Protein AF-A0A4Q3SP70-F1 (afdb_monomer)

Solvent-accessible surface area (backbone atoms only — not comparable to full-atom values): 22025 Å² total; per-residue (Å²): 137,82,77,79,77,76,78,79,74,60,68,65,62,55,50,52,47,52,41,60,67,61,48,50,82,45,43,69,56,51,51,51,23,43,49,24,28,47,49,27,28,52,37,51,49,50,51,60,58,52,49,56,60,51,57,66,36,61,82,70,74,58,55,70,68,59,54,52,52,53,52,49,50,47,49,52,44,49,50,54,28,53,50,26,47,54,49,18,52,54,46,35,53,52,52,29,54,50,46,40,52,51,54,44,50,56,51,49,59,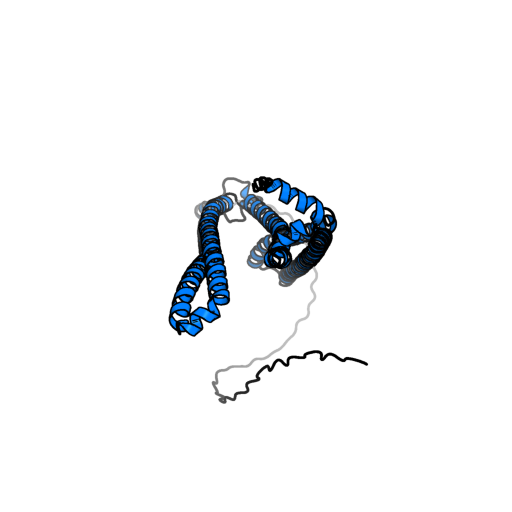52,55,73,71,46,56,66,76,59,56,74,76,45,63,65,69,58,54,54,47,41,62,64,54,52,44,51,51,53,30,45,51,60,33,59,40,52,43,49,52,51,23,51,50,52,35,49,53,53,51,50,53,51,36,53,75,67,36,60,70,64,38,52,57,51,61,63,46,46,59,56,55,50,51,53,51,50,55,33,50,54,48,24,53,50,24,48,52,54,24,49,53,34,46,51,54,40,52,51,53,51,51,53,50,61,76,41,43,68,56,38,58,75,70,67,37,60,69,60,52,52,51,58,52,45,53,42,52,50,53,25,48,50,25,48,50,54,16,48,53,36,51,60,50,50,57,62,54,49,50,52,50,51,53,53,49,51,52,52,51,51,52,53,52,51,57,36,43,75,72,67,56,41,93,58,38,85,80,37,84,72,56,83,51,88,86,78,75,74,78,65,70,77,77,76,79,84,76,80,95,78,88,84,84,87,80,89,86,88,83,85,78,89,86,92,86,83,90,82,88,88,83,88,80,85,86,88,77,88,79,82,89,83,91,78,89,84,88,82,90,86,77,90,82,91,82,85,87,78,82,80,86,82,80,87,78,88,78,88,77,135

Foldseek 3Di:
DDDPDPDDPDPVVVVVVLCVPQVVVCVVLVVLLLVLLLLLLVLVLVLVVLVVVLVVQVVVVHDPVVNVVSVVVSVVSVVSSVVSVVSNCVSLVVSLVVSLVVVLVVLVVVVVPDDPVVVVVDDPVVSVCCNPPVSNVVSCCSRVVPNVCSNVVSNVVSVLVVCVVQDPVLSVLVVVLVVVLVVLCVVLVVQLVVLVVQLVVLVVVLVVLVVCCVVCVVVCVVVVVPVVSCVVSVVSVVSSVVSVVSNVVSVVVSVVVSVVSVVVSVVVSCVVQVVCVVVVNHSCLVVDPVNVDPDDDPVCVVVPPPDDDDDDDDDDDDDDDDDDDDDDDDDDDDDDDDDDDDDDDDDDDDDDDDDDDDDDDDDDDDDDDD

pLDDT: mean 73.78, std 24.48, range [24.97, 96.81]

Nearest PDB structures (foldseek):
  5mkk-assembly1_A  TM=8.853E-01  e=6.008E-09  Thermus thermophilus HB27
  6uzl-assembly1_B  TM=8.849E-01  e=1.012E-08  Escherichia coli
  6quz-assembly1_B  TM=7.174E-01  e=3.813E-08  Thermotoga maritima MSB8
  8t4h-assembly1_B  TM=9.016E-01  e=8.695E-07  Homo sapiens
  8t46-assembly1_B  TM=7.075E-01  e=1.909E-07  Homo sapiens

Sequence (370 aa):
MTAPAPAAPPTRALLTRVVRTYVAPHWKGLAFATLCAALAAGLTFAITYMLKPFLNGMDRGADLAAILRTAGLIAVLGVLRALALAGQVRVSSRLGHVMVGEIQADLLDRAVRADLARLRNTHTGGFVSSMLYDVDKVREATTTGLVNWTQNGLLLLAMLGLMVAQDLGLVVLVLLAAPLAFETIRKFSNRTARAANDAMVETSALSTAILESLDGVKVIKLENREAAERERVGKVIGRRQHFLIKGSNAKNLVQPTSELIMTLLIAAILAYAGWRATTGATCGAWMSPRARRPGSSPSLRRRMASSRSWRWPRATWCCGRVESRGSSRTVKGSTSSRSSTSCRRRSAPWGRRARSWRWRRTCPRTRMKT

Secondary structure (DSSP, 8-state):
-PPPPPPPPPHHHHHHHHIIIIIGGGHHHHHHHHHHHHHHHHHHHHHHHHHHHHHHHHTTT--HHHHHHHHHHHHHHHHHHHHHHHHHHHHHHHHHHHHHHHHHHHHHHHHHTS-HHHHHTS-HHHHHHIIIIIHHHHHHIIIIIHHHHHHHHHHHHHHHHHHHHH-HHHHHHHHHHHHHHHHHHHHHHHHHHHHHHHHHHHHHHHHHHHHHHHHTHHHHHHTT-HHHHHHHHHHHHHHHHHHHHHHHHHHHTHHHHHHHHHHHHHHHHHHHHHHHHHTT--TTGGGSGGGGSS---GGGGGSSSSS-------------------------------------------------------PPPP----

Structure (mmCIF, N/CA/C/O backbone):
data_AF-A0A4Q3SP70-F1
#
_entry.id   AF-A0A4Q3SP70-F1
#
loop_
_atom_site.group_PDB
_atom_site.id
_atom_site.type_symbol
_atom_site.label_atom_id
_atom_site.label_alt_id
_atom_site.label_comp_id
_atom_site.label_asym_id
_atom_site.label_entity_id
_atom_site.label_seq_id
_atom_site.pdbx_PDB_ins_code
_atom_site.Cartn_x
_atom_site.Cartn_y
_atom_site.Cartn_z
_atom_site.occupancy
_atom_site.B_iso_or_equiv
_atom_site.auth_seq_id
_atom_site.auth_comp_id
_atom_site.auth_asym_id
_atom_site.auth_atom_id
_atom_site.pdbx_PDB_model_num
ATOM 1 N N . MET A 1 1 ? -36.345 18.752 25.142 1.00 35.38 1 MET A N 1
ATOM 2 C CA . MET A 1 1 ? -36.149 19.013 23.700 1.00 35.38 1 MET A CA 1
ATOM 3 C C . MET A 1 1 ? -34.659 18.988 23.405 1.00 35.38 1 MET A C 1
ATOM 5 O O . MET A 1 1 ? -33.958 19.917 23.782 1.00 35.38 1 MET A O 1
ATOM 9 N N . THR A 1 2 ? -34.148 17.906 22.823 1.00 43.84 2 THR A N 1
ATOM 10 C CA . THR A 1 2 ? -32.758 17.832 22.353 1.00 43.84 2 THR A CA 1
ATOM 11 C C . THR A 1 2 ? -32.646 18.574 21.024 1.00 43.84 2 THR A C 1
ATOM 13 O O . THR A 1 2 ? -33.390 18.281 20.092 1.00 43.84 2 THR A O 1
ATOM 16 N N . ALA A 1 3 ? -31.739 19.550 20.933 1.00 36.22 3 ALA A N 1
ATOM 17 C CA . ALA A 1 3 ? -31.474 20.229 19.668 1.00 36.22 3 ALA A CA 1
ATOM 18 C C . ALA A 1 3 ? -30.983 19.204 18.623 1.00 36.22 3 ALA A C 1
ATOM 20 O O . ALA A 1 3 ? -30.188 18.326 18.979 1.00 36.22 3 ALA A O 1
ATOM 21 N N . PRO A 1 4 ? -31.433 19.282 17.355 1.00 44.03 4 PRO A N 1
ATOM 22 C CA . PRO A 1 4 ? -30.958 18.380 16.315 1.00 44.03 4 PRO A CA 1
ATOM 23 C C . PRO A 1 4 ? -29.442 18.526 16.161 1.00 44.03 4 PRO A C 1
ATOM 25 O O . PRO A 1 4 ? -28.917 19.640 16.097 1.00 44.03 4 PRO A O 1
ATOM 28 N N . ALA A 1 5 ? -28.732 17.396 16.117 1.00 44.28 5 ALA A N 1
ATOM 29 C CA . ALA A 1 5 ? -27.288 17.400 15.926 1.00 44.28 5 ALA A CA 1
ATOM 30 C C . ALA A 1 5 ? -26.947 18.131 14.612 1.00 44.28 5 ALA A C 1
ATOM 32 O O . ALA A 1 5 ? -27.580 17.850 13.589 1.00 44.28 5 ALA A O 1
ATOM 33 N N . PRO A 1 6 ? -25.979 19.069 14.610 1.00 49.91 6 PRO A N 1
ATOM 34 C CA . PRO A 1 6 ? -25.668 19.848 13.419 1.00 49.91 6 PRO A CA 1
ATOM 35 C C . PRO A 1 6 ? -25.244 18.919 12.281 1.00 49.91 6 PRO A C 1
ATOM 37 O O . PRO A 1 6 ? -24.436 18.009 12.484 1.00 49.91 6 PRO A O 1
ATOM 40 N N . ALA A 1 7 ? -25.793 19.158 11.087 1.00 50.53 7 ALA A N 1
ATOM 41 C CA . ALA A 1 7 ? -25.518 18.349 9.906 1.00 50.53 7 ALA A CA 1
ATOM 42 C C . ALA A 1 7 ? -24.003 18.216 9.689 1.00 50.53 7 ALA A C 1
ATOM 44 O O . ALA A 1 7 ? -23.277 19.215 9.668 1.00 50.53 7 ALA A O 1
ATOM 45 N N . ALA A 1 8 ? -23.524 16.976 9.553 1.00 55.31 8 ALA A N 1
ATOM 46 C CA . ALA A 1 8 ? -22.100 16.706 9.416 1.00 55.31 8 ALA A CA 1
ATOM 47 C C . ALA A 1 8 ? -21.539 17.476 8.203 1.00 55.31 8 ALA A C 1
ATOM 49 O O . ALA A 1 8 ? -22.073 17.333 7.098 1.00 55.31 8 ALA A O 1
ATOM 50 N N . PRO A 1 9 ? -20.483 18.297 8.372 1.00 61.59 9 PRO A N 1
ATOM 51 C CA . PRO A 1 9 ? -19.951 19.088 7.273 1.00 61.59 9 PRO A CA 1
ATOM 52 C C . PRO A 1 9 ? -19.437 18.167 6.158 1.00 61.59 9 PRO A C 1
ATOM 54 O O . PRO A 1 9 ? -18.925 17.078 6.446 1.00 61.59 9 PRO A O 1
ATOM 57 N N . PRO A 1 10 ? -19.533 18.585 4.882 1.00 71.88 10 PRO A N 1
ATOM 58 C CA . PRO A 1 10 ? -19.168 17.738 3.755 1.00 71.88 10 PRO A CA 1
ATOM 59 C C . PRO A 1 10 ? -17.726 17.247 3.900 1.00 71.88 10 PRO A C 1
ATOM 61 O O . PRO A 1 10 ? -16.812 18.038 4.137 1.00 71.88 10 PRO A O 1
ATOM 64 N N . THR A 1 11 ? -17.505 15.942 3.712 1.00 76.50 11 THR A N 1
ATOM 65 C CA . THR A 1 11 ? -16.229 15.251 3.991 1.00 76.50 11 THR A CA 1
ATOM 66 C C . THR A 1 11 ? -15.021 15.937 3.344 1.00 76.50 11 THR A C 1
ATOM 68 O O . THR A 1 11 ? -13.931 15.964 3.910 1.00 76.50 11 THR A O 1
ATOM 71 N N . ARG A 1 12 ? -15.227 16.560 2.176 1.00 78.25 12 ARG A N 1
ATOM 72 C CA . ARG A 1 12 ? -14.216 17.349 1.457 1.00 78.25 12 ARG A CA 1
ATOM 73 C C . ARG A 1 12 ? -13.721 18.561 2.257 1.00 78.25 12 ARG A C 1
ATOM 75 O O . ARG A 1 12 ? -12.523 18.801 2.263 1.00 78.25 12 ARG A O 1
ATOM 82 N N . ALA A 1 13 ? -14.602 19.288 2.948 1.00 81.00 13 ALA A N 1
ATOM 83 C CA . ALA A 1 13 ? -14.245 20.464 3.749 1.00 81.00 13 ALA A CA 1
ATOM 84 C C . ALA A 1 13 ? -13.472 20.097 5.029 1.00 81.00 13 ALA A C 1
ATOM 86 O O . ALA A 1 13 ? -12.584 20.832 5.458 1.00 81.00 13 ALA A O 1
ATOM 87 N N . LEU A 1 14 ? -13.766 18.931 5.617 1.00 80.31 14 LEU A N 1
ATOM 88 C CA . LEU A 1 14 ? -12.968 18.377 6.715 1.00 80.31 14 LEU A CA 1
ATOM 89 C C . LEU A 1 14 ? -11.567 17.980 6.232 1.00 80.31 14 LEU A C 1
ATOM 91 O O . LEU A 1 14 ? -10.576 18.370 6.849 1.00 80.31 14 LEU A O 1
ATOM 95 N N . LEU A 1 15 ? -11.474 17.270 5.103 1.00 80.12 15 LEU A N 1
ATOM 96 C CA . LEU A 1 15 ? -10.195 16.866 4.512 1.00 80.12 15 LEU A CA 1
ATOM 97 C C . LEU A 1 15 ? -9.327 18.073 4.132 1.00 80.12 15 LEU A C 1
ATOM 99 O O . LEU A 1 15 ? -8.156 18.109 4.503 1.00 80.12 15 LEU A O 1
ATOM 103 N N . THR A 1 16 ? -9.879 19.088 3.458 1.00 83.06 16 THR A N 1
ATOM 104 C CA . THR A 1 16 ? -9.109 20.294 3.104 1.00 83.06 16 THR A CA 1
ATOM 105 C C . THR A 1 16 ? -8.655 21.071 4.335 1.00 83.06 16 THR A C 1
ATOM 107 O O . THR A 1 16 ? -7.540 21.588 4.327 1.00 83.06 16 THR A O 1
ATOM 110 N N . ARG A 1 17 ? -9.449 21.110 5.416 1.00 84.25 17 ARG A N 1
ATOM 111 C CA . ARG A 1 17 ? -9.027 21.702 6.695 1.00 84.25 17 ARG A CA 1
ATOM 112 C C . ARG A 1 17 ? -7.857 20.937 7.317 1.00 84.25 17 ARG A C 1
ATOM 114 O O . ARG A 1 17 ? -6.854 21.559 7.642 1.00 84.25 17 ARG A O 1
ATOM 121 N N . VAL A 1 18 ? -7.947 19.610 7.442 1.00 80.88 18 VAL A N 1
ATOM 122 C CA . VAL A 1 18 ? -6.866 18.779 8.016 1.00 80.88 18 VAL A CA 1
ATOM 123 C C . VAL A 1 18 ? -5.579 18.908 7.194 1.00 80.88 18 VAL A C 1
ATOM 125 O O . VAL A 1 18 ? -4.511 19.142 7.760 1.00 80.88 18 VAL A O 1
ATOM 128 N N . VAL A 1 19 ? -5.680 18.850 5.862 1.00 81.94 19 VAL A N 1
ATOM 129 C CA . VAL A 1 19 ? -4.536 19.041 4.957 1.00 81.94 19 VAL A CA 1
ATOM 130 C C . VAL A 1 19 ? -3.946 20.448 5.096 1.00 81.94 19 VAL A C 1
ATOM 132 O O . VAL A 1 19 ? -2.735 20.596 5.249 1.00 81.94 19 VAL A O 1
ATOM 135 N N . ARG A 1 20 ? -4.772 21.500 5.106 1.00 84.06 20 ARG A N 1
ATOM 136 C CA . ARG A 1 20 ? -4.285 22.883 5.214 1.00 84.06 20 ARG A CA 1
ATOM 137 C C . ARG A 1 20 ? -3.668 23.200 6.580 1.00 84.06 20 ARG A C 1
ATOM 139 O O . ARG A 1 20 ? -2.743 24.001 6.625 1.00 84.06 20 ARG A O 1
ATOM 146 N N . THR A 1 21 ? -4.157 22.605 7.667 1.00 84.06 21 THR A N 1
ATOM 147 C CA . THR A 1 21 ? -3.652 22.882 9.022 1.00 84.06 21 THR A CA 1
ATOM 148 C C . THR A 1 21 ? -2.407 22.063 9.368 1.00 84.06 21 THR A C 1
ATOM 150 O O . THR A 1 21 ? -1.432 22.656 9.808 1.00 84.06 21 THR A O 1
ATOM 153 N N . TYR A 1 22 ? -2.394 20.744 9.137 1.00 81.69 22 TYR A N 1
ATOM 154 C CA . TYR A 1 22 ? -1.297 19.873 9.609 1.00 81.69 22 TYR A CA 1
ATOM 155 C C . TYR A 1 22 ? -0.322 19.446 8.499 1.00 81.69 22 TYR A C 1
ATOM 157 O O . TYR A 1 22 ? 0.872 19.263 8.743 1.00 81.69 22 TYR A O 1
ATOM 165 N N . VAL A 1 23 ? -0.798 19.319 7.254 1.00 81.69 23 VAL A N 1
ATOM 166 C CA . VAL A 1 23 ? 0.023 18.833 6.127 1.00 81.69 23 VAL A CA 1
ATOM 167 C C . VAL A 1 23 ? 0.768 19.978 5.435 1.00 81.69 23 VAL A C 1
ATOM 169 O O . VAL A 1 23 ? 1.944 19.832 5.096 1.00 81.69 23 VAL A O 1
ATOM 172 N N . ALA A 1 24 ? 0.128 21.140 5.269 1.00 83.62 24 ALA A N 1
ATOM 173 C CA . ALA A 1 24 ? 0.726 22.295 4.600 1.00 83.62 24 ALA A CA 1
ATOM 174 C C . ALA A 1 24 ? 1.991 22.864 5.284 1.00 83.62 24 ALA A C 1
ATOM 176 O O . ALA A 1 24 ? 2.929 23.161 4.548 1.00 83.62 24 ALA A O 1
ATOM 177 N N . PRO A 1 25 ? 2.114 22.975 6.627 1.00 86.38 25 PRO A N 1
ATOM 178 C CA . PRO A 1 25 ? 3.361 23.436 7.261 1.00 86.38 25 PRO A CA 1
ATOM 179 C C . PRO A 1 25 ? 4.578 22.570 6.897 1.00 86.38 25 PRO A C 1
ATOM 181 O O . PRO A 1 25 ? 5.692 23.063 6.724 1.00 86.38 25 PRO A O 1
ATOM 184 N N . HIS A 1 26 ? 4.339 21.276 6.686 1.00 85.50 26 HIS A N 1
ATOM 185 C CA . HIS A 1 26 ? 5.340 20.254 6.397 1.00 85.50 26 HIS A CA 1
ATOM 186 C C . HIS A 1 26 ? 5.619 20.045 4.899 1.00 85.50 26 HIS A C 1
ATOM 188 O O . HIS A 1 26 ? 6.318 19.093 4.528 1.00 85.50 26 HIS A O 1
ATOM 194 N N . TRP A 1 27 ? 5.124 20.934 4.025 1.00 84.19 27 TRP A N 1
ATOM 195 C CA . TRP A 1 27 ? 5.219 20.782 2.567 1.00 84.19 27 TRP A CA 1
ATOM 196 C C . TRP A 1 27 ? 6.648 20.544 2.066 1.00 84.19 27 TRP A C 1
ATOM 198 O O . TRP A 1 27 ? 6.838 19.738 1.163 1.00 84.19 27 TRP A O 1
ATOM 208 N N . LYS A 1 28 ? 7.663 21.176 2.674 1.00 91.00 28 LYS A N 1
ATOM 209 C CA . LYS A 1 28 ? 9.081 21.011 2.296 1.00 91.00 28 LYS A CA 1
ATOM 210 C C . LYS A 1 28 ? 9.560 19.568 2.470 1.00 91.00 28 LYS A C 1
ATOM 212 O O . LYS A 1 28 ? 10.252 19.029 1.610 1.00 91.00 28 LYS A O 1
ATOM 217 N N . GLY A 1 29 ? 9.171 18.935 3.577 1.00 87.69 29 GLY A N 1
ATOM 218 C CA . GLY A 1 29 ? 9.525 17.550 3.870 1.00 87.69 29 GLY A CA 1
ATOM 219 C C . GLY A 1 29 ? 8.795 16.564 2.957 1.00 87.69 29 GLY A C 1
ATOM 220 O O . GLY A 1 29 ? 9.400 15.605 2.480 1.00 87.69 29 GLY A O 1
ATOM 221 N N . LEU A 1 30 ? 7.518 16.828 2.660 1.00 86.06 30 LEU A N 1
ATOM 222 C CA . LEU A 1 30 ? 6.747 16.030 1.704 1.00 86.06 30 LEU A CA 1
ATOM 223 C C . LEU A 1 30 ? 7.276 16.185 0.276 1.00 86.06 30 LEU A C 1
ATOM 225 O O . LEU A 1 30 ? 7.458 15.175 -0.392 1.00 86.06 30 LEU A O 1
ATOM 229 N N . ALA A 1 31 ? 7.618 17.404 -0.150 1.00 89.06 31 ALA A N 1
ATOM 230 C CA . ALA A 1 31 ? 8.251 17.677 -1.437 1.00 89.06 31 ALA A CA 1
ATOM 231 C C . ALA A 1 31 ? 9.575 16.909 -1.583 1.00 89.06 31 ALA A C 1
ATOM 233 O O . ALA A 1 31 ? 9.792 16.250 -2.601 1.00 89.06 31 ALA A O 1
ATOM 234 N N . PHE A 1 32 ? 10.418 16.905 -0.543 1.00 91.69 32 PHE A N 1
ATOM 235 C CA . PHE A 1 32 ? 11.645 16.108 -0.518 1.00 91.69 32 PHE A CA 1
ATOM 236 C C . PHE A 1 32 ? 11.361 14.599 -0.599 1.00 91.69 32 PHE A C 1
ATOM 238 O O . PHE A 1 32 ? 11.967 13.907 -1.414 1.00 91.69 32 PHE A O 1
ATOM 245 N N . ALA A 1 33 ? 10.399 14.079 0.174 1.00 89.94 33 ALA A N 1
ATOM 246 C CA . ALA A 1 33 ? 10.018 12.665 0.118 1.00 89.94 33 ALA A CA 1
ATOM 247 C C . ALA A 1 33 ? 9.471 12.257 -1.265 1.00 89.94 33 ALA A C 1
ATOM 249 O O . ALA A 1 33 ? 9.854 11.209 -1.786 1.00 89.94 33 ALA A O 1
ATOM 250 N N . THR A 1 34 ? 8.638 13.093 -1.896 1.00 88.50 34 THR A N 1
ATOM 251 C CA . THR A 1 34 ? 8.138 12.861 -3.262 1.00 88.50 34 THR A CA 1
ATOM 252 C C . THR A 1 34 ? 9.231 12.989 -4.321 1.00 88.50 34 THR A C 1
ATOM 254 O O . THR A 1 34 ? 9.205 12.246 -5.297 1.00 88.50 34 THR A O 1
ATOM 257 N N . LEU A 1 35 ? 10.229 13.857 -4.124 1.00 91.94 35 LEU A N 1
ATOM 258 C CA . LEU A 1 35 ? 11.387 13.971 -5.014 1.00 91.94 35 LEU A CA 1
ATOM 259 C C . LEU A 1 35 ? 12.292 12.735 -4.904 1.00 91.94 35 LEU A C 1
ATOM 261 O O . LEU A 1 35 ? 12.701 12.190 -5.928 1.00 91.94 35 LEU A O 1
ATOM 265 N N . CYS A 1 36 ? 12.535 12.219 -3.694 1.00 92.12 36 CYS A N 1
ATOM 266 C CA . CYS A 1 36 ? 13.208 10.930 -3.505 1.00 92.12 36 CYS A CA 1
ATOM 267 C C . CYS A 1 36 ? 12.426 9.770 -4.146 1.00 92.12 36 CYS A C 1
ATOM 269 O O . CYS A 1 36 ? 13.035 8.893 -4.758 1.00 92.12 36 CYS A O 1
ATOM 271 N N . ALA A 1 37 ? 11.092 9.786 -4.067 1.00 90.31 37 ALA A N 1
ATOM 272 C CA . ALA A 1 37 ? 10.234 8.793 -4.711 1.00 90.31 37 ALA A CA 1
ATOM 273 C C . ALA A 1 37 ? 10.285 8.869 -6.248 1.00 90.31 37 ALA A C 1
ATOM 275 O O . ALA A 1 37 ? 10.402 7.842 -6.919 1.00 90.31 37 ALA A O 1
ATOM 276 N N . ALA A 1 38 ? 10.269 10.081 -6.810 1.00 91.50 38 ALA A N 1
ATOM 277 C CA . ALA A 1 38 ? 10.448 10.325 -8.239 1.00 91.50 38 ALA A CA 1
ATOM 278 C C . ALA A 1 38 ? 11.831 9.859 -8.724 1.00 91.50 38 ALA A C 1
ATOM 280 O O . ALA A 1 38 ? 11.931 9.175 -9.743 1.00 91.50 38 ALA A O 1
ATOM 281 N N . LEU A 1 39 ? 12.889 10.143 -7.956 1.00 93.69 39 LEU A N 1
ATOM 282 C CA . LEU A 1 39 ? 14.243 9.656 -8.221 1.00 93.69 39 LEU A CA 1
ATOM 283 C C . LEU A 1 39 ? 14.307 8.121 -8.176 1.00 93.69 39 LEU A C 1
ATOM 285 O O . LEU A 1 39 ? 14.879 7.506 -9.072 1.00 93.69 39 LEU A O 1
ATOM 289 N N . ALA A 1 40 ? 13.679 7.479 -7.188 1.00 92.81 40 ALA A N 1
ATOM 290 C CA . ALA A 1 40 ? 13.617 6.021 -7.099 1.00 92.81 40 ALA A CA 1
ATOM 291 C C . ALA A 1 40 ? 12.859 5.388 -8.284 1.00 92.81 40 ALA A C 1
ATOM 293 O O . ALA A 1 40 ? 13.282 4.345 -8.797 1.00 92.81 40 ALA A O 1
ATOM 294 N N . ALA A 1 41 ? 11.778 6.016 -8.759 1.00 92.00 41 ALA A N 1
ATOM 295 C CA . ALA A 1 41 ? 11.067 5.605 -9.972 1.00 92.00 41 ALA A CA 1
ATOM 296 C C . ALA A 1 41 ? 11.941 5.779 -11.231 1.00 92.00 41 ALA A C 1
ATOM 298 O O . ALA A 1 41 ? 12.079 4.836 -12.010 1.00 92.00 41 ALA A O 1
ATOM 299 N N . GLY A 1 42 ? 12.615 6.923 -11.387 1.00 92.12 42 GLY A N 1
ATOM 300 C CA . GLY A 1 42 ? 13.541 7.189 -12.495 1.00 92.12 42 GLY A CA 1
ATOM 301 C C . GLY A 1 42 ? 14.750 6.245 -12.530 1.00 92.12 42 GLY A C 1
ATOM 302 O O . GLY A 1 42 ? 15.137 5.769 -13.594 1.00 92.12 42 GLY A O 1
ATOM 303 N N . LEU A 1 43 ? 15.305 5.883 -11.370 1.00 92.94 43 LEU A N 1
ATOM 304 C CA . LEU A 1 43 ? 16.376 4.886 -11.267 1.00 92.94 43 LEU A CA 1
ATOM 305 C C . LEU A 1 43 ? 15.874 3.470 -11.585 1.00 92.94 43 LEU A C 1
ATOM 307 O O . LEU A 1 43 ? 16.574 2.709 -12.248 1.00 92.94 43 LEU A O 1
ATOM 311 N N . THR A 1 44 ? 14.648 3.123 -11.175 1.00 92.44 44 THR A N 1
ATOM 312 C CA . THR A 1 44 ? 13.995 1.861 -11.578 1.00 92.44 44 THR A CA 1
ATOM 313 C C . THR A 1 44 ? 13.882 1.778 -13.097 1.00 92.44 44 THR A C 1
ATOM 315 O O . THR A 1 44 ? 14.291 0.786 -13.694 1.00 92.44 44 THR A O 1
ATOM 318 N N . PHE A 1 45 ? 13.397 2.854 -13.714 1.00 91.06 45 PHE A N 1
ATOM 319 C CA . PHE A 1 45 ? 13.283 2.992 -15.157 1.00 91.06 45 PHE A CA 1
ATOM 320 C C . PHE A 1 45 ? 14.638 2.865 -15.871 1.00 91.06 45 PHE A C 1
ATOM 322 O O . PHE A 1 45 ? 14.761 2.088 -16.817 1.00 91.06 45 PHE A O 1
ATOM 329 N N . ALA A 1 46 ? 15.671 3.566 -15.392 1.00 90.31 46 ALA A N 1
ATOM 330 C CA . ALA A 1 46 ? 17.016 3.521 -15.964 1.00 90.31 46 ALA A CA 1
ATOM 331 C C . ALA A 1 46 ? 17.621 2.106 -15.930 1.00 90.31 46 ALA A C 1
ATOM 333 O O . ALA A 1 46 ? 18.159 1.645 -16.937 1.00 90.31 46 ALA A O 1
ATOM 334 N N . ILE A 1 47 ? 17.473 1.385 -14.810 1.00 89.44 47 ILE A N 1
ATOM 335 C CA . ILE A 1 47 ? 17.904 -0.018 -14.677 1.00 89.44 47 ILE A CA 1
ATOM 336 C C . ILE A 1 47 ? 17.192 -0.900 -15.715 1.00 89.44 47 ILE A C 1
ATOM 338 O O . ILE A 1 47 ? 17.843 -1.665 -16.429 1.00 89.44 47 ILE A O 1
ATOM 342 N N . THR A 1 48 ? 15.868 -0.772 -15.845 1.00 88.06 48 THR A N 1
ATOM 343 C CA . THR A 1 48 ? 15.078 -1.549 -16.814 1.00 88.06 48 THR A CA 1
ATOM 344 C C . THR A 1 48 ? 15.447 -1.215 -18.262 1.00 88.06 48 THR A C 1
ATOM 346 O O . THR A 1 48 ? 15.551 -2.119 -19.091 1.00 88.06 48 THR A O 1
ATOM 349 N N . TYR A 1 49 ? 15.711 0.057 -18.572 1.00 86.31 49 TYR A N 1
ATOM 350 C CA . TYR A 1 49 ? 16.169 0.483 -19.894 1.00 86.31 49 TYR A CA 1
ATOM 351 C C . TYR A 1 49 ? 17.544 -0.104 -20.246 1.00 86.31 49 TYR A C 1
ATOM 353 O O . TYR A 1 49 ? 17.724 -0.610 -21.354 1.00 86.31 49 TYR A O 1
ATOM 361 N N . MET A 1 50 ? 18.493 -0.110 -19.299 1.00 84.25 50 MET A N 1
ATOM 362 C CA . MET A 1 50 ? 19.837 -0.675 -19.490 1.00 84.25 50 MET A CA 1
ATOM 363 C C . MET A 1 50 ? 19.869 -2.204 -19.627 1.00 84.25 50 MET A C 1
ATOM 365 O O . MET A 1 50 ? 20.818 -2.740 -20.203 1.00 84.25 50 MET A O 1
ATOM 369 N N . LEU A 1 51 ? 18.830 -2.917 -19.185 1.00 83.25 51 LEU A N 1
ATOM 370 C CA . LEU A 1 51 ? 18.753 -4.371 -19.345 1.00 83.25 51 LEU A CA 1
ATOM 371 C C . LEU A 1 51 ? 18.654 -4.796 -20.826 1.00 83.25 51 LEU A C 1
ATOM 373 O O . LEU A 1 51 ? 19.241 -5.801 -21.222 1.00 83.25 51 LEU A O 1
ATOM 377 N N . LYS A 1 52 ? 17.976 -4.008 -21.676 1.00 76.56 52 LYS A N 1
ATOM 378 C CA . LYS A 1 52 ? 17.832 -4.294 -23.119 1.00 76.56 52 LYS A CA 1
ATOM 379 C C . LYS A 1 52 ? 19.175 -4.300 -23.880 1.00 76.56 52 LYS A C 1
ATOM 381 O O . LYS A 1 52 ? 19.435 -5.279 -24.579 1.00 76.56 52 LYS A O 1
ATOM 386 N N . PRO A 1 53 ? 20.045 -3.269 -23.808 1.00 73.25 53 PRO A N 1
ATOM 387 C CA . PRO A 1 53 ? 21.356 -3.309 -24.456 1.00 73.25 53 PRO A CA 1
ATOM 388 C C . PRO A 1 53 ? 22.314 -4.320 -23.814 1.00 73.25 53 PRO A C 1
ATOM 390 O O . PRO A 1 53 ? 23.149 -4.854 -24.536 1.00 73.25 53 PRO A O 1
ATOM 393 N N . PHE A 1 54 ? 22.176 -4.629 -22.517 1.00 76.69 54 PHE A N 1
ATOM 394 C CA . PHE A 1 54 ? 22.962 -5.682 -21.861 1.00 76.69 54 PHE A CA 1
ATOM 395 C C . PHE A 1 54 ? 22.708 -7.055 -22.502 1.00 76.69 54 PHE A C 1
ATOM 397 O O . PHE A 1 54 ? 23.643 -7.688 -22.991 1.00 76.69 54 PHE A O 1
ATOM 404 N N . LEU A 1 55 ? 21.436 -7.463 -22.602 1.00 74.25 55 LEU A N 1
ATOM 405 C CA . LEU A 1 55 ? 21.038 -8.726 -23.238 1.00 74.25 55 LEU A CA 1
ATOM 406 C C . LEU A 1 55 ? 21.474 -8.784 -24.714 1.00 74.25 55 LEU A C 1
ATOM 408 O O . LEU A 1 55 ? 22.162 -9.714 -25.117 1.00 74.25 55 LEU A O 1
ATOM 412 N N . ASN A 1 56 ? 21.190 -7.733 -25.495 1.00 71.19 56 ASN A N 1
ATOM 413 C CA . ASN A 1 56 ? 21.604 -7.647 -26.906 1.00 71.19 56 ASN A CA 1
ATOM 414 C C . ASN A 1 56 ? 23.135 -7.590 -27.115 1.00 71.19 56 ASN A C 1
ATOM 416 O O . ASN A 1 56 ? 23.605 -7.721 -28.249 1.00 71.19 56 ASN A O 1
ATOM 420 N N . GLY A 1 57 ? 23.907 -7.286 -26.067 1.00 68.81 57 GLY A N 1
ATOM 421 C CA . GLY A 1 57 ? 25.367 -7.265 -26.094 1.00 68.81 57 GLY A CA 1
ATOM 422 C C . GLY A 1 57 ? 25.965 -8.662 -25.950 1.00 68.81 57 GLY A C 1
ATOM 423 O O . GLY A 1 57 ? 26.920 -8.985 -26.656 1.00 68.81 57 GLY A O 1
ATOM 424 N N . MET A 1 58 ? 25.372 -9.506 -25.098 1.00 65.19 58 MET A N 1
ATOM 425 C CA . MET A 1 58 ? 25.818 -10.888 -24.879 1.00 65.19 58 MET A CA 1
ATOM 426 C C . MET A 1 58 ? 25.820 -11.705 -26.180 1.00 65.19 58 MET A C 1
ATOM 428 O O . MET A 1 58 ? 26.810 -12.370 -26.478 1.00 65.19 58 MET A O 1
ATOM 432 N N . ASP A 1 59 ? 24.778 -11.564 -27.005 1.00 64.00 59 ASP A N 1
ATOM 433 C CA . ASP A 1 59 ? 24.617 -12.291 -28.276 1.00 64.00 59 ASP A CA 1
ATOM 434 C C . ASP A 1 59 ? 25.699 -11.987 -29.332 1.00 64.00 59 ASP A C 1
ATOM 436 O O . ASP A 1 59 ? 25.799 -12.687 -30.339 1.00 64.00 59 ASP A O 1
ATOM 440 N N . ARG A 1 60 ? 26.500 -10.926 -29.150 1.00 66.50 60 ARG A N 1
ATOM 441 C CA . ARG A 1 60 ? 27.499 -10.466 -30.135 1.00 66.50 60 ARG A CA 1
ATOM 442 C C . ARG A 1 60 ? 28.947 -10.787 -29.765 1.00 66.50 60 ARG A C 1
ATOM 444 O O . ARG A 1 60 ? 29.848 -10.277 -30.422 1.00 66.50 60 ARG A O 1
ATOM 451 N N . GLY A 1 61 ? 29.172 -11.608 -28.737 1.00 65.44 61 GLY A N 1
ATOM 452 C CA . GLY A 1 61 ? 30.521 -11.930 -28.260 1.00 65.44 61 GLY A CA 1
ATOM 453 C C . GLY A 1 61 ? 31.186 -10.745 -27.556 1.00 65.44 61 GLY A C 1
ATOM 454 O O . GLY A 1 61 ? 32.310 -10.382 -27.884 1.00 65.44 61 GLY A O 1
ATOM 455 N N . ALA A 1 62 ? 30.470 -10.102 -26.630 1.00 64.94 62 ALA A N 1
ATOM 456 C CA . ALA A 1 62 ? 30.980 -8.946 -25.897 1.00 64.94 62 ALA A CA 1
ATOM 457 C C . ALA A 1 62 ? 32.185 -9.284 -25.002 1.00 64.94 62 ALA A C 1
ATOM 459 O O . ALA A 1 62 ? 32.175 -10.278 -24.274 1.00 64.94 62 ALA A O 1
ATOM 460 N N . ASP A 1 63 ? 33.174 -8.385 -24.981 1.00 79.81 63 ASP A N 1
ATOM 461 C CA . ASP A 1 63 ? 34.303 -8.451 -24.054 1.00 79.81 63 ASP A CA 1
ATOM 462 C C . ASP A 1 63 ? 33.831 -8.527 -22.597 1.00 79.81 63 ASP A C 1
ATOM 464 O O . ASP A 1 63 ? 32.989 -7.736 -22.152 1.00 79.81 63 ASP A O 1
ATOM 468 N N . LEU A 1 64 ? 34.466 -9.398 -21.807 1.00 79.12 64 LEU A N 1
ATOM 469 C CA . LEU A 1 64 ? 34.200 -9.540 -20.371 1.00 79.12 64 LEU A CA 1
ATOM 470 C C . LEU A 1 64 ? 34.279 -8.189 -19.631 1.00 79.12 64 LEU A C 1
ATOM 472 O O . LEU A 1 64 ? 33.480 -7.915 -18.737 1.00 79.12 64 LEU A O 1
ATOM 476 N N . ALA A 1 65 ? 35.187 -7.303 -20.051 1.00 83.25 65 ALA A N 1
ATOM 477 C CA . ALA A 1 65 ? 35.318 -5.955 -19.504 1.00 83.25 65 ALA A CA 1
ATOM 478 C C . ALA A 1 65 ? 34.083 -5.066 -19.760 1.00 83.25 65 ALA A C 1
ATOM 480 O O . ALA A 1 65 ? 33.719 -4.267 -18.896 1.00 83.25 65 ALA A O 1
ATOM 481 N N . ALA A 1 66 ? 33.410 -5.193 -20.908 1.00 80.69 66 ALA A N 1
ATOM 482 C CA . ALA A 1 66 ? 32.188 -4.441 -21.208 1.00 80.69 66 ALA A CA 1
ATOM 483 C C . ALA A 1 66 ? 30.991 -4.956 -20.387 1.00 80.69 66 ALA A C 1
ATOM 485 O O . ALA A 1 66 ? 30.197 -4.161 -19.870 1.00 80.69 66 ALA A O 1
ATOM 486 N N . ILE A 1 67 ? 30.907 -6.277 -20.194 1.00 83.06 67 ILE A N 1
ATOM 487 C CA . ILE A 1 67 ? 29.906 -6.923 -19.333 1.00 83.06 67 ILE A CA 1
ATOM 488 C C . ILE A 1 67 ? 30.099 -6.479 -17.874 1.00 83.06 67 ILE A C 1
ATOM 490 O O . ILE A 1 67 ? 29.146 -6.044 -17.232 1.00 83.06 67 ILE A O 1
ATOM 494 N N . LEU A 1 68 ? 31.334 -6.488 -17.361 1.00 86.31 68 LEU A N 1
ATOM 495 C CA . LEU A 1 68 ? 31.629 -6.053 -15.990 1.00 86.31 68 LEU A CA 1
ATOM 496 C C . LEU A 1 68 ? 31.360 -4.554 -15.766 1.00 86.31 68 LEU A C 1
ATOM 498 O O . LEU A 1 68 ? 30.809 -4.191 -14.728 1.00 86.31 68 LEU A O 1
ATOM 502 N N . ARG A 1 69 ? 31.669 -3.677 -16.735 1.00 86.81 69 ARG A N 1
ATOM 503 C CA . ARG A 1 69 ? 31.334 -2.238 -16.651 1.00 86.81 69 ARG A CA 1
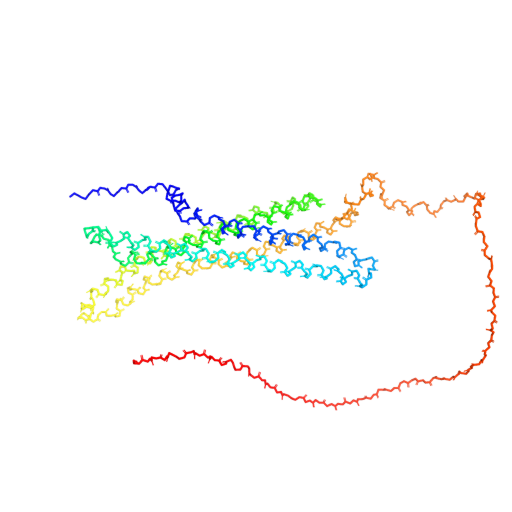ATOM 504 C C . ARG A 1 69 ? 29.824 -1.999 -16.602 1.00 86.81 69 ARG A C 1
ATOM 506 O O . ARG A 1 69 ? 29.359 -1.204 -15.789 1.00 86.81 69 ARG A O 1
ATOM 513 N N . THR A 1 70 ? 29.055 -2.675 -17.456 1.00 85.38 70 THR A N 1
ATOM 514 C CA . THR A 1 70 ? 27.591 -2.513 -17.505 1.00 85.38 70 THR A CA 1
ATOM 515 C C . THR A 1 70 ? 26.906 -3.109 -16.275 1.00 85.38 70 THR A C 1
ATOM 517 O O . THR A 1 70 ? 26.041 -2.455 -15.694 1.00 85.38 70 THR A O 1
ATOM 520 N N . ALA A 1 71 ? 27.350 -4.276 -15.799 1.00 87.56 71 ALA A N 1
ATOM 521 C CA . ALA A 1 71 ? 26.904 -4.851 -14.530 1.00 87.56 71 ALA A CA 1
ATOM 522 C C . ALA A 1 71 ? 27.246 -3.946 -13.330 1.00 87.56 71 ALA A C 1
ATOM 524 O O . ALA A 1 71 ? 26.393 -3.712 -12.473 1.00 87.56 71 ALA A O 1
ATOM 525 N N . GLY A 1 72 ? 28.455 -3.373 -13.296 1.00 90.94 72 GLY A N 1
ATOM 526 C CA . GLY A 1 72 ? 28.871 -2.405 -12.278 1.00 90.94 72 GLY A CA 1
ATOM 527 C C . GLY A 1 72 ? 28.006 -1.141 -12.270 1.00 90.94 72 GLY A C 1
ATOM 528 O O . GLY A 1 72 ? 27.578 -0.698 -11.208 1.00 90.94 72 GLY A O 1
ATOM 529 N N . LEU A 1 73 ? 27.666 -0.601 -13.444 1.00 91.06 73 LEU A N 1
ATOM 530 C CA . LEU A 1 73 ? 26.762 0.547 -13.562 1.00 91.06 73 LEU A CA 1
ATOM 531 C C . LEU A 1 73 ? 25.341 0.222 -13.070 1.00 91.06 73 LEU A C 1
ATOM 533 O O . LEU A 1 73 ? 24.757 1.013 -12.332 1.00 91.06 73 LEU A O 1
ATOM 537 N N . ILE A 1 74 ? 24.804 -0.958 -13.403 1.00 91.25 74 ILE A N 1
AT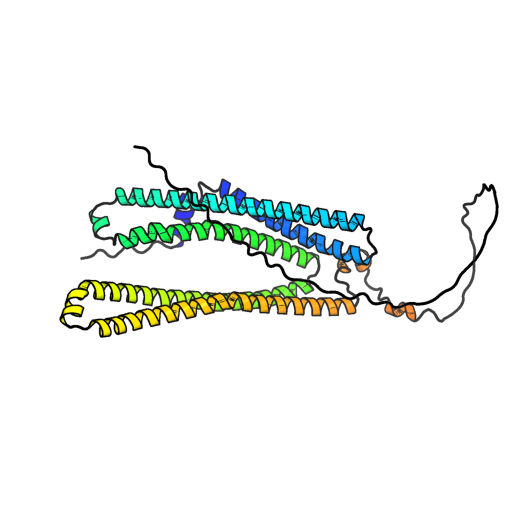OM 538 C CA . ILE A 1 74 ? 23.510 -1.429 -12.879 1.00 91.25 74 ILE A CA 1
ATOM 539 C C . ILE A 1 74 ? 23.560 -1.574 -11.349 1.00 91.25 74 ILE A C 1
ATOM 541 O O . ILE A 1 74 ? 22.619 -1.163 -10.669 1.00 91.25 74 ILE A O 1
ATOM 545 N N . ALA A 1 75 ? 24.660 -2.089 -10.790 1.00 92.88 75 ALA A N 1
ATOM 546 C CA . ALA A 1 75 ? 24.849 -2.187 -9.343 1.00 92.88 75 ALA A CA 1
ATOM 547 C C . ALA A 1 75 ? 24.881 -0.801 -8.669 1.00 92.88 75 ALA A C 1
ATOM 549 O O . ALA A 1 75 ? 24.189 -0.597 -7.671 1.00 92.88 75 ALA A O 1
ATOM 550 N N . VAL A 1 76 ? 25.596 0.176 -9.242 1.00 95.12 76 VAL A N 1
ATOM 551 C CA . VAL A 1 76 ? 25.621 1.569 -8.753 1.00 95.12 76 VAL A CA 1
ATOM 552 C C . VAL A 1 76 ? 24.226 2.202 -8.802 1.00 95.12 76 VAL A C 1
ATOM 554 O O . VAL A 1 76 ? 23.787 2.777 -7.806 1.00 95.12 76 VAL A O 1
ATOM 557 N N . LEU A 1 77 ? 23.483 2.044 -9.903 1.00 94.56 77 LEU A N 1
ATOM 558 C CA . LEU A 1 77 ? 22.092 2.509 -10.006 1.00 94.56 77 LEU A CA 1
ATOM 559 C C . LEU A 1 77 ? 21.178 1.825 -8.973 1.00 94.56 77 LEU A C 1
ATOM 561 O O . LEU A 1 77 ? 20.302 2.474 -8.399 1.00 94.56 77 LEU A O 1
ATOM 565 N N . GLY A 1 78 ? 21.400 0.538 -8.692 1.00 94.06 78 GLY A N 1
ATOM 566 C CA . GLY A 1 78 ? 20.701 -0.214 -7.648 1.00 94.06 78 GLY A CA 1
ATOM 567 C C . GLY A 1 78 ? 20.971 0.323 -6.239 1.00 94.06 78 GLY A C 1
ATOM 568 O O . GLY A 1 78 ? 20.030 0.509 -5.465 1.00 94.06 78 GLY A O 1
ATOM 569 N N . VAL A 1 79 ? 22.228 0.648 -5.920 1.00 96.31 79 VAL A N 1
ATOM 570 C CA . VAL A 1 79 ? 22.614 1.280 -4.645 1.00 96.31 79 VAL A CA 1
ATOM 571 C C . VAL A 1 79 ? 22.008 2.680 -4.524 1.00 96.31 79 VAL A C 1
ATOM 573 O O . VAL A 1 79 ? 21.390 2.986 -3.506 1.00 96.31 79 VAL A O 1
ATOM 576 N N . LEU A 1 80 ? 22.093 3.507 -5.571 1.00 95.94 80 LEU A N 1
ATOM 577 C CA . LEU A 1 80 ? 21.456 4.830 -5.605 1.00 95.94 80 LEU A CA 1
ATOM 578 C C . LEU A 1 80 ? 19.937 4.733 -5.399 1.00 95.94 80 LEU A C 1
ATOM 580 O O . LEU A 1 80 ? 19.367 5.516 -4.640 1.00 95.94 80 LEU A O 1
ATOM 584 N N . ARG A 1 81 ? 19.278 3.735 -6.004 1.00 94.75 81 ARG A N 1
ATOM 585 C CA . ARG A 1 81 ? 17.843 3.479 -5.811 1.00 94.75 81 ARG A CA 1
ATOM 586 C C . ARG A 1 81 ? 17.536 3.090 -4.367 1.00 94.75 81 ARG A C 1
ATOM 588 O O . ARG A 1 81 ? 16.571 3.598 -3.801 1.00 94.75 81 ARG A O 1
ATOM 595 N N . ALA A 1 82 ? 18.338 2.213 -3.765 1.00 94.56 82 ALA A N 1
ATOM 596 C CA . ALA A 1 82 ? 18.171 1.811 -2.370 1.00 94.56 82 ALA A CA 1
ATOM 597 C C . ALA A 1 82 ? 18.342 3.003 -1.410 1.00 94.56 82 ALA A C 1
ATOM 599 O O . ALA A 1 82 ? 17.550 3.157 -0.481 1.00 94.56 82 ALA A O 1
ATOM 600 N N . LEU A 1 83 ? 19.312 3.886 -1.670 1.00 95.75 83 LEU A N 1
ATOM 601 C CA . LEU A 1 83 ? 19.508 5.126 -0.914 1.00 95.75 83 LEU A CA 1
ATOM 602 C C . LEU A 1 83 ? 18.332 6.101 -1.085 1.00 95.75 83 LEU A C 1
ATOM 604 O O . LEU A 1 83 ? 17.850 6.634 -0.087 1.00 95.75 83 LEU A O 1
ATOM 608 N N . ALA A 1 84 ? 17.822 6.284 -2.308 1.00 93.69 84 ALA A N 1
ATOM 609 C CA . ALA A 1 84 ? 16.656 7.127 -2.582 1.00 93.69 84 ALA A CA 1
ATOM 610 C C . ALA A 1 84 ? 15.397 6.624 -1.849 1.00 93.69 84 ALA A C 1
ATOM 612 O O . ALA A 1 84 ? 14.740 7.402 -1.157 1.00 93.69 84 ALA A O 1
ATOM 613 N N . LEU A 1 85 ? 15.114 5.316 -1.913 1.00 92.25 85 LEU A N 1
ATOM 614 C CA . LEU A 1 85 ? 14.014 4.679 -1.176 1.00 92.25 85 LEU A CA 1
ATOM 615 C C . LEU A 1 85 ? 14.191 4.809 0.345 1.00 92.25 85 LEU A C 1
ATOM 617 O O . LEU A 1 85 ? 13.242 5.127 1.059 1.00 92.25 85 LEU A O 1
ATOM 621 N N . ALA A 1 86 ? 15.405 4.607 0.861 1.00 93.50 86 ALA A N 1
ATOM 622 C CA . ALA A 1 86 ? 15.678 4.745 2.288 1.00 93.50 86 ALA A CA 1
ATOM 623 C C . ALA A 1 86 ? 15.572 6.206 2.769 1.00 93.50 86 ALA A C 1
ATOM 625 O O . ALA A 1 86 ? 15.180 6.445 3.911 1.00 93.50 86 ALA A O 1
ATOM 626 N N . GLY A 1 87 ? 15.895 7.186 1.919 1.00 91.44 87 GLY A N 1
ATOM 627 C CA . GLY A 1 87 ? 15.659 8.610 2.170 1.00 91.44 87 GLY A CA 1
ATOM 628 C C . GLY A 1 87 ? 14.167 8.941 2.210 1.00 91.44 87 GLY A C 1
ATOM 629 O O . GLY A 1 87 ? 13.687 9.472 3.212 1.00 91.44 87 GLY A O 1
ATOM 630 N N . GLN A 1 88 ? 13.431 8.538 1.169 1.00 91.19 88 GLN A N 1
ATOM 631 C CA . GLN A 1 88 ? 11.974 8.656 1.059 1.00 91.19 88 GLN A CA 1
ATOM 632 C C . GLN A 1 88 ? 11.273 8.118 2.313 1.00 91.19 88 GLN A C 1
ATOM 634 O O . GLN A 1 88 ? 10.569 8.876 2.976 1.00 91.19 88 GLN A O 1
ATOM 639 N N . VAL A 1 89 ? 11.513 6.848 2.670 1.00 90.50 89 VAL A N 1
ATOM 640 C CA . VAL A 1 89 ? 10.853 6.181 3.807 1.00 90.50 89 VAL A CA 1
ATOM 641 C C . VAL A 1 89 ? 11.195 6.859 5.133 1.00 90.50 89 VAL A C 1
ATOM 643 O O . VAL A 1 89 ? 10.299 7.120 5.931 1.00 90.50 89 VAL A O 1
ATOM 646 N N . ARG A 1 90 ? 12.466 7.210 5.383 1.00 91.81 90 ARG A N 1
ATOM 647 C CA . ARG A 1 90 ? 12.850 7.894 6.634 1.00 91.81 90 ARG A CA 1
ATOM 648 C C . ARG A 1 90 ? 12.169 9.252 6.780 1.00 91.81 90 ARG A C 1
ATOM 650 O O . ARG A 1 90 ? 11.673 9.563 7.863 1.00 91.81 90 ARG A O 1
ATOM 657 N N . VAL A 1 91 ? 12.140 10.053 5.714 1.00 9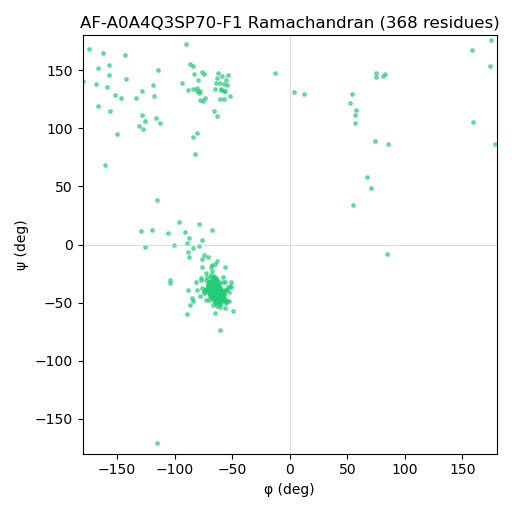0.62 91 VAL A N 1
ATOM 658 C CA . VAL A 1 91 ? 11.539 11.392 5.748 1.00 90.62 91 VAL A CA 1
ATOM 659 C C . VAL A 1 91 ? 10.019 11.297 5.870 1.00 90.62 91 VAL A C 1
ATOM 661 O O . VAL A 1 91 ? 9.460 11.925 6.768 1.00 90.62 91 VAL A O 1
ATOM 664 N N . SER A 1 92 ? 9.351 10.464 5.065 1.00 89.31 92 SER A N 1
ATOM 665 C CA . SER A 1 92 ? 7.895 10.293 5.148 1.00 89.31 92 SER A CA 1
ATOM 666 C C . SER A 1 92 ? 7.455 9.747 6.508 1.00 89.31 92 SER A C 1
ATOM 668 O O . SER A 1 92 ? 6.522 10.284 7.100 1.00 89.31 92 SER A O 1
ATOM 670 N N . SER A 1 93 ? 8.145 8.739 7.058 1.00 89.69 93 SER A N 1
ATOM 671 C CA . SER A 1 93 ? 7.823 8.195 8.384 1.00 89.69 93 SER A CA 1
ATOM 672 C C . SER A 1 93 ? 8.032 9.225 9.494 1.00 89.69 93 SER A C 1
ATOM 674 O O . SER A 1 93 ? 7.158 9.363 10.350 1.00 89.69 93 SER A O 1
ATOM 676 N N . ARG A 1 94 ? 9.142 9.982 9.477 1.00 90.75 94 ARG A N 1
ATOM 677 C CA . ARG A 1 94 ? 9.409 11.022 10.486 1.00 90.75 94 ARG A CA 1
ATOM 678 C C . ARG A 1 94 ? 8.332 12.105 10.469 1.00 90.75 94 ARG A C 1
ATOM 680 O O . ARG A 1 94 ? 7.796 12.421 11.524 1.00 90.75 94 ARG A O 1
ATOM 687 N N . LEU A 1 95 ? 7.986 12.625 9.289 1.00 89.56 95 LEU A N 1
ATOM 688 C CA . LEU A 1 95 ? 6.926 13.630 9.133 1.00 89.56 95 LEU A CA 1
ATOM 689 C C . LEU A 1 95 ? 5.573 13.098 9.605 1.00 89.56 95 LEU A C 1
ATOM 691 O O . LEU A 1 95 ? 4.868 13.792 10.327 1.00 89.56 95 LEU A O 1
ATOM 695 N N . GLY A 1 96 ? 5.248 11.845 9.271 1.00 89.50 96 GLY A N 1
ATOM 696 C CA . GLY A 1 96 ? 4.037 11.191 9.754 1.00 89.50 96 GLY A CA 1
ATOM 697 C C . GLY A 1 96 ? 3.933 11.180 11.274 1.00 89.50 96 GLY A C 1
ATOM 698 O O . GLY A 1 96 ? 2.898 11.548 11.812 1.00 89.50 96 GLY A O 1
ATOM 699 N N . HIS A 1 97 ? 4.998 10.783 11.975 1.00 90.12 97 HIS A N 1
ATOM 700 C CA . HIS A 1 97 ? 4.989 10.747 13.441 1.00 90.12 97 HIS A CA 1
ATOM 701 C C . HIS A 1 97 ? 4.974 12.142 14.084 1.00 90.12 97 HIS A C 1
ATOM 703 O O . HIS A 1 97 ? 4.323 12.308 15.112 1.00 90.12 97 HIS A O 1
ATOM 709 N N . VAL A 1 98 ? 5.617 13.146 13.473 1.00 90.94 98 VAL A N 1
ATOM 710 C CA . VAL A 1 98 ? 5.518 14.548 13.927 1.00 90.94 98 VAL A CA 1
ATOM 711 C C . VAL A 1 98 ? 4.074 15.048 13.810 1.00 90.94 98 VAL A C 1
ATOM 713 O O . VAL A 1 98 ? 3.524 15.515 14.801 1.00 90.94 98 VAL A O 1
ATOM 716 N N . MET A 1 99 ? 3.419 14.840 12.661 1.00 89.31 99 MET A N 1
ATOM 717 C CA . MET A 1 99 ? 2.009 15.214 12.466 1.00 89.31 99 MET A CA 1
ATOM 718 C C . MET A 1 99 ? 1.064 14.521 13.457 1.00 89.31 99 MET A C 1
ATOM 720 O O . MET A 1 99 ? 0.130 15.153 13.939 1.00 89.31 99 MET A O 1
ATOM 724 N N . VAL A 1 100 ? 1.286 13.239 13.785 1.00 90.38 100 VAL A N 1
ATOM 725 C CA . VAL A 1 100 ? 0.493 12.545 14.823 1.00 90.38 100 VAL A CA 1
ATOM 726 C C . VAL A 1 100 ? 0.643 13.241 16.171 1.00 90.38 100 VAL A C 1
ATOM 728 O O . VAL A 1 100 ? -0.367 13.503 16.819 1.00 90.38 100 VAL A O 1
ATOM 731 N N . GLY A 1 101 ? 1.875 13.568 16.571 1.00 90.62 101 GLY A N 1
ATOM 732 C CA . GLY A 1 101 ? 2.149 14.258 17.832 1.00 90.62 101 GLY A CA 1
ATOM 733 C C . GLY A 1 101 ? 1.491 15.637 17.908 1.00 90.62 101 GLY A C 1
ATOM 734 O O . GLY A 1 101 ? 0.866 15.955 18.915 1.00 90.62 101 GLY A O 1
ATOM 735 N N . GLU A 1 102 ? 1.556 16.420 16.829 1.00 90.50 102 GLU A N 1
ATOM 736 C CA . GLU A 1 102 ? 0.886 17.725 16.730 1.00 90.50 102 GLU A CA 1
ATOM 737 C C . GLU A 1 102 ? -0.638 17.597 16.819 1.00 90.50 102 GLU A C 1
ATOM 739 O O . GLU A 1 102 ? -1.262 18.297 17.611 1.00 90.50 102 GLU A O 1
ATOM 744 N N . ILE A 1 103 ? -1.245 16.670 16.067 1.00 89.94 103 ILE A N 1
ATOM 745 C CA . ILE A 1 103 ? -2.696 16.433 16.112 1.00 89.94 103 ILE A CA 1
ATOM 746 C C . ILE A 1 103 ? -3.125 15.971 17.512 1.00 89.94 103 ILE A C 1
ATOM 748 O O . ILE A 1 103 ? -4.156 16.416 18.012 1.00 89.94 103 ILE A O 1
ATOM 752 N N . GLN A 1 104 ? -2.349 15.102 18.165 1.00 91.50 104 GLN A N 1
ATOM 753 C CA . GLN A 1 104 ? -2.632 14.640 19.526 1.00 91.50 104 GLN A CA 1
ATOM 754 C C . GLN A 1 104 ? -2.504 15.771 20.557 1.00 91.50 104 GLN A C 1
ATOM 756 O O . GLN A 1 104 ? -3.379 15.894 21.415 1.00 91.50 104 GLN A O 1
ATOM 761 N N . ALA A 1 105 ? -1.488 16.631 20.448 1.00 91.94 105 ALA A N 1
ATOM 762 C CA . ALA A 1 105 ? -1.352 17.816 21.293 1.00 91.94 105 ALA A CA 1
ATOM 763 C C . ALA A 1 105 ? -2.543 18.776 21.109 1.00 91.94 105 ALA A C 1
ATOM 765 O O . ALA A 1 105 ? -3.188 19.138 22.090 1.00 91.94 105 ALA A O 1
ATOM 766 N N . ASP A 1 106 ? -2.910 19.095 19.864 1.00 90.31 106 ASP A N 1
ATOM 767 C CA . ASP A 1 106 ? -4.059 19.946 19.520 1.00 90.31 106 ASP A CA 1
ATOM 768 C C . ASP A 1 106 ? -5.400 19.382 20.024 1.00 90.31 106 ASP A C 1
ATOM 770 O O . ASP A 1 106 ? -6.290 20.131 20.438 1.00 90.31 106 ASP A O 1
ATOM 774 N N . LEU A 1 107 ? -5.586 18.059 19.951 1.00 89.12 107 LEU A N 1
ATOM 775 C CA . LEU A 1 107 ? -6.788 17.382 20.443 1.00 89.12 107 LEU A CA 1
ATOM 776 C C . LEU A 1 107 ? -6.869 17.425 21.971 1.00 89.12 107 LEU A C 1
ATOM 778 O O . LEU A 1 107 ? -7.939 17.724 22.503 1.00 89.12 107 LEU A O 1
ATOM 782 N N . LEU A 1 108 ? -5.757 17.171 22.664 1.00 90.44 108 LEU A N 1
ATOM 783 C CA . LEU A 1 108 ? -5.677 17.244 24.123 1.00 90.44 108 LEU A CA 1
ATOM 784 C C . LEU A 1 108 ? -5.927 18.673 24.620 1.00 90.44 108 LEU A C 1
ATOM 786 O O . LEU A 1 108 ? -6.764 18.887 25.491 1.00 90.44 108 LEU A O 1
ATOM 790 N N . ASP A 1 109 ? -5.261 19.654 24.020 1.00 91.25 109 ASP A N 1
ATOM 791 C CA . ASP A 1 109 ? -5.342 21.070 24.381 1.00 91.25 109 ASP A CA 1
ATOM 792 C C . ASP A 1 109 ? -6.761 21.646 24.166 1.00 91.25 109 ASP A C 1
ATOM 794 O O . ASP A 1 109 ? -7.283 22.415 24.978 1.00 91.25 109 ASP A O 1
ATOM 798 N N . ARG A 1 110 ? -7.465 21.196 23.116 1.00 87.62 110 ARG A N 1
ATOM 799 C CA . ARG A 1 110 ? -8.896 21.499 22.916 1.00 87.62 110 ARG A CA 1
ATOM 800 C C . ARG A 1 110 ? -9.822 20.749 23.874 1.00 87.62 110 ARG A C 1
ATOM 802 O O . ARG A 1 110 ? -10.883 21.283 24.182 1.00 87.62 110 ARG A O 1
ATOM 809 N N . ALA A 1 111 ? -9.463 19.546 24.321 1.00 86.44 111 ALA A N 1
ATOM 810 C CA . ALA A 1 111 ? -10.258 18.780 25.281 1.00 86.44 111 ALA A CA 1
ATOM 811 C C . ALA A 1 111 ? -10.147 19.346 26.704 1.00 86.44 111 ALA A C 1
ATOM 813 O O . ALA A 1 111 ? -11.160 19.457 27.386 1.00 86.44 111 ALA A O 1
ATOM 814 N N . VAL A 1 112 ? -8.952 19.775 27.123 1.00 88.12 112 VAL A N 1
ATOM 815 C CA . VAL A 1 112 ? -8.718 20.422 28.428 1.00 88.12 112 VAL A CA 1
ATOM 816 C C . VAL A 1 112 ? -9.434 21.774 28.524 1.00 88.12 112 VAL A C 1
ATOM 818 O O . VAL A 1 112 ? -9.945 22.119 29.584 1.00 88.12 112 VAL A O 1
ATOM 821 N N . ARG A 1 113 ? -9.534 22.522 27.416 1.00 88.25 113 ARG A N 1
ATOM 822 C CA . ARG A 1 113 ? -10.300 23.783 27.343 1.00 88.25 113 ARG A CA 1
ATOM 823 C C . ARG A 1 113 ? -11.786 23.609 26.994 1.00 88.25 113 ARG A C 1
ATOM 825 O O . ARG A 1 113 ? -12.469 24.606 26.761 1.00 88.25 113 ARG A O 1
ATOM 832 N N . ALA A 1 114 ? -12.297 22.381 26.896 1.00 85.62 114 ALA A N 1
ATOM 833 C CA . ALA A 1 114 ? -13.712 22.153 26.622 1.00 85.62 114 ALA A CA 1
ATOM 834 C C . ALA A 1 114 ? -14.553 22.313 27.896 1.00 85.62 114 ALA A C 1
ATOM 836 O O . ALA A 1 114 ? -14.167 21.860 28.969 1.00 85.62 114 ALA A O 1
ATOM 837 N N . ASP A 1 115 ? -15.739 22.905 27.756 1.00 84.62 115 ASP A N 1
ATOM 838 C CA . ASP A 1 115 ? -16.711 23.006 28.845 1.00 84.62 115 ASP A CA 1
ATOM 839 C C . ASP A 1 115 ? -17.083 21.615 29.401 1.00 84.62 115 ASP A C 1
ATOM 841 O O . ASP A 1 115 ? -17.331 20.660 28.650 1.00 84.62 115 ASP A O 1
ATOM 845 N N . LEU A 1 116 ? -17.171 21.526 30.730 1.00 79.31 116 LEU A N 1
ATOM 846 C CA . LEU A 1 116 ? -17.592 20.355 31.493 1.00 79.31 116 LEU A CA 1
ATOM 847 C C . LEU A 1 116 ? -18.924 19.790 30.986 1.00 79.31 116 LEU A C 1
ATOM 849 O O . LEU A 1 116 ? -19.066 18.570 30.918 1.00 79.31 116 LEU A O 1
ATOM 853 N N . ALA A 1 117 ? -19.871 20.636 30.560 1.00 78.94 117 ALA A N 1
ATOM 854 C CA . ALA A 1 117 ? -21.140 20.179 29.985 1.00 78.94 117 ALA A CA 1
ATOM 855 C C . ALA A 1 117 ? -20.952 19.360 28.690 1.00 78.94 117 ALA A C 1
ATOM 857 O O . ALA A 1 117 ? -21.664 18.382 28.451 1.00 78.94 117 ALA A O 1
ATOM 858 N N . ARG A 1 118 ? -19.955 19.712 27.868 1.00 71.44 118 ARG A N 1
ATOM 859 C CA . ARG A 1 118 ? -19.606 18.985 26.638 1.00 71.44 118 ARG A CA 1
ATOM 860 C C . ARG A 1 118 ? -18.842 17.698 26.942 1.00 71.44 118 ARG A C 1
ATOM 862 O O . ARG A 1 118 ? -19.074 16.681 26.286 1.00 71.44 118 ARG A O 1
ATOM 869 N N . LEU A 1 119 ? -17.970 17.736 27.949 1.00 71.88 119 LEU A N 1
ATOM 870 C CA . LEU A 1 119 ? -17.204 16.575 28.400 1.00 71.88 119 LEU A CA 1
ATOM 871 C C . LEU A 1 119 ? -18.124 15.497 29.001 1.00 71.88 119 LEU A C 1
ATOM 873 O O . LEU A 1 119 ? -17.991 14.326 28.662 1.00 71.88 119 LEU A O 1
ATOM 877 N N . ARG A 1 120 ? -19.127 15.895 29.797 1.00 71.88 120 ARG A N 1
ATOM 878 C CA . ARG A 1 120 ? -20.113 14.986 30.417 1.00 71.88 120 ARG A CA 1
ATOM 879 C C . ARG A 1 120 ? -21.032 14.280 29.413 1.00 71.88 120 ARG A C 1
ATOM 881 O O . ARG A 1 120 ? -21.498 13.184 29.695 1.00 71.88 120 ARG A O 1
ATOM 888 N N . ASN A 1 121 ? -21.275 14.895 28.255 1.00 71.25 121 ASN A N 1
ATOM 889 C CA . ASN A 1 121 ? -22.106 14.339 27.180 1.00 71.25 121 ASN A CA 1
ATOM 890 C C . ASN A 1 121 ? -21.316 13.476 26.172 1.00 71.25 121 ASN A C 1
ATOM 892 O O . ASN A 1 121 ? -21.896 12.994 25.200 1.00 71.25 121 ASN A O 1
ATOM 896 N N . THR A 1 122 ? -20.006 13.287 26.366 1.00 69.25 122 THR A N 1
ATOM 897 C CA . THR A 1 122 ? -19.137 12.551 25.434 1.00 69.25 122 THR A CA 1
ATOM 898 C C . THR A 1 122 ? -18.542 11.321 26.121 1.00 69.25 122 THR A C 1
ATOM 900 O O . THR A 1 122 ? -17.922 11.439 27.171 1.00 69.25 122 THR A O 1
ATOM 903 N N . HIS A 1 123 ? -18.663 10.130 25.522 1.00 67.31 123 HIS A N 1
ATOM 904 C CA . HIS A 1 123 ? -18.022 8.926 26.066 1.00 67.31 123 HIS A CA 1
ATOM 905 C C . HIS A 1 123 ? -16.489 9.061 26.066 1.00 67.31 123 HIS A C 1
ATOM 907 O O . HIS A 1 123 ? -15.853 8.989 25.010 1.00 67.31 123 HIS A O 1
ATOM 913 N N . THR A 1 124 ? -15.884 9.172 27.253 1.00 72.25 124 THR A N 1
ATOM 914 C CA . THR A 1 124 ? -14.434 9.362 27.450 1.00 72.25 124 THR A CA 1
ATOM 915 C C . THR A 1 124 ? -13.592 8.313 26.717 1.00 72.25 124 THR A C 1
ATOM 917 O O . THR A 1 124 ? -12.601 8.648 26.071 1.00 72.25 124 THR A O 1
ATOM 920 N N . GLY A 1 125 ? -14.021 7.045 26.731 1.00 71.62 125 GLY A N 1
ATOM 921 C CA . GLY A 1 125 ? -13.339 5.959 26.016 1.00 71.62 125 GLY A CA 1
ATOM 922 C C . GLY A 1 125 ? -13.359 6.103 24.488 1.00 71.62 125 GLY A C 1
ATOM 923 O O . GLY A 1 125 ? -12.390 5.736 23.827 1.00 71.62 125 GLY A O 1
ATOM 924 N N . GLY A 1 126 ? -14.418 6.690 23.919 1.00 73.50 126 GLY A N 1
ATOM 925 C CA . GLY A 1 126 ? -14.504 6.975 22.483 1.00 73.50 126 GLY A CA 1
ATOM 926 C C . GLY A 1 126 ? -13.528 8.071 22.055 1.00 73.50 126 GLY A C 1
ATOM 927 O O . GLY A 1 126 ? -12.847 7.926 21.041 1.00 73.50 126 GLY A O 1
ATOM 928 N N . PHE A 1 127 ? -13.393 9.122 22.871 1.00 78.50 127 PHE A N 1
ATOM 929 C CA . PHE A 1 127 ? -12.420 10.193 22.641 1.00 78.50 127 PHE A CA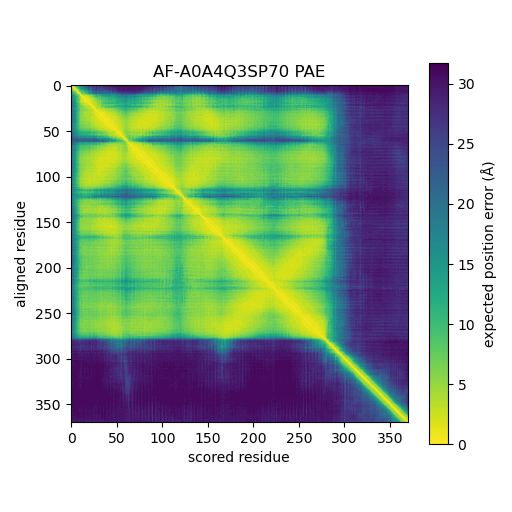 1
ATOM 930 C C . PHE A 1 127 ? -10.975 9.670 22.678 1.00 78.50 127 PHE A C 1
ATOM 932 O O . PHE A 1 127 ? -10.217 9.891 21.734 1.00 78.50 127 PHE A O 1
ATOM 939 N N . VAL A 1 128 ? -10.616 8.905 23.718 1.00 83.12 128 VAL A N 1
ATOM 940 C CA . VAL A 1 128 ? -9.281 8.290 23.847 1.00 83.12 128 VAL A CA 1
ATOM 941 C C . VAL A 1 128 ? -8.998 7.325 22.690 1.00 83.12 128 VAL A C 1
ATOM 943 O O . VAL A 1 128 ? -7.923 7.376 22.098 1.00 83.12 128 VAL A O 1
ATOM 946 N N . SER A 1 129 ? -9.970 6.489 22.308 1.00 82.19 129 SER A N 1
ATOM 947 C CA . SER A 1 129 ? -9.835 5.575 21.165 1.00 82.19 129 SER A CA 1
ATOM 948 C C . SER A 1 129 ? -9.575 6.324 19.852 1.00 82.19 129 SER A C 1
ATOM 950 O O . SER A 1 129 ? -8.672 5.954 19.104 1.00 82.19 129 SER A O 1
ATOM 952 N N . SER A 1 130 ? -10.296 7.419 19.586 1.00 82.19 130 SER A N 1
ATOM 953 C CA . SER A 1 130 ? -10.091 8.207 18.364 1.00 82.19 130 SER A CA 1
ATOM 954 C C . SER A 1 130 ? -8.724 8.905 18.345 1.00 82.19 130 SER A C 1
ATOM 956 O O . SER A 1 130 ? -8.006 8.841 17.345 1.00 82.19 130 SER A O 1
ATOM 958 N N . MET A 1 131 ? -8.303 9.475 19.480 1.00 83.69 131 MET A N 1
ATOM 959 C CA . MET A 1 131 ? -6.987 10.104 19.648 1.00 83.69 131 MET A CA 1
ATOM 960 C C . MET A 1 131 ? -5.815 9.124 19.447 1.00 83.69 131 MET A C 1
ATOM 962 O O . MET A 1 131 ? -4.760 9.524 18.949 1.00 83.69 131 MET A O 1
ATOM 966 N N . LEU A 1 132 ? -5.993 7.847 19.802 1.00 84.81 132 LEU A N 1
ATOM 967 C CA . LEU A 1 132 ? -4.982 6.802 19.621 1.00 84.81 132 LEU A CA 1
ATOM 968 C C . LEU A 1 132 ? -5.010 6.170 18.220 1.00 84.81 132 LEU A C 1
ATOM 970 O O . LEU A 1 132 ? -3.956 6.012 17.613 1.00 84.81 132 LEU A O 1
ATOM 974 N N . TYR A 1 133 ? -6.187 5.808 17.696 1.00 86.06 133 TYR A N 1
ATOM 975 C CA . TYR A 1 133 ? -6.299 4.967 16.496 1.00 86.06 133 TYR A CA 1
ATOM 976 C C . TYR A 1 133 ? -6.688 5.711 15.214 1.00 86.06 133 TYR A C 1
ATOM 978 O O . TYR A 1 133 ? -6.262 5.307 14.131 1.00 86.06 133 TYR A O 1
ATOM 986 N N . ASP A 1 134 ? -7.499 6.770 15.281 1.00 86.75 134 ASP A N 1
ATOM 987 C CA . ASP A 1 134 ? -7.937 7.475 14.066 1.00 86.75 134 ASP A CA 1
ATOM 988 C C . ASP A 1 134 ? -6.873 8.458 13.566 1.00 86.75 134 ASP A C 1
ATOM 990 O O . ASP A 1 134 ? -6.694 8.608 12.356 1.00 86.75 134 ASP A O 1
ATOM 994 N N . VAL A 1 135 ? -6.097 9.055 14.477 1.00 86.06 135 VAL A N 1
ATOM 995 C CA . VAL A 1 135 ? -4.947 9.906 14.121 1.00 86.06 135 VAL A CA 1
ATOM 996 C C . VAL A 1 135 ? -3.889 9.112 13.338 1.00 86.06 135 VAL A C 1
ATOM 998 O O . VAL A 1 135 ? -3.336 9.610 12.355 1.00 86.06 135 VAL A O 1
ATOM 1001 N N . ASP A 1 136 ? -3.664 7.843 13.689 1.00 87.44 136 ASP A N 1
ATOM 1002 C CA . ASP A 1 136 ? -2.706 6.980 12.986 1.00 87.44 136 ASP A CA 1
ATOM 1003 C C . ASP A 1 136 ? -3.177 6.620 11.558 1.00 87.44 136 ASP A C 1
ATOM 1005 O O . ASP A 1 136 ? -2.365 6.550 10.632 1.00 87.44 136 ASP A O 1
ATOM 1009 N N . LYS A 1 137 ? -4.497 6.512 11.323 1.00 85.31 137 LYS A N 1
ATOM 1010 C CA . LYS A 1 137 ? -5.066 6.364 9.964 1.00 85.31 137 LYS A CA 1
ATOM 1011 C C . LYS A 1 137 ? -4.840 7.615 9.111 1.00 85.31 137 LYS A C 1
ATOM 1013 O O . LYS A 1 137 ? -4.552 7.500 7.920 1.00 85.31 137 LYS A O 1
ATOM 1018 N N . VAL A 1 138 ? -4.938 8.813 9.702 1.00 84.06 138 VAL A N 1
ATOM 1019 C CA . VAL A 1 138 ? -4.629 10.082 9.010 1.00 84.06 138 VAL A CA 1
ATOM 1020 C C . VAL A 1 138 ? -3.150 10.131 8.613 1.00 84.06 138 VAL A C 1
ATOM 1022 O O . VAL A 1 138 ? -2.826 10.519 7.484 1.00 84.06 138 VAL A O 1
ATOM 1025 N N . ARG A 1 139 ? -2.251 9.665 9.489 1.00 86.31 139 ARG A N 1
ATOM 1026 C CA . ARG A 1 139 ? -0.823 9.493 9.180 1.00 86.31 139 ARG A CA 1
ATOM 1027 C C . ARG A 1 139 ? -0.594 8.510 8.036 1.00 86.31 139 ARG A C 1
ATOM 1029 O O . ARG A 1 139 ? 0.152 8.842 7.114 1.00 86.31 139 ARG A O 1
ATOM 1036 N N . GLU A 1 140 ? -1.212 7.331 8.065 1.00 86.50 140 GLU A N 1
ATOM 1037 C CA . GLU A 1 140 ? -1.056 6.322 7.009 1.00 86.50 140 GLU A CA 1
ATOM 1038 C C . GLU A 1 140 ? -1.539 6.853 5.649 1.00 86.50 140 GLU A C 1
ATOM 1040 O O . GLU A 1 140 ? -0.810 6.773 4.656 1.00 86.50 140 GLU A O 1
ATOM 1045 N N . ALA A 1 141 ? -2.714 7.490 5.612 1.00 83.69 141 ALA A N 1
ATOM 1046 C CA . ALA A 1 141 ? -3.263 8.102 4.402 1.00 83.69 141 ALA A CA 1
ATOM 1047 C C . ALA A 1 141 ? -2.360 9.215 3.835 1.00 83.69 141 ALA A C 1
ATOM 1049 O O . ALA A 1 141 ? -2.142 9.283 2.624 1.00 83.69 141 ALA A O 1
ATOM 1050 N N . THR A 1 142 ? -1.799 10.065 4.701 1.00 78.62 142 THR A N 1
ATOM 1051 C CA . THR A 1 142 ? -0.959 11.203 4.287 1.00 78.62 142 THR A CA 1
ATOM 1052 C C . THR A 1 142 ? 0.434 10.765 3.833 1.00 78.62 142 THR A C 1
ATOM 1054 O O . THR A 1 142 ? 0.949 11.279 2.844 1.00 78.62 142 THR A O 1
ATOM 1057 N N . THR A 1 143 ? 1.058 9.819 4.539 1.00 80.62 143 THR A N 1
ATOM 1058 C CA . THR A 1 143 ? 2.450 9.412 4.279 1.00 80.62 143 THR A CA 1
ATOM 1059 C C . THR A 1 143 ? 2.549 8.286 3.259 1.00 80.62 143 THR A C 1
ATOM 1061 O O . THR A 1 143 ? 3.154 8.461 2.203 1.00 80.62 143 THR A O 1
ATOM 1064 N N . THR A 1 144 ? 1.936 7.140 3.550 1.00 79.00 144 THR A N 1
ATOM 1065 C CA . THR A 1 144 ? 1.977 5.947 2.700 1.00 79.00 144 THR A CA 1
ATOM 1066 C C . THR A 1 144 ? 1.109 6.135 1.464 1.00 79.00 144 THR A C 1
ATOM 1068 O O . THR A 1 144 ? 1.516 5.740 0.376 1.00 79.00 144 THR A O 1
ATOM 1071 N N . GLY A 1 145 ? -0.057 6.777 1.603 1.00 82.62 145 GLY A N 1
ATOM 1072 C CA . GLY A 1 145 ? -0.932 7.097 0.476 1.00 82.62 145 GLY A CA 1
ATOM 1073 C C . GLY A 1 145 ? -0.241 7.998 -0.548 1.00 82.62 145 GLY A C 1
ATOM 1074 O O . GLY A 1 145 ? 0.137 7.525 -1.620 1.00 82.62 145 GLY A O 1
ATOM 1075 N N . LEU A 1 146 ? -0.060 9.282 -0.227 1.00 82.69 146 LEU A N 1
ATOM 1076 C CA . LEU A 1 146 ? 0.430 10.283 -1.185 1.00 82.69 146 LEU A CA 1
ATOM 1077 C C . LEU A 1 146 ? 1.742 9.864 -1.866 1.00 82.69 146 LEU A C 1
ATOM 1079 O O . LEU A 1 146 ? 1.832 9.893 -3.092 1.00 82.69 146 LEU A O 1
ATOM 1083 N N . VAL A 1 147 ? 2.736 9.422 -1.089 1.00 84.81 147 VAL A N 1
ATOM 1084 C CA . VAL A 1 147 ? 4.070 9.114 -1.621 1.00 84.81 147 VAL A CA 1
ATOM 1085 C C . VAL A 1 147 ? 4.045 7.879 -2.530 1.00 84.81 147 VAL A C 1
ATOM 1087 O O . VAL A 1 147 ? 4.624 7.925 -3.617 1.00 84.81 147 VAL A O 1
ATOM 1090 N N . ASN A 1 148 ? 3.340 6.802 -2.156 1.00 86.69 148 ASN A N 1
ATOM 1091 C CA . ASN A 1 148 ? 3.260 5.606 -3.005 1.00 86.69 148 ASN A CA 1
ATOM 1092 C C . ASN A 1 148 ? 2.432 5.861 -4.271 1.00 86.69 148 ASN A C 1
ATOM 1094 O O . ASN A 1 148 ? 2.786 5.350 -5.333 1.00 86.69 148 ASN A O 1
ATOM 1098 N N . TRP A 1 149 ? 1.363 6.662 -4.191 1.00 87.81 149 TRP A N 1
ATOM 1099 C CA . TRP A 1 149 ? 0.596 7.075 -5.370 1.00 87.81 149 TRP A CA 1
ATOM 1100 C C . TRP A 1 149 ? 1.465 7.866 -6.354 1.00 87.81 149 TRP A C 1
ATOM 1102 O O . TRP A 1 149 ? 1.464 7.553 -7.544 1.00 87.81 149 TRP A O 1
ATOM 1112 N N . THR A 1 150 ? 2.267 8.824 -5.873 1.00 86.62 150 THR A N 1
ATOM 1113 C CA . THR A 1 150 ? 3.223 9.558 -6.718 1.00 86.62 150 THR A CA 1
ATOM 1114 C C . THR A 1 150 ? 4.279 8.626 -7.316 1.00 86.62 150 THR A C 1
ATOM 1116 O O . THR A 1 150 ? 4.504 8.662 -8.524 1.00 86.62 150 THR A O 1
ATOM 1119 N N . GLN A 1 151 ? 4.897 7.759 -6.507 1.00 87.81 151 GLN A N 1
ATOM 1120 C CA . GLN A 1 151 ? 5.945 6.837 -6.957 1.00 87.81 151 GLN A CA 1
ATOM 1121 C C . GLN A 1 151 ? 5.446 5.864 -8.032 1.00 87.81 151 GLN A C 1
ATOM 1123 O O . GLN A 1 151 ? 6.066 5.725 -9.087 1.00 87.81 151 GLN A O 1
ATOM 1128 N N . ASN A 1 152 ? 4.323 5.195 -7.764 1.00 91.06 152 ASN A N 1
ATOM 1129 C CA . ASN A 1 152 ? 3.752 4.195 -8.658 1.00 91.06 152 ASN A CA 1
ATOM 1130 C C . ASN A 1 152 ? 3.168 4.848 -9.915 1.00 91.06 152 ASN A C 1
ATOM 1132 O O . ASN A 1 152 ? 3.315 4.293 -11.000 1.00 91.06 152 ASN A O 1
ATOM 1136 N N . GLY A 1 153 ? 2.576 6.043 -9.794 1.00 92.75 153 GLY A N 1
ATOM 1137 C CA . GLY A 1 153 ? 2.106 6.835 -10.930 1.00 92.75 153 GLY A CA 1
ATOM 1138 C C . GLY A 1 153 ? 3.242 7.247 -11.869 1.00 92.75 153 GLY A C 1
ATOM 1139 O O . GLY A 1 153 ? 3.149 7.009 -13.072 1.00 92.75 153 GLY A O 1
ATOM 1140 N N . LEU A 1 154 ? 4.348 7.784 -11.336 1.00 91.19 154 LEU A N 1
ATOM 1141 C CA . LEU A 1 154 ? 5.532 8.119 -12.140 1.00 91.19 154 LEU A CA 1
ATOM 1142 C C . LEU A 1 154 ? 6.152 6.882 -12.795 1.00 91.19 154 LEU A C 1
ATOM 1144 O O . LEU A 1 154 ? 6.494 6.930 -13.974 1.00 91.19 154 LEU A O 1
ATOM 1148 N N . LEU A 1 155 ? 6.284 5.776 -12.056 1.00 91.00 155 LEU A N 1
ATOM 1149 C CA . LEU A 1 155 ? 6.838 4.536 -12.597 1.00 91.00 155 LEU A CA 1
ATOM 1150 C C . LEU A 1 155 ? 5.956 3.964 -13.718 1.00 91.00 155 LEU A C 1
ATOM 1152 O O . LEU A 1 155 ? 6.481 3.553 -14.750 1.00 91.00 155 LEU A O 1
ATOM 1156 N N . LEU A 1 156 ? 4.631 3.982 -13.541 1.00 92.06 156 LEU A N 1
ATOM 1157 C CA . LEU A 1 156 ? 3.662 3.553 -14.549 1.00 92.06 156 LEU A CA 1
ATOM 1158 C C . LEU A 1 156 ? 3.750 4.420 -15.812 1.00 92.06 156 LEU A C 1
ATOM 1160 O O . LEU A 1 156 ? 3.856 3.876 -16.908 1.00 92.06 156 LEU A O 1
ATOM 1164 N N . LEU A 1 157 ? 3.760 5.750 -15.667 1.00 92.06 157 LEU A N 1
ATOM 1165 C CA . LEU A 1 157 ? 3.880 6.690 -16.787 1.00 92.06 157 LEU A CA 1
ATOM 1166 C C . LEU A 1 157 ? 5.205 6.520 -17.542 1.00 92.06 157 LEU A C 1
ATOM 1168 O O . LEU A 1 157 ? 5.203 6.441 -18.770 1.00 92.06 157 LEU A O 1
ATOM 1172 N N . ALA A 1 158 ? 6.325 6.410 -16.822 1.00 89.75 158 ALA A N 1
ATOM 1173 C CA . ALA A 1 158 ? 7.636 6.191 -17.426 1.00 89.75 158 ALA A CA 1
ATOM 1174 C C . ALA A 1 158 ? 7.680 4.858 -18.191 1.00 89.75 158 ALA A C 1
ATOM 1176 O O . ALA A 1 158 ? 8.093 4.818 -19.351 1.00 89.75 158 ALA A O 1
ATOM 1177 N N . MET A 1 159 ? 7.196 3.773 -17.577 1.00 87.88 159 MET A N 1
ATOM 1178 C CA . MET A 1 159 ? 7.190 2.448 -18.197 1.00 87.88 159 MET A CA 1
ATOM 1179 C C . MET A 1 159 ? 6.270 2.392 -19.426 1.00 87.88 159 MET A C 1
ATOM 1181 O O . MET A 1 159 ? 6.684 1.874 -20.462 1.00 87.88 159 MET A O 1
ATOM 1185 N N . LEU A 1 160 ? 5.072 2.989 -19.360 1.00 89.50 160 LEU A N 1
ATOM 1186 C CA . LEU A 1 160 ? 4.174 3.131 -20.512 1.00 89.50 160 LEU A CA 1
ATOM 1187 C C . LEU A 1 160 ? 4.834 3.927 -21.645 1.00 89.50 16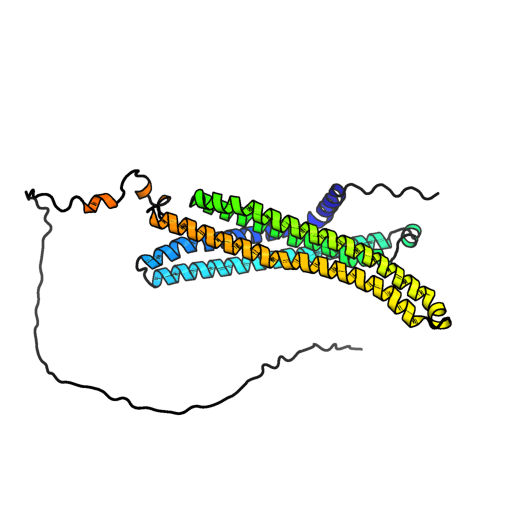0 LEU A C 1
ATOM 1189 O O . LEU A 1 160 ? 4.804 3.478 -22.789 1.00 89.50 160 LEU A O 1
ATOM 1193 N N . GLY A 1 161 ? 5.489 5.051 -21.340 1.00 87.81 161 GLY A N 1
ATOM 1194 C CA . GLY A 1 161 ? 6.219 5.850 -22.330 1.00 87.81 161 GLY A CA 1
ATOM 1195 C C . GLY A 1 161 ? 7.321 5.058 -23.042 1.00 87.81 161 GLY A C 1
ATOM 1196 O O . GLY A 1 161 ? 7.440 5.121 -24.265 1.00 87.81 161 GLY A O 1
ATOM 1197 N N . LEU A 1 162 ? 8.078 4.238 -22.306 1.00 84.75 162 LEU A N 1
ATOM 1198 C CA . LEU A 1 162 ? 9.076 3.340 -22.896 1.00 84.75 162 LEU A CA 1
ATOM 1199 C C . LEU A 1 162 ? 8.449 2.222 -23.730 1.00 84.75 162 LEU A C 1
ATOM 1201 O O . LEU A 1 162 ? 8.999 1.883 -24.776 1.00 84.75 162 LEU A O 1
ATOM 1205 N N . MET A 1 163 ? 7.321 1.650 -23.307 1.00 83.56 163 MET A N 1
ATOM 1206 C CA . MET A 1 163 ? 6.623 0.648 -24.114 1.00 83.56 163 MET A CA 1
ATOM 1207 C C . MET A 1 163 ? 6.096 1.254 -25.419 1.00 83.56 163 MET A C 1
ATOM 1209 O O . MET A 1 163 ? 6.319 0.663 -26.470 1.00 83.56 163 MET A O 1
ATOM 1213 N N . VAL A 1 164 ? 5.509 2.456 -25.385 1.00 86.00 164 VAL A N 1
ATOM 1214 C CA . VAL A 1 164 ? 5.067 3.199 -26.584 1.00 86.00 164 VAL A CA 1
ATOM 1215 C C . VAL A 1 164 ? 6.239 3.499 -27.520 1.00 86.00 164 VAL A C 1
ATOM 1217 O O . VAL A 1 164 ? 6.120 3.297 -28.726 1.00 86.00 164 VAL A O 1
ATOM 1220 N N . ALA A 1 165 ? 7.386 3.919 -26.979 1.00 83.12 165 ALA A N 1
ATOM 1221 C CA . ALA A 1 165 ? 8.588 4.189 -27.768 1.00 83.12 165 ALA A CA 1
ATOM 1222 C C . ALA A 1 165 ? 9.226 2.925 -28.374 1.00 83.12 165 ALA A C 1
ATOM 1224 O O . ALA A 1 165 ? 9.927 3.020 -29.379 1.00 83.12 165 ALA A O 1
ATOM 1225 N N . GLN A 1 166 ? 9.024 1.750 -27.766 1.00 76.50 166 GLN A N 1
ATOM 1226 C CA . GLN A 1 166 ? 9.536 0.482 -28.285 1.00 76.50 166 GLN A CA 1
ATOM 1227 C C . GLN A 1 166 ? 8.587 -0.167 -29.290 1.00 76.50 166 GLN A C 1
ATOM 1229 O O . GLN A 1 166 ? 9.043 -0.565 -30.361 1.00 76.50 166 GLN A O 1
ATOM 1234 N N . ASP A 1 167 ? 7.311 -0.333 -28.928 1.00 79.38 167 ASP A N 1
ATOM 1235 C CA . ASP A 1 167 ? 6.327 -1.018 -29.757 1.00 79.38 167 ASP A CA 1
ATOM 1236 C C . ASP A 1 167 ? 4.865 -0.807 -29.314 1.00 79.38 167 ASP A C 1
ATOM 1238 O O . ASP A 1 167 ? 4.436 -1.255 -28.248 1.00 79.38 167 ASP A O 1
ATOM 1242 N N . LEU A 1 168 ? 4.058 -0.219 -30.199 1.00 83.62 168 LEU A N 1
ATOM 1243 C CA . LEU A 1 168 ? 2.631 0.030 -29.966 1.00 83.62 168 LEU A CA 1
ATOM 1244 C C . LEU A 1 168 ? 1.791 -1.254 -29.810 1.00 83.62 168 LEU A C 1
ATOM 1246 O O . LEU A 1 168 ? 0.818 -1.256 -29.061 1.00 83.62 168 LEU A O 1
ATOM 1250 N N . GLY A 1 169 ? 2.159 -2.359 -30.465 1.00 83.88 169 GLY A N 1
ATOM 1251 C CA . GLY A 1 169 ? 1.426 -3.627 -30.369 1.00 83.88 169 GLY A CA 1
ATOM 1252 C C . GLY A 1 169 ? 1.550 -4.280 -28.990 1.00 83.88 169 GLY A C 1
ATOM 1253 O O . GLY A 1 169 ? 0.568 -4.800 -28.460 1.00 83.88 169 GLY A O 1
ATOM 1254 N N . LEU A 1 170 ? 2.730 -4.183 -28.365 1.00 81.12 170 LEU A N 1
ATOM 1255 C CA . LEU A 1 170 ? 2.929 -4.619 -26.977 1.00 81.12 170 LEU A CA 1
ATOM 1256 C C . LEU A 1 170 ? 2.155 -3.746 -25.979 1.00 81.12 170 LEU A C 1
ATOM 1258 O O . LEU A 1 170 ? 1.638 -4.267 -24.990 1.00 81.12 170 LEU A O 1
ATOM 1262 N N . VAL A 1 171 ? 2.037 -2.439 -26.243 1.00 87.69 171 VAL A N 1
ATOM 1263 C CA . VAL A 1 171 ? 1.219 -1.531 -25.421 1.00 87.69 171 VAL A CA 1
ATOM 1264 C C . VAL A 1 171 ? -0.248 -1.939 -25.459 1.00 87.69 171 VAL A C 1
ATOM 1266 O O . VAL A 1 171 ? -0.843 -2.078 -24.396 1.00 87.69 171 VAL A O 1
ATOM 1269 N N . VAL A 1 172 ? -0.822 -2.184 -26.644 1.00 89.12 172 VAL A N 1
ATOM 1270 C CA . VAL A 1 172 ? -2.237 -2.584 -26.788 1.00 89.12 172 VAL A CA 1
ATOM 1271 C C . VAL A 1 172 ? -2.551 -3.850 -25.985 1.00 89.12 172 VAL A C 1
ATOM 1273 O O . VAL A 1 172 ? -3.572 -3.894 -25.302 1.00 89.12 172 VAL A O 1
ATOM 1276 N N . LEU A 1 173 ? -1.658 -4.847 -25.991 1.00 88.12 173 LEU A N 1
ATOM 1277 C CA . LEU A 1 173 ? -1.838 -6.083 -25.222 1.00 88.12 173 LEU A CA 1
ATOM 1278 C C . LEU A 1 173 ? -1.898 -5.827 -23.702 1.00 88.12 173 LEU A C 1
ATOM 1280 O O . LEU A 1 173 ? -2.779 -6.350 -23.020 1.00 88.12 173 LEU A O 1
ATOM 1284 N N . VAL A 1 174 ? -1.004 -4.986 -23.169 1.00 89.00 174 VAL A N 1
ATOM 1285 C CA . VAL A 1 174 ? -1.023 -4.596 -21.745 1.00 89.00 174 VAL A CA 1
ATOM 1286 C C . VAL A 1 174 ? -2.241 -3.730 -21.418 1.00 89.00 174 VAL A C 1
ATOM 1288 O O . VAL A 1 174 ? -2.868 -3.921 -20.375 1.00 89.00 174 VAL A O 1
ATOM 1291 N N . LEU A 1 175 ? -2.619 -2.814 -22.312 1.00 90.50 175 LEU A N 1
ATOM 1292 C CA . LEU A 1 175 ? -3.776 -1.936 -22.133 1.00 90.50 175 LEU A CA 1
ATOM 1293 C C . LEU A 1 175 ? -5.099 -2.716 -22.119 1.00 90.50 175 LEU A C 1
ATOM 1295 O O . LEU A 1 175 ? -6.029 -2.307 -21.433 1.00 90.50 175 LEU A O 1
ATOM 1299 N N . LEU A 1 176 ? -5.166 -3.856 -22.815 1.00 91.12 176 LEU A N 1
ATOM 1300 C CA . LEU A 1 176 ? -6.308 -4.776 -22.801 1.00 91.12 176 LEU A CA 1
ATOM 1301 C C . LEU A 1 176 ? -6.351 -5.642 -21.526 1.00 91.12 176 LEU A C 1
ATOM 1303 O O . LEU A 1 176 ? -7.433 -5.962 -21.035 1.00 91.12 176 LEU A O 1
ATOM 1307 N N . ALA A 1 177 ? -5.197 -5.959 -20.929 1.00 91.00 177 ALA A N 1
ATOM 1308 C CA . ALA A 1 177 ? -5.120 -6.642 -19.633 1.00 91.00 177 ALA A CA 1
ATOM 1309 C C . ALA A 1 177 ? -5.405 -5.714 -18.430 1.00 91.00 177 ALA A C 1
ATOM 1311 O O . ALA A 1 177 ? -5.925 -6.164 -17.406 1.00 91.00 177 ALA A O 1
ATOM 1312 N N . ALA A 1 178 ? -5.115 -4.415 -18.549 1.00 91.88 178 ALA A N 1
ATOM 1313 C CA . ALA A 1 178 ? -5.346 -3.417 -17.503 1.00 91.88 178 ALA A CA 1
ATOM 1314 C C . ALA A 1 178 ? -6.800 -3.354 -16.964 1.00 91.88 178 ALA A C 1
ATOM 1316 O O . ALA A 1 178 ? -6.959 -3.407 -15.741 1.00 91.88 178 ALA A O 1
ATOM 1317 N N . PRO A 1 179 ? -7.874 -3.289 -17.786 1.00 93.19 179 PRO A N 1
ATOM 1318 C CA . PRO A 1 179 ? -9.250 -3.281 -17.280 1.00 93.19 179 PRO A CA 1
ATOM 1319 C C . PRO A 1 179 ? -9.639 -4.599 -16.598 1.00 93.19 179 PRO A C 1
ATOM 1321 O O . PRO A 1 179 ? -10.388 -4.575 -15.622 1.00 93.19 179 PRO A O 1
ATOM 1324 N N . LEU A 1 180 ? -9.099 -5.738 -17.050 1.00 92.44 180 LEU A N 1
ATOM 1325 C CA . LEU A 1 180 ? -9.323 -7.036 -16.408 1.00 92.44 180 LEU A CA 1
ATOM 1326 C C . LEU A 1 180 ? -8.719 -7.062 -14.994 1.00 92.44 180 LEU A C 1
ATOM 1328 O O . LEU A 1 180 ? -9.394 -7.463 -14.046 1.00 92.44 180 LEU A O 1
ATOM 1332 N N . ALA A 1 181 ? -7.482 -6.576 -14.839 1.00 92.12 181 ALA A N 1
ATOM 1333 C CA . ALA A 1 181 ? -6.826 -6.432 -13.539 1.00 92.12 181 ALA A CA 1
ATOM 1334 C C . ALA A 1 181 ? -7.540 -5.415 -12.630 1.00 92.12 181 ALA A C 1
ATOM 1336 O O . ALA A 1 181 ? -7.726 -5.661 -11.439 1.00 92.12 181 ALA A O 1
ATOM 1337 N N . PHE A 1 182 ? -7.988 -4.285 -13.181 1.00 93.50 182 PHE A N 1
ATOM 1338 C CA . PHE A 1 182 ? -8.736 -3.284 -12.423 1.00 93.50 182 PHE A CA 1
ATOM 1339 C C . PHE A 1 182 ? -10.065 -3.844 -11.897 1.00 93.50 182 PHE A C 1
ATOM 1341 O O . PHE A 1 182 ? -10.404 -3.648 -10.729 1.00 93.50 182 PHE A O 1
ATOM 1348 N N . GLU A 1 183 ? -10.806 -4.585 -12.724 1.00 93.81 183 GLU A N 1
ATOM 1349 C CA . GLU A 1 183 ? -12.120 -5.110 -12.352 1.00 93.81 183 GLU A CA 1
ATOM 1350 C C . GLU A 1 183 ? -12.048 -6.234 -11.308 1.00 93.81 183 GLU A C 1
ATOM 1352 O O . GLU A 1 183 ? -12.908 -6.307 -10.424 1.00 93.81 183 GLU A O 1
ATOM 1357 N N . THR A 1 184 ? -11.022 -7.092 -11.348 1.00 92.50 184 THR A N 1
ATOM 1358 C CA . THR A 1 184 ? -10.814 -8.101 -10.296 1.00 92.50 184 THR A CA 1
ATOM 1359 C C . THR A 1 184 ? -10.471 -7.438 -8.964 1.00 92.50 184 THR A C 1
ATOM 1361 O O . THR A 1 184 ? -11.140 -7.716 -7.963 1.00 92.50 184 THR A O 1
ATOM 1364 N N . ILE A 1 185 ? -9.527 -6.490 -8.950 1.00 92.56 185 ILE A N 1
ATOM 1365 C CA . ILE A 1 185 ? -9.164 -5.716 -7.751 1.00 92.56 185 ILE A CA 1
ATOM 1366 C C . ILE A 1 185 ? -10.389 -4.977 -7.194 1.00 92.56 185 ILE A C 1
ATOM 1368 O O . ILE A 1 185 ? -10.661 -5.067 -5.995 1.00 92.56 185 ILE A O 1
ATOM 1372 N N . ARG A 1 186 ? -11.191 -4.321 -8.047 1.00 93.75 186 ARG A N 1
ATOM 1373 C CA . ARG A 1 186 ? -12.427 -3.622 -7.650 1.00 93.75 186 ARG A CA 1
ATOM 1374 C C . ARG A 1 186 ? -13.441 -4.567 -6.998 1.00 93.75 186 ARG A C 1
ATOM 1376 O O . ARG A 1 186 ? -13.998 -4.240 -5.949 1.00 93.75 186 ARG A O 1
ATOM 1383 N N . LYS A 1 187 ? -13.653 -5.760 -7.567 1.00 92.75 187 LYS A N 1
ATOM 1384 C CA . LYS A 1 187 ? -14.560 -6.784 -7.012 1.00 92.75 187 LYS A CA 1
ATOM 1385 C C . LYS A 1 187 ? -14.112 -7.274 -5.634 1.00 92.75 187 LYS A C 1
ATOM 1387 O O . LYS A 1 187 ? -14.942 -7.347 -4.726 1.00 92.75 187 LYS A O 1
ATOM 1392 N N . PHE A 1 188 ? -12.830 -7.592 -5.451 1.00 92.31 188 PHE A N 1
ATOM 1393 C CA . PHE A 1 188 ? -12.317 -8.028 -4.148 1.00 92.31 188 PHE A CA 1
ATOM 1394 C C . PHE A 1 188 ? -12.291 -6.889 -3.122 1.00 92.31 188 PHE A C 1
ATOM 1396 O O . PHE A 1 188 ? -12.752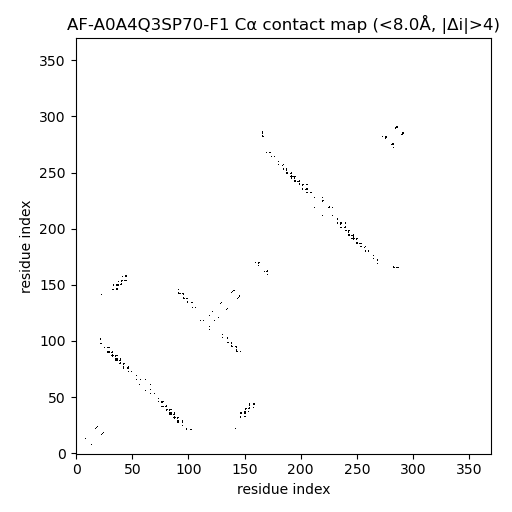 -7.090 -2.000 1.00 92.31 188 PHE A O 1
ATOM 1403 N N . SER A 1 189 ? -11.874 -5.681 -3.510 1.00 91.56 189 SER A N 1
ATOM 1404 C CA . SER A 1 189 ? -11.908 -4.492 -2.649 1.00 91.56 189 SER A CA 1
ATOM 1405 C C . SER A 1 189 ? -13.321 -4.234 -2.107 1.00 91.56 189 SER A C 1
ATOM 1407 O O . SER A 1 189 ? -13.517 -4.203 -0.890 1.00 91.56 189 SER A O 1
ATOM 1409 N N . ASN A 1 190 ? -14.338 -4.221 -2.975 1.00 92.81 190 ASN A N 1
ATOM 1410 C CA . ASN A 1 190 ? -15.737 -4.068 -2.564 1.00 92.81 190 ASN A CA 1
ATOM 1411 C C . ASN A 1 190 ? -16.215 -5.189 -1.619 1.00 92.81 190 ASN A C 1
ATOM 1413 O O . ASN A 1 190 ? -16.978 -4.923 -0.690 1.00 92.81 190 ASN A O 1
ATOM 1417 N N . ARG A 1 191 ? -15.762 -6.437 -1.813 1.00 92.50 191 ARG A N 1
ATOM 1418 C CA . ARG A 1 191 ? -16.057 -7.552 -0.890 1.00 92.50 191 ARG A CA 1
ATOM 1419 C C . ARG A 1 191 ? -15.404 -7.350 0.479 1.00 92.50 191 ARG A C 1
ATOM 1421 O O . ARG A 1 191 ? -16.069 -7.577 1.487 1.00 92.50 191 ARG A O 1
ATOM 1428 N N . THR A 1 192 ? -14.150 -6.890 0.526 1.00 92.69 192 THR A N 1
ATOM 1429 C CA . THR A 1 192 ? -13.461 -6.589 1.795 1.00 92.69 192 THR A CA 1
ATOM 1430 C C . THR A 1 192 ? -14.123 -5.440 2.551 1.00 92.69 192 THR A C 1
ATOM 1432 O O . THR A 1 192 ? -14.347 -5.570 3.749 1.00 92.69 192 THR A O 1
ATOM 1435 N N . ALA A 1 193 ? -14.518 -4.366 1.858 1.00 92.12 193 ALA A N 1
ATOM 1436 C CA . ALA A 1 193 ? -15.204 -3.225 2.460 1.00 92.12 193 ALA A CA 1
ATOM 1437 C C . ALA A 1 193 ? -16.571 -3.613 3.052 1.00 92.12 193 ALA A C 1
ATOM 1439 O O . ALA A 1 193 ? -16.874 -3.251 4.185 1.00 92.12 193 ALA A O 1
ATOM 1440 N N . ARG A 1 194 ? -17.371 -4.414 2.330 1.00 93.69 194 ARG A N 1
ATOM 1441 C CA . ARG A 1 194 ? -18.653 -4.932 2.845 1.00 93.69 194 ARG A CA 1
ATOM 1442 C C . ARG A 1 194 ? -18.455 -5.793 4.094 1.00 93.69 194 ARG A C 1
ATOM 1444 O O . ARG A 1 194 ? -19.059 -5.510 5.117 1.00 93.69 194 ARG A O 1
ATOM 1451 N N . ALA A 1 195 ? -17.544 -6.767 4.046 1.00 93.06 195 ALA A N 1
ATOM 1452 C CA . ALA A 1 195 ? -17.265 -7.627 5.198 1.00 93.06 195 ALA A CA 1
ATOM 1453 C C . ALA A 1 195 ? -16.691 -6.860 6.408 1.00 93.06 195 ALA A C 1
ATOM 1455 O O . ALA A 1 195 ? -16.937 -7.250 7.546 1.00 93.06 195 ALA A O 1
ATOM 1456 N N . ALA A 1 196 ? -15.954 -5.765 6.182 1.00 91.19 196 ALA A N 1
ATOM 1457 C CA . ALA A 1 196 ? -15.491 -4.878 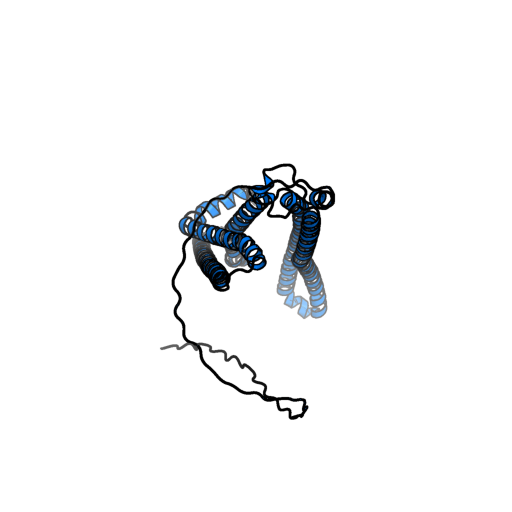7.247 1.00 91.19 196 ALA A CA 1
ATOM 1458 C C . ALA A 1 196 ? -16.649 -4.106 7.904 1.00 91.19 196 ALA A C 1
ATOM 1460 O O . ALA A 1 196 ? -16.685 -4.015 9.130 1.00 91.19 196 ALA A O 1
ATOM 1461 N N . ASN A 1 197 ? -17.615 -3.616 7.118 1.00 92.88 197 ASN A N 1
ATOM 1462 C CA . ASN A 1 197 ? -18.828 -2.987 7.647 1.00 92.88 197 ASN A CA 1
ATOM 1463 C C . ASN A 1 197 ? -19.662 -3.991 8.462 1.00 92.88 197 ASN A C 1
ATOM 1465 O O . ASN A 1 197 ? -20.016 -3.695 9.602 1.00 92.88 197 ASN A O 1
ATOM 1469 N N . ASP A 1 198 ? -19.900 -5.196 7.929 1.00 93.31 198 ASP A N 1
ATOM 1470 C CA . ASP A 1 198 ? -20.624 -6.266 8.633 1.00 93.31 198 ASP A CA 1
ATOM 1471 C C . ASP A 1 198 ? -19.932 -6.621 9.971 1.00 93.31 198 ASP A C 1
ATOM 1473 O O . ASP A 1 198 ? -20.563 -6.703 11.027 1.00 93.31 198 ASP A O 1
ATOM 1477 N N . ALA A 1 199 ? -18.599 -6.760 9.958 1.00 92.81 199 ALA A N 1
ATOM 1478 C CA . ALA A 1 199 ? -17.806 -7.018 11.161 1.00 92.81 199 ALA A CA 1
ATOM 1479 C C . ALA A 1 199 ? -17.837 -5.853 12.167 1.00 92.81 199 ALA A C 1
ATOM 1481 O O . ALA A 1 199 ? -17.699 -6.084 13.371 1.00 92.81 199 ALA A O 1
ATOM 1482 N N . MET A 1 200 ? -18.010 -4.610 11.708 1.00 90.19 200 MET A N 1
ATOM 1483 C CA . MET A 1 200 ? -18.140 -3.436 12.574 1.00 90.19 200 MET A CA 1
ATOM 1484 C C . MET A 1 200 ? -19.499 -3.415 13.289 1.00 90.19 200 MET A C 1
ATOM 1486 O O . MET A 1 200 ? -19.533 -3.127 14.485 1.00 90.19 200 MET A O 1
ATOM 1490 N N . VAL A 1 201 ? -20.582 -3.823 12.613 1.00 92.62 201 VAL A N 1
ATOM 1491 C CA . VAL A 1 201 ? -21.913 -4.013 13.224 1.00 92.62 201 VAL A CA 1
ATOM 1492 C C . VAL A 1 201 ? -21.881 -5.114 14.292 1.00 92.62 201 VAL A C 1
ATOM 1494 O O . VAL A 1 201 ? -22.310 -4.896 15.420 1.00 92.62 201 VAL A O 1
ATOM 1497 N N . GLU A 1 202 ? -21.293 -6.279 14.007 1.00 92.56 202 GLU A N 1
ATOM 1498 C CA . GLU A 1 202 ? -21.148 -7.324 15.039 1.00 92.56 202 GLU A CA 1
ATOM 1499 C C . GLU A 1 202 ? -20.167 -6.928 16.158 1.00 92.56 202 GLU A C 1
ATOM 1501 O O . GLU A 1 202 ? -20.251 -7.443 17.270 1.00 92.56 202 GLU A O 1
ATOM 1506 N N . THR A 1 203 ? -19.242 -5.994 15.906 1.00 92.19 203 THR A N 1
ATOM 1507 C CA . THR A 1 203 ? -18.377 -5.443 16.962 1.00 92.19 203 THR A CA 1
ATOM 1508 C C . THR A 1 203 ? -19.160 -4.534 17.910 1.00 92.19 203 THR A C 1
ATOM 1510 O O . THR A 1 203 ? -18.927 -4.614 19.114 1.00 92.19 203 THR A O 1
ATOM 1513 N N . SER A 1 204 ? -20.105 -3.716 17.427 1.00 89.31 204 SER A N 1
ATOM 1514 C CA . SER A 1 204 ? -20.963 -2.929 18.326 1.00 89.31 204 SER A CA 1
ATOM 1515 C C . SER A 1 204 ? -21.913 -3.826 19.123 1.00 89.31 204 SER A C 1
ATOM 1517 O O . SER A 1 204 ? -22.002 -3.662 20.338 1.00 89.31 204 SER A O 1
ATOM 1519 N N . ALA A 1 205 ? -22.519 -4.835 18.487 1.00 91.62 205 ALA A N 1
ATOM 1520 C CA . ALA A 1 205 ? -23.349 -5.830 19.171 1.00 91.62 205 ALA A CA 1
ATOM 1521 C C . ALA A 1 205 ? -22.572 -6.597 20.260 1.00 91.62 205 ALA A C 1
ATOM 1523 O O . ALA A 1 205 ? -23.093 -6.816 21.353 1.00 91.62 205 ALA A O 1
ATOM 1524 N N . LEU A 1 206 ? -21.310 -6.960 19.993 1.00 93.56 206 LEU A N 1
ATOM 1525 C CA . LEU A 1 206 ? -20.431 -7.586 20.982 1.00 93.56 206 LEU A CA 1
ATOM 1526 C C . LEU A 1 206 ? -20.129 -6.649 22.160 1.00 93.56 206 LEU A C 1
ATOM 1528 O O . LEU A 1 206 ? -20.185 -7.090 23.304 1.00 93.56 206 LEU A O 1
ATOM 1532 N N . SER A 1 207 ? -19.846 -5.368 21.903 1.00 90.00 207 SER A N 1
ATOM 1533 C CA . SER A 1 207 ? -19.639 -4.379 22.969 1.00 90.00 207 SER A CA 1
ATOM 1534 C C . SER A 1 207 ? -20.875 -4.227 23.858 1.00 90.00 207 SER A C 1
ATOM 1536 O O . SER A 1 207 ? -20.737 -4.225 25.078 1.00 90.00 207 SER A O 1
ATOM 1538 N N . THR A 1 208 ? -22.079 -4.159 23.277 1.00 92.25 208 THR A N 1
ATOM 1539 C CA . THR A 1 208 ? -23.335 -4.109 24.043 1.00 92.25 208 THR A CA 1
ATOM 1540 C C . THR A 1 208 ? -23.529 -5.368 24.888 1.00 92.25 208 THR A C 1
ATOM 1542 O O . THR A 1 208 ? -23.770 -5.249 26.085 1.00 92.25 208 THR A O 1
ATOM 1545 N N . ALA A 1 209 ? -23.350 -6.560 24.309 1.00 92.69 209 ALA A N 1
ATOM 1546 C CA . ALA A 1 209 ? -23.506 -7.824 25.034 1.00 92.69 209 ALA A CA 1
ATOM 1547 C C . ALA A 1 209 ? -22.504 -7.972 26.197 1.00 92.69 209 ALA A C 1
ATOM 1549 O O . ALA A 1 209 ? -22.859 -8.492 27.253 1.00 92.69 209 ALA A O 1
ATOM 1550 N N . ILE A 1 210 ? -21.266 -7.488 26.030 1.00 93.50 210 ILE A N 1
ATOM 1551 C CA . ILE A 1 210 ? -20.257 -7.466 27.100 1.00 93.50 210 ILE A CA 1
ATOM 1552 C C . ILE A 1 210 ? -20.662 -6.498 28.218 1.00 93.50 210 ILE A C 1
ATOM 1554 O O . ILE A 1 210 ? -20.573 -6.872 29.383 1.00 93.50 210 ILE A O 1
ATOM 1558 N N . LEU A 1 211 ? -21.111 -5.281 27.892 1.00 91.62 211 LEU A N 1
ATOM 1559 C CA . LEU A 1 211 ? -21.552 -4.307 28.900 1.00 91.62 211 LEU A CA 1
ATOM 1560 C C . LEU A 1 211 ? -22.753 -4.835 29.698 1.00 91.62 211 LEU A C 1
ATOM 1562 O O . LEU A 1 211 ? -22.718 -4.829 30.923 1.00 91.62 211 LEU A O 1
ATOM 1566 N N . GLU A 1 212 ? -23.752 -5.392 29.012 1.00 92.00 212 GLU A N 1
ATOM 1567 C CA . GLU A 1 212 ? -24.925 -6.024 29.631 1.00 92.00 212 GLU A CA 1
ATOM 1568 C C . GLU A 1 212 ? -24.531 -7.197 30.552 1.00 92.00 212 GLU A C 1
ATOM 1570 O O . GLU A 1 212 ? -25.021 -7.294 31.676 1.00 92.00 212 GLU A O 1
ATOM 1575 N N . SER A 1 213 ? -23.586 -8.044 30.120 1.00 92.81 213 SER A N 1
ATOM 1576 C CA . SER A 1 213 ? -23.054 -9.152 30.933 1.00 92.81 213 SER A CA 1
ATOM 1577 C C . SER A 1 213 ? -22.314 -8.675 32.189 1.00 92.81 213 SER A C 1
ATOM 1579 O O . SER A 1 213 ? -22.339 -9.355 33.215 1.00 92.81 213 SER A O 1
ATOM 1581 N N . LEU A 1 214 ? -21.613 -7.537 32.110 1.00 92.75 214 LEU A N 1
ATOM 1582 C CA . LEU A 1 214 ? -20.838 -6.981 33.222 1.00 92.75 214 LEU A CA 1
ATOM 1583 C C . LEU A 1 214 ? -21.737 -6.276 34.244 1.00 92.75 214 LEU A C 1
ATOM 1585 O O . LEU A 1 214 ? -21.586 -6.526 35.439 1.00 92.75 214 LEU A O 1
ATOM 1589 N N . ASP A 1 215 ? -22.703 -5.474 33.793 1.00 93.12 215 ASP A N 1
ATOM 1590 C CA . ASP A 1 215 ? -23.692 -4.839 34.674 1.00 93.12 215 ASP A CA 1
ATOM 1591 C C . ASP A 1 215 ? -24.605 -5.899 35.325 1.00 93.12 215 ASP A C 1
ATOM 1593 O O . ASP A 1 215 ? -24.879 -5.855 36.528 1.00 93.12 215 ASP A O 1
ATOM 1597 N N . GLY A 1 216 ? -25.010 -6.917 34.557 1.00 92.56 216 GLY A N 1
ATOM 1598 C CA . GLY A 1 216 ? -25.842 -8.038 35.004 1.00 92.56 216 GLY A CA 1
ATOM 1599 C C . GLY A 1 216 ? -25.116 -9.135 35.795 1.00 92.56 216 GLY A C 1
ATOM 1600 O O . GLY A 1 216 ? -25.764 -10.084 36.243 1.00 92.56 216 GLY A O 1
ATOM 1601 N N . VAL A 1 217 ? -23.795 -9.038 36.011 1.00 94.56 217 VAL A N 1
ATOM 1602 C CA . VAL A 1 217 ? -22.961 -10.153 36.516 1.00 94.56 217 VAL A CA 1
ATOM 1603 C C . VAL A 1 217 ? -23.437 -10.737 37.853 1.00 94.56 217 VAL A C 1
ATOM 1605 O O . VAL A 1 217 ? -23.308 -11.938 38.091 1.00 94.56 217 VAL A O 1
ATOM 1608 N N . LYS A 1 218 ? -24.028 -9.911 38.727 1.00 95.69 218 LYS A N 1
ATOM 1609 C CA . LYS A 1 218 ? -24.597 -10.367 40.007 1.00 95.69 218 LYS A CA 1
ATOM 1610 C C . LYS A 1 218 ? -25.821 -11.261 39.799 1.00 95.69 218 LYS A C 1
ATOM 1612 O O . LYS A 1 218 ? -25.926 -12.288 40.459 1.00 95.69 218 LYS A O 1
ATOM 1617 N N . VAL A 1 219 ? -26.710 -10.901 38.872 1.00 95.31 219 VAL A N 1
ATOM 1618 C CA . VAL A 1 219 ? -27.927 -11.668 38.557 1.00 95.31 219 VAL A CA 1
ATOM 1619 C C . VAL A 1 219 ? -27.557 -12.999 37.908 1.00 95.31 219 VAL A C 1
ATOM 1621 O O . VAL A 1 219 ? -28.023 -14.040 38.356 1.00 95.31 219 VAL A O 1
ATOM 1624 N N . ILE A 1 220 ? -26.629 -12.986 36.943 1.00 94.69 220 ILE A N 1
ATOM 1625 C CA . ILE A 1 220 ? -26.138 -14.200 36.264 1.00 94.69 220 ILE A CA 1
ATOM 1626 C C . ILE A 1 220 ? -25.593 -15.224 37.275 1.00 94.69 220 ILE A C 1
ATOM 1628 O O . ILE A 1 220 ? -25.843 -16.422 37.133 1.00 94.69 220 ILE A O 1
ATOM 1632 N N . LYS A 1 221 ? -24.887 -14.757 38.316 1.00 94.56 221 LYS A N 1
ATOM 1633 C CA . LYS A 1 221 ? -24.376 -15.611 39.399 1.00 94.56 221 LYS A CA 1
ATOM 1634 C C . LYS A 1 221 ? -25.456 -16.095 40.362 1.00 94.56 221 LYS A C 1
ATOM 1636 O O . LYS A 1 221 ? -25.421 -17.259 40.744 1.00 94.56 221 LYS A O 1
ATOM 1641 N N . LEU A 1 222 ? -26.409 -15.240 40.735 1.00 96.00 222 LEU A N 1
ATOM 1642 C CA . LEU A 1 222 ? -27.533 -15.621 41.601 1.00 96.00 222 LEU A CA 1
ATOM 1643 C C . LEU A 1 222 ? -28.438 -16.674 40.942 1.00 96.00 222 LEU A C 1
ATOM 1645 O O . LEU A 1 222 ? -28.882 -17.599 41.612 1.00 96.00 222 LEU A O 1
ATOM 1649 N N . GLU A 1 223 ? -28.662 -16.574 39.630 1.00 95.62 223 GLU A N 1
ATOM 1650 C CA . GLU A 1 223 ? -29.423 -17.562 38.851 1.00 95.62 223 GLU A CA 1
ATOM 1651 C C . GLU A 1 223 ? -28.581 -18.767 38.386 1.00 95.62 223 GLU A C 1
ATOM 1653 O O . GLU A 1 223 ? -29.113 -19.683 37.760 1.00 95.62 223 GLU A O 1
ATOM 1658 N N . ASN A 1 224 ? -27.271 -18.776 38.663 1.00 95.00 224 ASN A N 1
ATOM 1659 C CA . ASN A 1 224 ? -26.319 -19.809 38.237 1.00 95.00 224 ASN A CA 1
ATOM 1660 C C . ASN A 1 224 ? -26.310 -20.056 36.703 1.00 95.00 224 ASN A C 1
ATOM 1662 O O . ASN A 1 224 ? -26.123 -21.175 36.221 1.00 95.00 224 ASN A O 1
ATOM 1666 N N . ARG A 1 225 ? -26.528 -18.994 35.909 1.00 94.88 225 ARG A N 1
ATOM 1667 C CA . ARG A 1 225 ? -26.715 -19.031 34.439 1.00 94.88 225 ARG A CA 1
ATOM 1668 C C . ARG A 1 225 ? -25.447 -18.751 33.623 1.00 94.88 225 ARG A C 1
ATOM 1670 O O . ARG A 1 225 ? -25.520 -18.457 32.430 1.00 94.88 225 ARG A O 1
ATOM 1677 N N . GLU A 1 226 ? -24.271 -18.889 34.231 1.00 94.75 226 GLU A N 1
ATOM 1678 C CA . GLU A 1 226 ? -22.972 -18.570 33.614 1.00 94.75 226 GLU A CA 1
ATOM 1679 C C . GLU A 1 226 ? -22.741 -19.293 32.268 1.00 94.75 226 GLU A C 1
ATOM 1681 O O . GLU A 1 226 ? -22.215 -18.705 31.319 1.00 94.75 226 GLU A O 1
ATOM 1686 N N . ALA A 1 227 ? -23.180 -20.552 32.150 1.00 95.56 227 ALA A N 1
ATOM 1687 C CA . ALA A 1 227 ? -23.073 -21.334 30.916 1.00 95.56 227 ALA A CA 1
ATOM 1688 C C . ALA A 1 227 ? -23.988 -20.815 29.788 1.00 95.56 227 ALA A C 1
ATOM 1690 O O . ALA A 1 227 ? -23.559 -20.748 28.635 1.00 95.56 227 ALA A O 1
ATOM 1691 N N . ALA A 1 228 ? -25.218 -20.406 30.119 1.00 93.31 228 ALA A N 1
ATOM 1692 C CA . ALA A 1 228 ? -26.174 -19.870 29.152 1.00 93.31 228 ALA A CA 1
ATOM 1693 C C . ALA A 1 228 ? -25.696 -18.523 28.589 1.00 93.31 228 ALA A C 1
ATOM 1695 O O . ALA A 1 228 ? -25.724 -18.309 27.375 1.00 93.31 228 ALA A O 1
ATOM 1696 N N . GLU A 1 229 ? -25.163 -17.646 29.446 1.00 93.75 229 GLU A N 1
ATOM 1697 C CA . GLU A 1 229 ? -24.650 -16.349 28.996 1.00 93.75 229 GLU A CA 1
ATOM 1698 C C . GLU A 1 229 ? -23.355 -16.494 28.183 1.00 93.75 229 GLU A C 1
ATOM 1700 O O . GLU A 1 229 ? -23.164 -15.815 27.169 1.00 93.75 229 GLU A O 1
ATOM 1705 N N . ARG A 1 230 ? -22.503 -17.470 28.530 1.00 94.62 230 ARG A N 1
ATOM 1706 C CA . ARG A 1 230 ? -21.351 -17.855 27.700 1.00 94.62 230 ARG A CA 1
ATOM 1707 C C . ARG A 1 230 ? -21.778 -18.298 26.297 1.00 94.62 230 ARG A C 1
ATOM 1709 O O . ARG A 1 230 ? -21.104 -17.946 25.329 1.00 94.62 230 ARG A O 1
ATOM 1716 N N . GLU A 1 231 ? -22.879 -19.038 26.163 1.00 96.38 231 GLU A N 1
ATOM 1717 C CA . GLU A 1 231 ? -23.422 -19.432 24.858 1.00 96.38 231 GLU A CA 1
ATOM 1718 C C . GLU A 1 231 ? -23.999 -18.228 24.091 1.00 96.38 231 GLU A C 1
ATOM 1720 O O . GLU A 1 231 ? -23.698 -18.049 22.905 1.00 96.38 231 GLU A O 1
ATOM 1725 N N . ARG A 1 232 ? -24.771 -17.361 24.765 1.00 94.69 232 ARG A N 1
ATOM 1726 C CA . ARG A 1 232 ? -25.343 -16.125 24.195 1.00 94.69 232 ARG A CA 1
ATOM 1727 C C . ARG A 1 232 ? -24.255 -15.220 23.612 1.00 94.69 232 ARG A C 1
ATOM 1729 O O . ARG A 1 232 ? -24.305 -14.885 22.427 1.00 94.69 232 ARG A O 1
ATOM 1736 N N . VAL A 1 233 ? -23.246 -14.868 24.410 1.00 94.75 233 VAL A N 1
ATOM 1737 C CA . VAL A 1 233 ? -22.118 -14.029 23.968 1.00 94.75 233 VAL A CA 1
ATOM 1738 C C . VAL A 1 233 ? -21.262 -14.772 22.935 1.00 94.75 233 VAL A C 1
ATOM 1740 O O . VAL A 1 233 ? -20.830 -14.179 21.943 1.00 94.75 233 VAL A O 1
ATOM 1743 N N . GLY A 1 234 ? -21.083 -16.089 23.093 1.00 95.56 234 GLY A N 1
ATOM 1744 C CA . GLY A 1 234 ? -20.382 -16.951 22.138 1.00 95.56 234 GLY A CA 1
ATOM 1745 C C . GLY A 1 234 ? -20.967 -16.901 20.722 1.00 95.56 234 GLY A C 1
ATOM 1746 O O . GLY A 1 234 ? -20.208 -16.821 19.753 1.00 95.56 234 GLY A O 1
ATOM 1747 N N . LYS A 1 235 ? -22.299 -16.848 20.582 1.00 96.00 235 LYS A N 1
ATOM 1748 C CA . LYS A 1 235 ? -22.976 -16.673 19.281 1.00 96.00 235 LYS A CA 1
ATOM 1749 C C . LYS A 1 235 ? -22.597 -15.345 18.613 1.00 96.00 235 LYS A C 1
ATOM 1751 O O . LYS A 1 235 ? -22.281 -15.338 17.424 1.00 96.00 235 LYS A O 1
ATOM 1756 N N . VAL A 1 236 ? -22.552 -14.239 19.364 1.00 94.31 236 VAL A N 1
ATOM 1757 C CA . VAL A 1 236 ? -22.150 -12.914 18.841 1.00 94.31 236 VAL A CA 1
ATOM 1758 C C . VAL A 1 236 ? -20.673 -12.906 18.425 1.00 94.31 236 VAL A C 1
ATOM 1760 O O . VAL A 1 236 ? -20.336 -12.449 17.330 1.00 94.31 236 VAL A O 1
ATOM 1763 N N . ILE A 1 237 ? -19.789 -13.491 19.244 1.00 96.19 237 ILE A N 1
ATOM 1764 C CA . ILE A 1 237 ? -18.366 -13.668 18.906 1.00 96.19 237 ILE A CA 1
ATOM 1765 C C . ILE A 1 237 ? -18.215 -14.481 17.610 1.00 96.19 237 ILE A C 1
ATOM 1767 O O . ILE A 1 237 ? -17.451 -14.084 16.729 1.00 96.19 237 ILE A O 1
ATOM 1771 N N . GLY A 1 238 ? -18.976 -15.570 17.456 1.00 96.69 238 GLY A N 1
ATOM 1772 C CA . GLY A 1 238 ? -18.974 -16.415 16.260 1.00 96.69 238 GLY A CA 1
ATOM 1773 C C . GLY A 1 238 ? -19.385 -15.668 14.987 1.00 96.69 238 GLY A C 1
ATOM 1774 O O . GLY A 1 238 ? -18.687 -15.762 13.973 1.00 96.69 238 GLY A O 1
ATOM 1775 N N . ARG A 1 239 ? -20.455 -14.858 15.036 1.00 95.25 239 ARG A N 1
ATOM 1776 C CA . ARG A 1 239 ? -20.868 -14.005 13.901 1.00 95.25 239 ARG A CA 1
ATOM 1777 C C . ARG A 1 239 ? -19.789 -12.982 13.545 1.00 95.25 239 ARG A C 1
ATOM 1779 O O . ARG A 1 239 ? -19.385 -12.897 12.384 1.00 95.25 239 ARG A O 1
ATOM 1786 N N . ARG A 1 240 ? -19.242 -12.271 14.539 1.00 95.88 240 ARG A N 1
ATOM 1787 C CA . ARG A 1 240 ? -18.131 -11.324 14.341 1.00 95.88 240 ARG A CA 1
ATOM 1788 C C . ARG A 1 240 ? -16.919 -11.998 13.691 1.00 95.88 240 ARG A C 1
ATOM 1790 O O . ARG A 1 240 ? -16.362 -11.474 12.726 1.00 95.88 240 ARG A O 1
ATOM 1797 N N . GLN A 1 241 ? -16.524 -13.168 14.190 1.00 96.38 241 GLN A N 1
ATOM 1798 C CA . GLN A 1 241 ? -15.421 -13.957 13.643 1.00 96.38 241 GLN A CA 1
ATOM 1799 C C . GLN A 1 241 ? -15.692 -14.385 12.195 1.00 96.38 241 GLN A C 1
ATOM 1801 O O . GLN A 1 241 ? -14.792 -14.280 11.362 1.00 96.38 241 GLN A O 1
ATOM 1806 N N . HIS A 1 242 ? -16.919 -14.802 11.865 1.00 96.81 242 HIS A N 1
ATOM 1807 C CA . HIS A 1 242 ? -17.296 -15.160 10.497 1.00 96.81 242 HIS A CA 1
ATOM 1808 C C . HIS A 1 242 ? -17.075 -13.995 9.518 1.00 96.81 242 HIS A C 1
ATOM 1810 O O . HIS A 1 242 ? -16.425 -14.183 8.487 1.00 96.81 242 HIS A O 1
ATOM 1816 N N . PHE A 1 243 ? -17.531 -12.779 9.843 1.00 94.69 243 PHE A N 1
ATOM 1817 C CA . PHE A 1 243 ? -17.316 -11.610 8.978 1.00 94.69 243 PHE A CA 1
ATOM 1818 C C . PHE A 1 243 ? -15.842 -11.191 8.884 1.00 94.69 243 PHE A C 1
ATOM 1820 O O . PHE A 1 243 ? -15.371 -10.874 7.790 1.00 94.69 243 PHE A O 1
ATOM 1827 N N . LEU A 1 244 ? -15.079 -11.269 9.982 1.00 93.62 244 LEU A N 1
ATOM 1828 C CA . LEU A 1 244 ? -13.633 -11.014 9.963 1.00 93.62 244 LEU A CA 1
ATOM 1829 C C . LEU A 1 244 ? -12.878 -12.015 9.071 1.00 93.62 244 LEU A C 1
ATOM 1831 O O . LEU A 1 244 ? -12.035 -11.604 8.273 1.00 93.62 244 LEU A O 1
ATOM 1835 N N . ILE A 1 245 ? -13.204 -13.310 9.147 1.00 95.94 245 ILE A N 1
ATOM 1836 C CA . ILE A 1 245 ? -12.616 -14.346 8.282 1.00 95.94 245 ILE A CA 1
ATOM 1837 C C . ILE A 1 245 ? -13.035 -14.129 6.823 1.00 95.94 245 ILE A C 1
ATOM 1839 O O . ILE A 1 245 ? -12.186 -14.156 5.935 1.00 95.94 245 ILE A O 1
ATOM 1843 N N . LYS A 1 246 ? -14.313 -13.837 6.558 1.00 94.06 246 LYS A N 1
ATOM 1844 C CA . LYS A 1 246 ? -14.841 -13.524 5.217 1.00 94.06 246 LYS A CA 1
ATOM 1845 C C . LYS A 1 246 ? -14.115 -12.330 4.582 1.00 94.06 246 LYS A C 1
ATOM 1847 O O . LYS A 1 246 ? -13.730 -12.399 3.414 1.00 94.06 246 LYS A O 1
ATOM 1852 N N . GLY A 1 247 ? -13.875 -11.267 5.354 1.00 93.12 247 GLY A N 1
ATOM 1853 C CA . GLY A 1 247 ? -13.102 -10.098 4.928 1.00 93.12 247 GLY A CA 1
ATOM 1854 C C . GLY A 1 247 ? -11.619 -10.406 4.710 1.00 93.12 247 GLY A C 1
ATOM 1855 O O . GLY A 1 247 ? -11.065 -10.031 3.677 1.00 93.12 247 GLY A O 1
ATOM 1856 N N . SER A 1 248 ? -10.992 -11.142 5.632 1.00 93.75 248 SER A N 1
ATOM 1857 C CA . SER A 1 248 ? -9.595 -11.584 5.518 1.00 93.75 248 SER A CA 1
ATOM 1858 C C . SER A 1 248 ? -9.376 -12.448 4.274 1.00 93.75 248 SER A C 1
ATOM 1860 O O . SER A 1 248 ? -8.505 -12.150 3.462 1.00 93.75 248 SER A O 1
ATOM 1862 N N . ASN A 1 249 ? -10.230 -13.446 4.038 1.00 94.00 249 ASN A N 1
ATOM 1863 C CA . ASN A 1 249 ? -10.163 -14.311 2.860 1.00 94.00 249 ASN A CA 1
ATOM 1864 C C . ASN A 1 249 ? -10.339 -13.510 1.561 1.00 94.00 249 ASN A C 1
ATOM 1866 O O . ASN A 1 249 ? -9.559 -13.682 0.626 1.00 94.00 249 ASN A O 1
ATOM 1870 N N . ALA A 1 250 ? -11.301 -12.581 1.510 1.00 92.00 250 ALA A N 1
ATOM 1871 C CA . ALA A 1 250 ? -11.480 -11.704 0.352 1.00 92.00 250 ALA A CA 1
ATOM 1872 C C . ALA A 1 250 ? -10.256 -10.806 0.084 1.00 92.00 250 ALA A C 1
ATOM 1874 O O . ALA A 1 250 ? -9.945 -10.553 -1.078 1.00 92.00 250 ALA A O 1
ATOM 1875 N N . LYS A 1 251 ? -9.548 -10.357 1.132 1.00 90.88 251 LYS A N 1
ATOM 1876 C CA . LYS A 1 251 ? -8.309 -9.569 1.023 1.00 90.88 251 LYS A CA 1
ATOM 1877 C C . LYS A 1 251 ? -7.137 -10.431 0.554 1.00 90.88 251 LYS A C 1
ATOM 1879 O O . LYS A 1 251 ? -6.429 -10.053 -0.373 1.00 90.88 251 LYS A O 1
ATOM 1884 N N . ASN A 1 252 ? -6.955 -11.598 1.165 1.00 92.94 252 ASN A N 1
ATOM 1885 C CA . ASN A 1 252 ? -5.828 -12.488 0.896 1.00 92.94 252 ASN A CA 1
ATOM 1886 C C . ASN A 1 252 ? -5.881 -13.064 -0.526 1.00 92.94 252 ASN A C 1
ATOM 1888 O O . ASN A 1 252 ? -4.833 -13.270 -1.124 1.00 92.94 252 ASN A O 1
ATOM 1892 N N . LEU A 1 253 ? -7.078 -13.244 -1.101 1.00 91.94 253 LEU A N 1
ATOM 1893 C CA . LEU A 1 253 ? -7.265 -13.676 -2.492 1.00 91.94 253 LEU A CA 1
ATOM 1894 C C . LEU A 1 253 ? -6.822 -12.642 -3.546 1.00 91.94 253 LEU A C 1
ATOM 1896 O O . LEU A 1 253 ? -6.593 -13.028 -4.692 1.00 91.94 253 LEU A O 1
ATOM 1900 N N . VAL A 1 254 ? -6.646 -11.361 -3.196 1.00 91.31 254 VAL A N 1
ATOM 1901 C CA . VAL A 1 254 ? -6.163 -10.326 -4.139 1.00 91.31 254 VAL A CA 1
ATOM 1902 C C . VAL A 1 254 ? -4.738 -10.627 -4.617 1.00 91.31 254 VAL A C 1
ATOM 1904 O O . VAL A 1 254 ? -4.429 -10.457 -5.796 1.00 91.31 254 VAL A O 1
ATOM 1907 N N . GLN A 1 255 ? -3.875 -11.120 -3.726 1.00 90.81 255 GLN A N 1
ATOM 1908 C CA . GLN A 1 255 ? -2.479 -11.405 -4.055 1.00 90.81 255 GLN A CA 1
ATOM 1909 C C . GLN A 1 255 ? -2.336 -12.534 -5.100 1.00 90.81 255 GLN A C 1
ATOM 1911 O O . GLN A 1 255 ? -1.840 -12.241 -6.187 1.00 90.81 255 GLN A O 1
ATOM 1916 N N . PRO A 1 256 ? -2.826 -13.774 -4.879 1.00 94.19 256 PRO A N 1
ATOM 1917 C CA . PRO A 1 256 ? -2.681 -14.848 -5.861 1.00 94.19 256 PRO A CA 1
ATOM 1918 C C . PRO A 1 256 ? -3.468 -14.576 -7.149 1.00 94.19 256 PRO A C 1
ATOM 1920 O O . PRO A 1 256 ? -3.024 -14.962 -8.224 1.00 94.19 256 PRO A O 1
ATOM 1923 N N . THR A 1 257 ? -4.614 -13.880 -7.093 1.00 93.12 257 THR A N 1
ATOM 1924 C CA . THR A 1 257 ? -5.352 -13.541 -8.326 1.00 93.12 257 THR A CA 1
ATOM 1925 C C . THR A 1 257 ? -4.625 -12.504 -9.178 1.00 93.12 257 THR A C 1
ATOM 1927 O O . THR A 1 257 ? -4.621 -12.637 -10.400 1.00 93.12 257 THR A O 1
ATOM 1930 N N . SER A 1 258 ? -3.961 -11.513 -8.573 1.00 92.06 258 SER A N 1
ATOM 1931 C CA . SER A 1 258 ? -3.114 -10.581 -9.330 1.00 92.06 258 SER A CA 1
ATOM 1932 C C . SER A 1 258 ? -1.858 -11.264 -9.887 1.00 92.06 258 SER A C 1
ATOM 1934 O O . SER A 1 258 ? -1.500 -11.016 -11.035 1.00 92.06 258 SER A O 1
ATOM 1936 N N . GLU A 1 259 ? -1.253 -12.200 -9.153 1.00 93.44 259 GLU A N 1
ATOM 1937 C CA . GLU A 1 259 ? -0.120 -13.007 -9.629 1.00 93.44 259 GLU A CA 1
ATOM 1938 C C . GLU A 1 259 ? -0.491 -13.913 -10.821 1.00 93.44 259 GLU A C 1
ATOM 1940 O O . GLU A 1 259 ? 0.243 -13.965 -11.813 1.00 93.44 259 GLU A O 1
ATOM 1945 N N . LEU A 1 260 ? -1.672 -14.542 -10.799 1.00 94.31 260 LEU A N 1
ATOM 1946 C CA . LEU A 1 260 ? -2.210 -15.291 -11.943 1.00 94.31 260 LEU A CA 1
ATOM 1947 C C . LEU A 1 260 ? -2.431 -14.396 -13.174 1.00 94.31 260 LEU A C 1
ATOM 1949 O O . LEU A 1 260 ? -2.089 -14.782 -14.288 1.00 94.31 260 LEU A O 1
ATOM 1953 N N . ILE A 1 261 ? -2.951 -13.177 -12.995 1.00 92.94 261 ILE A N 1
ATOM 1954 C CA . ILE A 1 261 ? -3.131 -12.230 -14.110 1.00 92.94 261 ILE A CA 1
ATOM 1955 C C . ILE A 1 261 ? -1.774 -11.798 -14.683 1.00 92.94 261 ILE A C 1
ATOM 1957 O O . ILE A 1 261 ? -1.610 -11.756 -15.901 1.00 92.94 261 ILE A O 1
ATOM 1961 N N . MET A 1 262 ? -0.785 -11.517 -13.830 1.00 92.62 262 MET A N 1
ATOM 1962 C CA . MET A 1 262 ? 0.553 -11.100 -14.264 1.00 92.62 262 MET A CA 1
ATOM 1963 C C . MET A 1 262 ? 1.303 -12.227 -14.989 1.00 92.62 262 MET A C 1
ATOM 1965 O O . MET A 1 262 ? 1.936 -11.976 -16.012 1.00 92.62 262 MET A O 1
ATOM 1969 N N . THR A 1 263 ? 1.202 -13.471 -14.516 1.00 93.88 263 THR A N 1
ATOM 1970 C CA . THR A 1 263 ? 1.820 -14.636 -15.180 1.00 93.88 263 THR A CA 1
ATOM 1971 C C . THR A 1 263 ? 1.160 -14.956 -16.524 1.00 93.88 263 THR A C 1
ATOM 1973 O O . THR A 1 263 ? 1.873 -15.170 -17.505 1.00 93.88 263 THR A O 1
ATOM 1976 N N . LEU A 1 264 ? -0.174 -14.884 -16.621 1.00 94.31 264 LEU A N 1
ATOM 1977 C CA . LEU A 1 264 ? -0.897 -14.994 -17.897 1.00 94.31 264 LEU A CA 1
ATOM 1978 C C . LEU A 1 264 ? -0.536 -13.862 -18.873 1.00 94.31 264 LEU A C 1
ATOM 1980 O O . LEU A 1 264 ? -0.331 -14.118 -20.059 1.00 94.31 264 LEU A O 1
ATOM 1984 N N . LEU A 1 265 ? -0.400 -12.624 -18.386 1.00 93.06 265 LEU A N 1
ATOM 1985 C CA . LEU A 1 265 ? 0.031 -11.483 -19.197 1.00 93.06 265 LEU A CA 1
ATOM 1986 C C . LEU A 1 265 ? 1.457 -11.676 -19.734 1.00 93.06 265 LEU A C 1
ATOM 1988 O O . LEU A 1 265 ? 1.698 -11.444 -20.917 1.00 93.06 265 LEU A O 1
ATOM 1992 N N . ILE A 1 266 ? 2.392 -12.149 -18.904 1.00 91.06 266 ILE A N 1
ATOM 1993 C CA . ILE A 1 266 ? 3.761 -12.472 -19.337 1.00 91.06 266 ILE A CA 1
ATOM 1994 C C . ILE A 1 266 ? 3.744 -13.582 -20.398 1.00 91.06 266 ILE A C 1
ATOM 1996 O O . ILE A 1 266 ? 4.417 -13.446 -21.419 1.00 91.06 266 ILE A O 1
ATOM 2000 N N . ALA A 1 267 ? 2.946 -14.638 -20.214 1.00 93.44 267 ALA A N 1
ATOM 2001 C CA . ALA A 1 267 ? 2.805 -15.709 -21.202 1.00 93.44 267 ALA A CA 1
ATOM 2002 C C . ALA A 1 267 ? 2.248 -15.195 -22.545 1.00 93.44 267 ALA A C 1
ATOM 2004 O O . ALA A 1 267 ? 2.790 -15.526 -23.600 1.00 93.44 267 ALA A O 1
ATOM 2005 N N . ALA A 1 268 ? 1.229 -14.328 -22.518 1.00 91.50 268 ALA A N 1
ATOM 2006 C CA . ALA A 1 268 ? 0.674 -13.698 -23.717 1.00 91.50 268 ALA A CA 1
ATOM 2007 C C . ALA A 1 268 ? 1.693 -12.782 -24.424 1.00 91.50 268 ALA A C 1
ATOM 2009 O O . ALA A 1 268 ? 1.828 -12.836 -25.648 1.00 91.50 268 ALA A O 1
ATOM 2010 N N . ILE A 1 269 ? 2.454 -11.984 -23.664 1.00 89.38 269 ILE A N 1
ATOM 2011 C CA . ILE A 1 269 ? 3.538 -11.138 -24.190 1.00 89.38 269 ILE A CA 1
ATOM 2012 C C . ILE A 1 269 ? 4.628 -11.995 -24.844 1.00 89.38 269 ILE A C 1
ATOM 2014 O O . ILE A 1 269 ? 5.074 -11.666 -25.942 1.00 89.38 269 ILE A O 1
ATOM 2018 N N . LEU A 1 270 ? 5.042 -13.096 -24.209 1.00 88.56 270 LEU A N 1
ATOM 2019 C CA . LEU A 1 270 ? 6.053 -14.011 -24.748 1.00 88.56 270 LEU A CA 1
ATOM 2020 C C . LEU A 1 270 ? 5.571 -14.709 -26.025 1.00 88.56 270 LEU A C 1
ATOM 2022 O O . LEU A 1 270 ? 6.324 -14.766 -26.995 1.00 88.56 270 LEU A O 1
ATOM 2026 N N . ALA A 1 271 ? 4.322 -15.179 -26.063 1.00 89.00 271 ALA A N 1
ATOM 2027 C CA . ALA A 1 271 ? 3.731 -15.777 -27.259 1.00 89.00 271 ALA A CA 1
ATOM 2028 C C . ALA A 1 271 ? 3.673 -14.773 -28.426 1.00 89.00 271 ALA A C 1
ATOM 2030 O O . ALA A 1 271 ? 4.102 -15.086 -29.538 1.00 89.00 271 ALA A O 1
ATOM 2031 N N . TYR A 1 272 ? 3.224 -13.541 -28.163 1.00 87.00 272 TYR A N 1
ATOM 2032 C CA . TYR A 1 272 ? 3.169 -12.472 -29.162 1.00 87.00 272 TYR A CA 1
ATOM 2033 C C . TYR A 1 272 ? 4.562 -12.058 -29.661 1.00 87.00 272 TYR A C 1
ATOM 2035 O O . TYR A 1 272 ? 4.792 -11.961 -30.868 1.00 87.00 272 TYR A O 1
ATOM 2043 N N . ALA A 1 273 ? 5.516 -11.855 -28.748 1.00 82.44 273 ALA A N 1
ATOM 2044 C CA . ALA A 1 273 ? 6.892 -11.497 -29.085 1.00 82.44 273 ALA A CA 1
ATOM 2045 C C . ALA A 1 273 ? 7.609 -12.622 -29.850 1.00 82.44 273 ALA A C 1
ATOM 2047 O O . ALA A 1 273 ? 8.334 -12.337 -30.803 1.00 82.44 273 ALA A O 1
ATOM 2048 N N . GLY A 1 274 ? 7.375 -13.885 -29.481 1.00 85.00 274 GLY A N 1
ATOM 2049 C CA . GLY A 1 274 ? 7.908 -15.061 -30.169 1.00 85.00 274 GLY A CA 1
ATOM 2050 C C . GLY A 1 274 ? 7.357 -15.206 -31.588 1.00 85.00 274 GLY A C 1
ATOM 2051 O O . GLY A 1 274 ? 8.134 -15.313 -32.535 1.00 85.00 274 GLY A O 1
ATOM 2052 N N . TRP A 1 275 ? 6.034 -15.116 -31.762 1.00 85.00 275 TRP A N 1
ATOM 2053 C CA . TRP A 1 275 ? 5.400 -15.112 -33.088 1.00 85.00 275 TRP A CA 1
ATOM 2054 C C . TRP A 1 275 ? 5.902 -13.959 -33.966 1.00 85.00 275 TRP A C 1
ATOM 2056 O O . TRP A 1 275 ? 6.206 -14.135 -35.147 1.00 85.00 275 TRP A O 1
ATOM 2066 N N . ARG A 1 276 ? 6.070 -12.763 -33.396 1.00 78.94 276 ARG A N 1
ATOM 2067 C CA . ARG A 1 276 ? 6.624 -11.643 -34.157 1.00 78.94 276 ARG A CA 1
ATOM 2068 C C . ARG A 1 276 ? 8.103 -11.849 -34.519 1.00 78.94 276 ARG A C 1
ATOM 2070 O O . ARG A 1 276 ? 8.517 -11.503 -35.624 1.00 78.94 276 ARG A O 1
ATOM 2077 N N . ALA A 1 277 ? 8.895 -12.457 -33.638 1.00 80.38 277 ALA A N 1
ATOM 2078 C CA . ALA A 1 277 ? 10.286 -12.782 -33.940 1.00 80.38 277 ALA A CA 1
ATOM 2079 C C . ALA A 1 277 ? 10.408 -13.752 -35.133 1.00 80.38 277 ALA A C 1
ATOM 2081 O O . ALA A 1 277 ? 11.291 -13.558 -35.971 1.00 80.38 277 ALA A O 1
ATOM 2082 N N . THR A 1 278 ? 9.504 -14.733 -35.274 1.00 82.44 278 THR A N 1
ATOM 2083 C CA . THR A 1 278 ? 9.519 -15.665 -36.421 1.00 82.44 278 THR A CA 1
ATOM 2084 C C . THR A 1 278 ? 9.082 -15.019 -37.739 1.00 82.44 278 THR A C 1
ATOM 2086 O O . THR A 1 278 ? 9.589 -15.406 -38.790 1.00 82.44 278 THR A O 1
ATOM 2089 N N . THR A 1 279 ? 8.231 -13.985 -37.715 1.00 79.00 279 THR A N 1
ATOM 2090 C CA . THR A 1 279 ? 7.854 -13.217 -38.925 1.00 79.00 279 THR A CA 1
ATOM 2091 C C . THR A 1 279 ? 8.935 -12.231 -39.403 1.00 79.00 279 THR A C 1
ATOM 2093 O O . THR A 1 279 ? 8.736 -11.510 -40.379 1.00 79.00 279 THR A O 1
ATOM 2096 N N . GLY A 1 280 ? 10.108 -12.202 -38.758 1.00 60.72 280 GLY A N 1
ATOM 2097 C CA . GLY A 1 280 ? 11.266 -11.393 -39.161 1.00 60.72 280 GLY A CA 1
ATOM 2098 C C . GLY A 1 280 ? 11.250 -9.946 -38.654 1.00 60.72 280 GLY A C 1
ATOM 2099 O O . GLY A 1 280 ? 12.264 -9.250 -38.747 1.00 60.72 280 GLY A O 1
ATOM 2100 N N . ALA A 1 281 ? 10.149 -9.502 -38.046 1.00 57.62 281 ALA A N 1
ATOM 2101 C CA . ALA A 1 281 ? 10.065 -8.231 -37.336 1.00 57.62 281 ALA A CA 1
ATOM 2102 C C . ALA A 1 281 ? 10.618 -8.385 -35.906 1.00 57.62 281 ALA A C 1
ATOM 2104 O O . ALA A 1 281 ? 9.874 -8.477 -34.931 1.00 57.62 281 ALA A O 1
ATOM 2105 N N . THR A 1 282 ? 11.947 -8.405 -35.764 1.00 51.53 282 THR A N 1
ATOM 2106 C CA . THR A 1 282 ? 12.598 -8.423 -34.440 1.00 51.53 282 THR A CA 1
ATOM 2107 C C . THR A 1 282 ? 12.128 -7.239 -33.583 1.00 51.53 282 THR A C 1
ATOM 2109 O O . THR A 1 282 ? 12.033 -6.116 -34.074 1.00 51.53 282 THR A O 1
ATOM 2112 N N . CYS A 1 283 ? 11.928 -7.433 -32.273 1.00 46.56 283 CYS A N 1
ATOM 2113 C CA . CYS A 1 283 ? 11.471 -6.391 -31.324 1.00 46.56 283 CYS A CA 1
ATOM 2114 C C . CYS A 1 283 ? 12.484 -5.241 -31.059 1.00 46.56 283 CYS A C 1
ATOM 2116 O O . CYS A 1 283 ? 12.341 -4.450 -30.121 1.00 46.56 283 CYS A O 1
ATOM 2118 N N . GLY A 1 284 ? 13.539 -5.152 -31.873 1.00 43.31 284 GLY A N 1
ATOM 2119 C CA . GLY A 1 284 ? 14.438 -4.000 -31.989 1.00 43.31 284 GLY A CA 1
ATOM 2120 C C . GLY A 1 284 ? 14.585 -3.471 -33.424 1.00 43.31 284 GLY A C 1
ATOM 2121 O O . GLY A 1 284 ? 15.269 -2.470 -33.622 1.00 43.31 284 GLY A O 1
ATOM 2122 N N . ALA A 1 285 ? 13.954 -4.103 -34.423 1.00 45.72 285 ALA A N 1
ATOM 2123 C CA . ALA A 1 285 ? 14.105 -3.764 -35.836 1.00 45.72 285 ALA A CA 1
ATOM 2124 C C . ALA A 1 285 ? 13.683 -2.319 -36.122 1.00 45.72 285 ALA A C 1
ATOM 2126 O O . ALA A 1 285 ? 14.458 -1.590 -36.735 1.00 45.72 285 ALA A O 1
ATOM 2127 N N . TRP A 1 286 ? 12.526 -1.888 -35.605 1.00 39.22 286 TRP A N 1
ATOM 2128 C CA . TRP A 1 286 ? 11.984 -0.529 -35.765 1.00 39.22 286 TRP A CA 1
ATOM 2129 C C . TRP A 1 286 ? 12.921 0.583 -35.258 1.00 39.22 286 TRP A C 1
ATOM 2131 O O . TRP A 1 286 ? 12.901 1.685 -35.799 1.00 39.22 286 TRP A O 1
ATOM 2141 N N . MET A 1 287 ? 13.785 0.297 -34.276 1.00 37.94 287 MET A N 1
ATOM 2142 C CA . MET A 1 287 ? 14.817 1.231 -33.794 1.00 37.94 287 MET A CA 1
ATOM 2143 C C . MET A 1 287 ? 16.134 1.157 -34.586 1.00 37.94 287 MET A C 1
ATOM 2145 O O . MET A 1 287 ? 16.998 2.017 -34.421 1.00 37.94 287 MET A O 1
ATOM 2149 N N . SER A 1 288 ? 16.322 0.156 -35.450 1.00 41.06 288 SER A N 1
ATOM 2150 C CA . SER A 1 288 ? 17.498 0.087 -36.319 1.00 41.06 288 SER A CA 1
ATOM 2151 C C . SER A 1 288 ? 17.308 0.989 -37.552 1.00 41.06 288 SER A C 1
ATOM 2153 O O . SER A 1 288 ? 16.270 0.897 -38.213 1.00 41.06 288 SER A O 1
ATOM 2155 N N . PRO A 1 289 ? 18.307 1.799 -37.961 1.00 42.75 289 PRO A N 1
ATOM 2156 C CA . PRO A 1 289 ? 18.202 2.634 -39.165 1.00 42.75 289 PRO A CA 1
ATOM 2157 C C . PRO A 1 289 ? 17.882 1.861 -40.458 1.00 42.75 289 PRO A C 1
ATOM 2159 O O . PRO A 1 289 ? 17.401 2.447 -41.425 1.00 42.75 289 PRO A O 1
ATOM 2162 N N . ARG A 1 290 ? 18.108 0.537 -40.483 1.00 39.69 290 ARG A N 1
ATOM 2163 C CA . ARG A 1 290 ? 17.779 -0.340 -41.619 1.00 39.69 290 ARG A CA 1
ATOM 2164 C C . ARG A 1 290 ? 16.282 -0.604 -41.800 1.00 39.69 290 ARG A C 1
ATOM 2166 O O . ARG A 1 290 ? 15.886 -0.874 -42.928 1.00 39.69 290 ARG A O 1
ATOM 2173 N N . ALA A 1 291 ? 15.452 -0.501 -40.759 1.00 41.03 291 ALA A N 1
ATOM 2174 C CA . ALA A 1 291 ? 14.008 -0.738 -40.889 1.00 41.03 291 ALA A CA 1
ATOM 2175 C C . ALA A 1 291 ? 13.248 0.421 -41.556 1.00 41.03 291 ALA A C 1
ATOM 2177 O O . ALA A 1 291 ? 12.118 0.235 -41.995 1.00 41.03 291 ALA A O 1
ATOM 2178 N N . ARG A 1 292 ? 13.876 1.595 -41.725 1.00 40.44 292 ARG A N 1
ATOM 2179 C CA . ARG A 1 292 ? 13.305 2.723 -42.487 1.00 40.44 292 ARG A CA 1
ATOM 2180 C C . ARG A 1 292 ? 13.428 2.551 -44.015 1.00 40.44 292 ARG A C 1
ATOM 2182 O O . ARG A 1 292 ? 13.312 3.520 -44.758 1.00 40.44 292 ARG A O 1
ATOM 2189 N N . ARG A 1 293 ? 13.674 1.328 -44.500 1.00 36.59 293 ARG A N 1
ATOM 2190 C CA . ARG A 1 293 ? 13.546 0.951 -45.914 1.00 36.59 293 ARG A CA 1
ATOM 2191 C C . ARG A 1 293 ? 12.446 -0.108 -46.054 1.00 36.59 293 ARG A C 1
ATOM 2193 O O . ARG A 1 293 ? 12.677 -1.245 -45.637 1.00 36.59 293 ARG A O 1
ATOM 2200 N N . PRO A 1 294 ? 11.276 0.219 -46.633 1.00 38.62 294 PRO A N 1
ATOM 2201 C CA . PRO A 1 294 ? 10.300 -0.803 -46.981 1.00 38.62 294 PRO A CA 1
ATOM 2202 C C . PRO A 1 294 ? 10.893 -1.710 -48.070 1.00 38.62 294 PRO A C 1
ATOM 2204 O O . PRO A 1 294 ? 11.469 -1.226 -49.040 1.00 38.62 294 PRO A O 1
ATOM 2207 N N . GLY A 1 295 ? 10.765 -3.028 -47.899 1.00 43.69 295 GLY A N 1
ATOM 2208 C CA . GLY A 1 295 ? 11.197 -4.018 -48.890 1.00 43.69 295 GLY A CA 1
ATOM 2209 C C . GLY A 1 295 ? 12.673 -4.429 -48.819 1.00 43.69 295 GLY A C 1
ATOM 2210 O O . GLY A 1 295 ? 13.511 -3.948 -49.575 1.00 43.69 295 GLY A O 1
ATOM 2211 N N . SER A 1 296 ? 12.990 -5.418 -47.977 1.00 37.59 296 SER A N 1
ATOM 2212 C CA . SER A 1 296 ? 14.066 -6.385 -48.270 1.00 37.59 296 SER A CA 1
ATOM 2213 C C . SER A 1 296 ? 13.929 -7.660 -47.426 1.00 37.59 296 SER A C 1
ATOM 2215 O O . SER A 1 296 ? 14.747 -7.954 -46.556 1.00 37.59 296 SER A O 1
ATOM 2217 N N . SER A 1 297 ? 12.889 -8.453 -47.699 1.00 41.72 297 SER A N 1
ATOM 2218 C CA . SER A 1 297 ? 12.789 -9.820 -47.178 1.00 41.72 297 SER A CA 1
ATOM 2219 C C . SER A 1 297 ? 13.980 -10.665 -47.684 1.00 41.72 297 SER A C 1
ATOM 2221 O O . SER A 1 297 ? 14.210 -10.745 -48.893 1.00 41.72 297 SER A O 1
ATOM 2223 N N . PRO A 1 298 ? 14.770 -11.323 -46.809 1.00 42.06 298 PRO A N 1
ATOM 2224 C CA . PRO A 1 298 ? 15.937 -12.099 -47.252 1.00 42.06 298 PRO A CA 1
ATOM 2225 C C . PRO A 1 298 ? 15.600 -13.398 -48.004 1.00 42.06 298 PRO A C 1
ATOM 2227 O O . PRO A 1 298 ? 16.495 -14.015 -48.582 1.00 42.06 298 PRO A O 1
ATOM 2230 N N . SER A 1 299 ? 14.331 -13.822 -48.010 1.00 42.84 299 SER A N 1
ATOM 2231 C CA . SER A 1 299 ? 13.867 -15.110 -48.550 1.00 42.84 299 SER A CA 1
ATOM 2232 C C . SER A 1 299 ? 14.074 -15.274 -50.061 1.00 42.84 299 SER A C 1
ATOM 2234 O O . SER A 1 299 ? 14.310 -16.388 -50.523 1.00 42.84 299 SER A O 1
ATOM 2236 N N . LEU A 1 300 ? 14.072 -14.185 -50.836 1.00 37.56 300 LEU A N 1
ATOM 2237 C CA . LEU A 1 300 ? 14.290 -14.231 -52.289 1.00 37.56 300 LEU A CA 1
ATOM 2238 C C . LEU A 1 300 ? 15.759 -14.446 -52.694 1.00 37.56 300 LEU A C 1
ATOM 2240 O O . LEU A 1 300 ? 16.032 -14.915 -53.800 1.00 37.56 300 LEU A O 1
ATOM 2244 N N . ARG A 1 301 ? 16.727 -14.187 -51.803 1.00 44.72 301 ARG A N 1
ATOM 2245 C CA . ARG A 1 301 ? 18.159 -14.216 -52.161 1.00 44.72 301 ARG A CA 1
ATOM 2246 C C . ARG A 1 301 ? 18.736 -15.630 -52.350 1.00 44.72 301 ARG A C 1
ATOM 2248 O O . ARG A 1 301 ? 19.844 -15.757 -52.855 1.00 44.72 301 ARG A O 1
ATOM 2255 N N . ARG A 1 302 ? 17.991 -16.693 -52.006 1.00 44.44 302 ARG A N 1
ATOM 2256 C CA . ARG A 1 302 ? 18.380 -18.099 -52.272 1.00 44.44 302 ARG A CA 1
ATOM 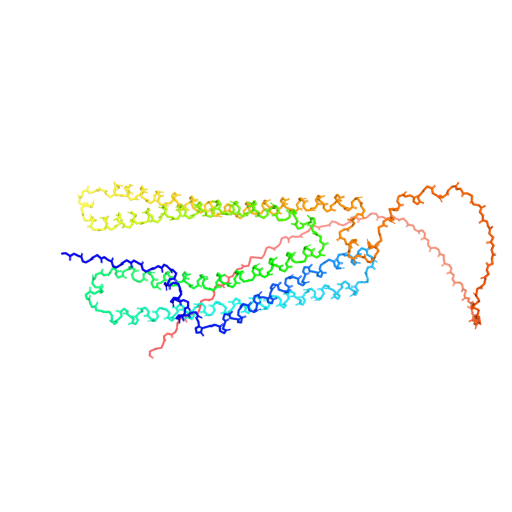2257 C C . ARG A 1 302 ? 17.943 -18.640 -53.644 1.00 44.44 302 ARG A C 1
ATOM 2259 O O . ARG A 1 302 ? 18.356 -19.740 -53.987 1.00 44.44 302 ARG A O 1
ATOM 2266 N N . ARG A 1 303 ? 17.160 -17.898 -54.444 1.00 36.44 303 ARG A N 1
ATOM 2267 C CA . ARG A 1 303 ? 16.739 -18.322 -55.803 1.00 36.44 303 ARG A CA 1
ATOM 2268 C C . ARG A 1 303 ? 17.538 -17.702 -56.961 1.00 36.44 303 ARG A C 1
ATOM 2270 O O . ARG A 1 303 ? 17.285 -18.051 -58.104 1.00 36.44 303 ARG A O 1
ATOM 2277 N N . MET A 1 304 ? 18.520 -16.840 -56.683 1.00 37.03 304 MET A N 1
ATOM 2278 C CA . MET A 1 304 ? 19.372 -16.183 -57.695 1.00 37.03 304 MET A CA 1
ATOM 2279 C C . MET A 1 304 ? 20.853 -16.596 -57.586 1.00 37.03 304 MET A C 1
ATOM 2281 O O . MET A 1 304 ? 21.750 -15.775 -57.744 1.00 37.03 304 MET A O 1
ATOM 2285 N N . ALA A 1 305 ? 21.113 -17.872 -57.283 1.00 41.91 305 ALA A N 1
ATOM 2286 C CA . ALA A 1 305 ? 22.467 -18.428 -57.145 1.00 41.91 305 ALA A CA 1
ATOM 2287 C C . ALA A 1 305 ? 22.771 -19.578 -58.133 1.00 41.91 305 ALA A C 1
ATOM 2289 O O . ALA A 1 305 ? 23.767 -20.274 -57.970 1.00 41.91 305 ALA A O 1
ATOM 2290 N N . SER A 1 306 ? 21.923 -19.790 -59.149 1.00 41.72 306 SER A N 1
ATOM 2291 C CA . SER A 1 306 ? 22.034 -20.912 -60.101 1.00 41.72 306 SER A CA 1
ATOM 2292 C C . SER A 1 306 ? 21.974 -20.515 -61.584 1.00 41.72 306 SER A C 1
ATOM 2294 O O . SER A 1 306 ? 21.868 -21.388 -62.443 1.00 41.72 306 SER A O 1
ATOM 2296 N N . SER A 1 307 ? 22.073 -19.224 -61.923 1.00 34.19 307 SER A N 1
ATOM 2297 C CA . SER A 1 307 ? 22.054 -18.764 -63.319 1.00 34.19 307 SER A CA 1
ATOM 2298 C C . SER A 1 307 ? 23.192 -17.795 -63.651 1.00 34.19 307 SER A C 1
ATOM 2300 O O . SER A 1 307 ? 23.096 -16.602 -63.385 1.00 34.19 307 SER A O 1
ATOM 2302 N N . ARG A 1 308 ? 24.212 -18.347 -64.321 1.00 34.22 308 ARG A N 1
ATOM 2303 C CA . ARG A 1 308 ? 25.068 -17.717 -65.347 1.00 34.22 308 ARG A CA 1
ATOM 2304 C C . ARG A 1 308 ? 25.810 -16.423 -64.958 1.00 34.22 308 ARG A C 1
ATOM 2306 O O . ARG A 1 308 ? 25.246 -15.345 -64.881 1.00 34.22 308 ARG A O 1
ATOM 2313 N N . SER A 1 309 ? 27.117 -16.482 -64.701 1.00 45.59 309 SER A N 1
ATOM 2314 C CA . SER A 1 309 ? 28.180 -16.625 -65.721 1.00 45.59 309 SER A CA 1
ATOM 2315 C C . SER A 1 309 ? 28.356 -15.413 -66.654 1.00 45.59 309 SER A C 1
ATOM 2317 O O . SER A 1 309 ? 28.312 -15.557 -67.872 1.00 45.59 309 SER A O 1
ATOM 2319 N N . TRP A 1 310 ? 28.638 -14.237 -66.088 1.00 28.03 310 TRP A N 1
ATOM 2320 C CA . TRP A 1 310 ? 29.312 -13.152 -66.810 1.00 28.03 310 TRP A CA 1
ATOM 2321 C C . TRP A 1 310 ? 30.556 -12.711 -66.033 1.00 28.03 310 TRP A C 1
ATOM 2323 O O . TRP A 1 310 ? 30.471 -12.081 -64.981 1.00 28.03 310 TRP A O 1
ATOM 2333 N N . ARG A 1 311 ? 31.731 -13.088 -66.550 1.00 30.67 311 ARG A N 1
ATOM 2334 C CA . ARG A 1 311 ? 32.998 -12.407 -66.247 1.00 30.67 311 ARG A CA 1
ATOM 2335 C C . ARG A 1 311 ? 33.018 -11.100 -67.043 1.00 30.67 311 ARG A C 1
ATOM 2337 O O . ARG A 1 311 ? 32.545 -11.116 -68.169 1.00 30.67 311 ARG A O 1
ATOM 2344 N N . TRP A 1 312 ? 33.649 -10.051 -66.523 1.00 25.84 312 TRP A N 1
ATOM 2345 C CA . TRP A 1 312 ? 34.889 -9.479 -67.083 1.00 25.84 312 TRP A CA 1
ATOM 2346 C C . TRP A 1 312 ? 35.628 -8.704 -65.958 1.00 25.84 312 TRP A C 1
ATOM 2348 O O . TRP A 1 312 ? 34.987 -8.361 -64.964 1.00 25.84 312 TRP A O 1
ATOM 2358 N N . PRO A 1 313 ? 36.965 -8.521 -66.019 1.00 37.59 313 PRO A N 1
ATOM 2359 C CA . PRO A 1 313 ? 37.782 -8.050 -64.895 1.00 37.59 313 PRO A CA 1
ATOM 2360 C C . PRO A 1 313 ? 38.443 -6.674 -65.145 1.00 37.59 313 PRO A C 1
ATOM 2362 O O . PRO A 1 313 ? 38.235 -6.060 -66.188 1.00 37.59 313 PRO A O 1
ATOM 2365 N N . ARG A 1 314 ? 39.352 -6.284 -64.228 1.00 30.47 314 ARG A N 1
ATOM 2366 C CA . ARG A 1 314 ? 40.101 -5.004 -64.120 1.00 30.47 314 ARG A CA 1
ATOM 2367 C C . ARG A 1 314 ? 39.277 -3.887 -63.428 1.00 30.47 314 ARG A C 1
ATOM 2369 O O . ARG A 1 314 ? 38.063 -3.880 -63.539 1.00 30.47 314 ARG A O 1
ATOM 2376 N N . ALA A 1 315 ? 39.857 -2.957 -62.660 1.00 28.28 315 ALA A N 1
ATOM 2377 C CA . ALA A 1 315 ? 41.276 -2.694 -62.400 1.00 28.28 315 ALA A CA 1
ATOM 2378 C C . ALA A 1 315 ? 41.554 -2.271 -60.937 1.00 28.28 315 ALA A C 1
ATOM 2380 O O . ALA A 1 315 ? 40.781 -1.543 -60.327 1.00 28.28 315 ALA A O 1
ATOM 2381 N N . THR A 1 316 ? 42.691 -2.746 -60.424 1.00 29.45 316 THR A N 1
ATOM 2382 C CA . THR A 1 316 ? 43.643 -2.074 -59.514 1.00 29.45 316 THR A CA 1
ATOM 2383 C C . THR A 1 316 ? 43.249 -0.763 -58.810 1.00 29.45 316 THR A C 1
ATOM 2385 O O . THR A 1 316 ? 43.057 0.258 -59.466 1.00 29.45 316 THR A O 1
ATOM 2388 N N . TRP A 1 317 ? 43.444 -0.732 -57.487 1.00 26.95 317 TRP A N 1
ATOM 2389 C CA . TRP A 1 317 ? 44.226 0.344 -56.860 1.00 26.95 317 TRP A CA 1
ATOM 2390 C C . TRP A 1 317 ? 45.308 -0.252 -55.955 1.00 26.95 317 TRP A C 1
ATOM 2392 O O . TRP A 1 317 ? 45.057 -1.189 -55.197 1.00 26.95 317 TRP A O 1
ATOM 2402 N N . CYS A 1 318 ? 46.530 0.255 -56.099 1.00 25.98 318 CYS A N 1
ATOM 2403 C CA . CYS A 1 318 ? 47.714 -0.233 -55.400 1.00 25.98 318 CYS A CA 1
ATOM 2404 C C . CYS A 1 318 ? 47.836 0.353 -53.992 1.00 25.98 318 CYS A C 1
ATOM 2406 O O . CYS A 1 318 ? 47.618 1.545 -53.800 1.00 25.98 318 CYS A O 1
ATOM 2408 N N . CYS A 1 319 ? 48.376 -0.447 -53.071 1.00 24.97 319 CYS A N 1
ATOM 2409 C CA . CYS A 1 319 ? 49.369 0.044 -52.117 1.00 24.97 319 CYS A CA 1
ATOM 2410 C C . CYS A 1 319 ? 50.326 -1.104 -51.729 1.00 24.97 319 CYS A C 1
ATOM 2412 O O . CYS A 1 319 ? 50.009 -1.930 -50.878 1.00 24.97 319 CYS A O 1
ATOM 2414 N N . GLY A 1 320 ? 51.477 -1.195 -52.409 1.00 27.20 320 GLY A N 1
ATOM 2415 C CA . GLY A 1 320 ? 52.672 -1.890 -51.891 1.00 27.20 320 GLY A CA 1
ATOM 2416 C C . GLY A 1 320 ? 53.482 -0.896 -51.048 1.00 27.20 320 GLY A C 1
ATOM 2417 O O . GLY A 1 320 ? 53.345 0.305 -51.260 1.00 27.20 320 GLY A O 1
ATOM 2418 N N . ARG A 1 321 ? 54.318 -1.283 -50.079 1.00 26.39 321 ARG A N 1
ATOM 2419 C CA . ARG A 1 321 ? 55.532 -2.137 -50.136 1.00 26.39 321 ARG A CA 1
ATOM 2420 C C . ARG A 1 321 ? 55.875 -2.463 -48.647 1.00 26.39 321 ARG A C 1
ATOM 2422 O O . ARG A 1 321 ? 55.610 -1.608 -47.811 1.00 26.39 321 ARG A O 1
ATOM 2429 N N . VAL A 1 322 ? 56.268 -3.660 -48.176 1.00 30.83 322 VAL A N 1
ATOM 2430 C CA . VAL A 1 322 ? 57.516 -4.432 -48.428 1.00 30.83 322 VAL A CA 1
ATOM 2431 C C . VAL A 1 322 ? 58.767 -3.570 -48.117 1.00 30.83 322 VAL A C 1
ATOM 2433 O O . VAL A 1 322 ? 58.818 -2.436 -48.573 1.00 30.83 322 VAL A O 1
ATOM 2436 N N . GLU A 1 323 ? 59.791 -3.946 -47.335 1.00 33.31 323 GLU A N 1
ATOM 2437 C CA . GLU A 1 323 ? 60.277 -5.207 -46.719 1.00 33.31 323 GLU A CA 1
ATOM 2438 C C . GLU A 1 323 ? 60.849 -4.877 -45.302 1.00 33.31 323 GLU A C 1
ATOM 2440 O O . GLU A 1 323 ? 61.138 -3.717 -45.025 1.00 33.31 323 GLU A O 1
ATOM 2445 N N . SER A 1 324 ? 61.050 -5.819 -44.371 1.00 25.25 324 SER A N 1
ATOM 2446 C CA . SER A 1 324 ? 62.389 -6.415 -44.179 1.00 25.25 324 SER A CA 1
ATOM 2447 C C . SER A 1 324 ? 62.347 -7.807 -43.517 1.00 25.25 324 SER A C 1
ATOM 2449 O O . SER A 1 324 ? 61.506 -8.103 -42.668 1.00 25.25 324 SER A O 1
ATOM 2451 N N . ARG A 1 325 ? 63.287 -8.679 -43.909 1.00 30.78 325 ARG A N 1
ATOM 2452 C CA . ARG A 1 325 ? 63.504 -10.031 -43.357 1.00 30.78 325 ARG A CA 1
ATOM 2453 C C . ARG A 1 325 ? 64.855 -10.127 -42.640 1.00 30.78 325 ARG A C 1
ATOM 2455 O O . ARG A 1 325 ? 65.831 -9.542 -43.091 1.00 30.78 325 ARG A O 1
ATOM 2462 N N . GLY A 1 326 ? 64.923 -10.987 -41.624 1.00 25.14 326 GLY A N 1
ATOM 2463 C CA . GLY A 1 326 ? 66.159 -11.479 -40.997 1.00 25.14 326 GLY A CA 1
ATOM 2464 C C . GLY A 1 326 ? 65.806 -12.412 -39.830 1.00 25.14 326 GLY A C 1
ATOM 2465 O O . GLY A 1 326 ? 65.470 -11.938 -38.759 1.00 25.14 326 GLY A O 1
ATOM 2466 N N . SER A 1 327 ? 65.579 -13.713 -40.032 1.00 29.08 327 SER A N 1
ATOM 2467 C CA . SER A 1 327 ? 66.567 -14.774 -40.304 1.00 29.08 327 SER A CA 1
ATOM 2468 C C . SER A 1 327 ? 67.397 -15.206 -39.085 1.00 29.08 327 SER A C 1
ATOM 2470 O O . SER A 1 327 ? 68.543 -14.795 -38.933 1.00 29.08 327 SER A O 1
ATOM 2472 N N . SER A 1 328 ? 66.886 -16.191 -38.340 1.00 28.97 328 SER A N 1
ATOM 2473 C CA . SER A 1 328 ? 67.708 -17.305 -37.843 1.00 28.97 328 SER A CA 1
ATOM 2474 C C . SER A 1 328 ? 66.862 -18.578 -37.649 1.00 28.97 328 SER A C 1
ATOM 2476 O O . SER A 1 328 ? 65.793 -18.565 -37.044 1.00 28.97 328 SER A O 1
ATOM 2478 N N . ARG A 1 329 ? 67.328 -19.701 -38.217 1.00 30.44 329 ARG A N 1
ATOM 2479 C CA . ARG A 1 329 ? 66.906 -21.072 -37.846 1.00 30.44 329 ARG A CA 1
ATOM 2480 C C . ARG A 1 329 ? 67.755 -21.498 -36.630 1.00 30.44 329 ARG A C 1
ATOM 2482 O O . ARG A 1 329 ? 68.870 -21.005 -36.500 1.00 30.44 329 ARG A O 1
ATOM 2489 N N . THR A 1 330 ? 67.320 -22.394 -35.738 1.00 31.11 330 THR A N 1
ATOM 2490 C CA . THR A 1 330 ? 67.689 -23.843 -35.677 1.00 31.11 330 THR A CA 1
ATOM 2491 C C . THR A 1 330 ? 67.442 -24.375 -34.236 1.00 31.11 330 THR A C 1
ATOM 2493 O O . THR A 1 330 ? 67.292 -23.542 -33.352 1.00 31.11 330 THR A O 1
ATOM 2496 N N . VAL A 1 331 ? 67.425 -25.669 -33.846 1.00 31.80 331 VAL A N 1
ATOM 2497 C CA . VAL A 1 331 ? 67.093 -27.007 -34.428 1.00 31.80 331 VAL A CA 1
ATOM 2498 C C . VAL A 1 331 ? 66.996 -28.011 -33.236 1.00 31.80 331 VAL A C 1
ATOM 2500 O O . VAL A 1 331 ? 67.738 -27.842 -32.277 1.00 31.80 331 VAL A O 1
ATOM 2503 N N . LYS A 1 332 ? 66.194 -29.097 -33.349 1.00 29.25 332 LYS A N 1
ATOM 2504 C CA . LYS A 1 332 ? 66.014 -30.246 -32.396 1.00 29.25 332 LYS A CA 1
ATOM 2505 C C . LYS A 1 332 ? 65.179 -29.970 -31.118 1.00 29.25 332 LYS A C 1
ATOM 2507 O O . LYS A 1 332 ? 65.204 -28.870 -30.592 1.00 29.25 332 LYS A O 1
ATOM 2512 N N . GLY A 1 333 ? 64.431 -30.948 -30.578 1.00 27.58 333 GLY A N 1
ATOM 2513 C CA . GLY A 1 333 ? 64.162 -32.310 -31.085 1.00 27.58 333 GLY A CA 1
ATOM 2514 C C . GLY A 1 333 ? 63.343 -33.210 -30.129 1.00 27.58 333 GLY A C 1
ATOM 2515 O O . GLY A 1 333 ? 63.073 -32.814 -29.003 1.00 27.58 333 GLY A O 1
ATOM 2516 N N . SER A 1 334 ? 63.013 -34.424 -30.610 1.00 28.67 334 SER A N 1
ATOM 2517 C CA . SER A 1 334 ? 62.505 -35.643 -29.913 1.00 28.67 334 SER A CA 1
ATOM 2518 C C . SER A 1 334 ? 61.206 -35.574 -29.074 1.00 28.67 334 SER A C 1
ATOM 2520 O O . SER A 1 334 ? 61.121 -34.780 -28.150 1.00 28.67 334 SER A O 1
ATOM 2522 N N . THR A 1 335 ? 60.096 -36.264 -29.400 1.00 28.97 335 THR A N 1
ATOM 2523 C CA . THR A 1 335 ? 59.725 -37.721 -29.420 1.00 28.97 335 THR A CA 1
ATOM 2524 C C . THR A 1 335 ? 59.311 -38.374 -28.086 1.00 28.97 335 THR A C 1
ATOM 2526 O O . THR A 1 335 ? 59.904 -38.132 -27.046 1.00 28.97 335 THR A O 1
ATOM 2529 N N . SER A 1 336 ? 58.347 -39.313 -28.199 1.00 27.77 336 SER A N 1
ATOM 2530 C CA . SER A 1 336 ? 57.775 -40.224 -27.173 1.00 27.77 336 SER A CA 1
ATOM 2531 C C . SER A 1 336 ? 56.804 -39.590 -26.148 1.00 27.77 336 SER A C 1
ATOM 2533 O O . SER A 1 336 ? 56.969 -38.436 -25.783 1.00 27.77 336 SER A O 1
ATOM 2535 N N . SER A 1 337 ? 55.741 -40.257 -25.670 1.00 28.69 337 SER A N 1
ATOM 2536 C CA . SER A 1 337 ? 55.040 -41.466 -26.156 1.00 28.69 337 SER A CA 1
ATOM 2537 C C . SER A 1 337 ? 53.628 -41.603 -25.543 1.00 28.69 337 SER A C 1
ATOM 2539 O O . SER A 1 337 ? 53.308 -40.992 -24.531 1.00 28.69 337 SER A O 1
ATOM 2541 N N . ARG A 1 338 ? 52.815 -42.473 -26.165 1.00 28.50 338 ARG A N 1
ATOM 2542 C CA . ARG A 1 338 ? 51.866 -43.449 -25.562 1.00 28.50 338 ARG A CA 1
ATOM 2543 C C . ARG A 1 338 ? 52.029 -43.672 -24.030 1.00 28.50 338 ARG A C 1
ATOM 2545 O O . ARG A 1 338 ? 53.162 -43.693 -23.568 1.00 28.50 338 ARG A O 1
ATOM 2552 N N . SER A 1 339 ? 50.996 -43.955 -23.217 1.00 28.77 339 SER A N 1
ATOM 2553 C CA . SER A 1 339 ? 49.608 -44.391 -23.504 1.00 28.77 339 SER A CA 1
ATOM 2554 C C . SER A 1 339 ? 48.709 -44.462 -22.244 1.00 28.77 339 SER A C 1
ATOM 2556 O O . SER A 1 339 ? 49.203 -44.502 -21.126 1.00 28.77 339 SER A O 1
ATOM 2558 N N . SER A 1 340 ? 47.394 -44.610 -22.471 1.00 27.70 340 SER A N 1
ATOM 2559 C CA . SER A 1 340 ? 46.452 -45.501 -21.747 1.00 27.70 340 SER A CA 1
ATOM 2560 C C . SER A 1 340 ? 46.322 -45.482 -20.207 1.00 27.70 340 SER A C 1
ATOM 2562 O O . SER A 1 340 ? 47.192 -45.947 -19.482 1.00 27.70 340 SER A O 1
ATOM 2564 N N . THR A 1 341 ? 45.089 -45.204 -19.766 1.00 30.58 341 THR A N 1
ATOM 2565 C CA . THR A 1 341 ? 44.312 -46.039 -18.819 1.00 30.58 341 THR A CA 1
ATOM 2566 C C . THR A 1 341 ? 44.910 -46.383 -17.444 1.00 30.58 341 THR A C 1
ATOM 2568 O O . THR A 1 341 ? 45.683 -47.323 -17.310 1.00 30.58 341 THR A O 1
ATOM 2571 N N . SER A 1 342 ? 44.328 -45.833 -16.371 1.00 27.44 342 SER A N 1
ATOM 2572 C CA . SER A 1 342 ? 43.847 -46.699 -15.276 1.00 27.44 342 SER A CA 1
ATOM 2573 C C . SER A 1 342 ? 42.784 -46.037 -14.398 1.00 27.44 342 SER A C 1
ATOM 2575 O O . SER A 1 342 ? 42.881 -44.887 -13.980 1.00 27.44 342 SER A O 1
ATOM 2577 N N . CYS A 1 343 ? 41.751 -46.816 -14.097 1.00 27.45 343 CYS A N 1
ATOM 2578 C CA . CYS A 1 343 ? 40.780 -46.524 -13.058 1.00 27.45 343 CYS A CA 1
ATOM 2579 C C . CYS A 1 343 ? 41.386 -46.923 -11.700 1.00 27.45 343 CYS A C 1
ATOM 2581 O O . CYS A 1 343 ? 41.845 -48.059 -11.567 1.00 27.45 343 CYS A O 1
ATOM 2583 N N . ARG A 1 344 ? 41.333 -46.074 -10.663 1.00 26.80 344 ARG A N 1
ATOM 2584 C CA . ARG A 1 344 ? 41.440 -46.568 -9.277 1.00 26.80 344 ARG A CA 1
ATOM 2585 C C . ARG A 1 344 ? 40.621 -45.755 -8.280 1.00 26.80 344 ARG A C 1
ATOM 2587 O O . ARG A 1 344 ? 40.760 -44.545 -8.146 1.00 26.80 344 ARG A O 1
ATOM 2594 N N . ARG A 1 345 ? 39.780 -46.489 -7.549 1.00 28.23 345 ARG A N 1
ATOM 2595 C CA . ARG A 1 345 ? 38.995 -46.041 -6.395 1.00 28.23 345 ARG A CA 1
ATOM 2596 C C . ARG A 1 345 ? 39.885 -45.393 -5.325 1.00 28.23 345 ARG A C 1
ATOM 2598 O O . ARG A 1 345 ? 40.924 -45.958 -4.987 1.00 28.23 345 ARG A O 1
ATOM 2605 N N . ARG A 1 346 ? 39.360 -44.376 -4.635 1.00 28.09 346 ARG A N 1
ATOM 2606 C CA . ARG A 1 346 ? 39.473 -44.296 -3.168 1.00 28.09 346 ARG A CA 1
ATOM 2607 C C . ARG A 1 346 ? 38.125 -43.952 -2.546 1.00 28.09 346 ARG A C 1
ATOM 2609 O O . ARG A 1 346 ? 37.472 -42.986 -2.915 1.00 28.09 346 ARG A O 1
ATOM 2616 N N . SER A 1 347 ? 37.731 -44.797 -1.607 1.00 30.48 347 SER A N 1
ATOM 2617 C CA . SER A 1 347 ? 36.584 -44.665 -0.718 1.00 30.48 347 SER A CA 1
ATOM 2618 C C . SER A 1 347 ? 37.003 -44.008 0.596 1.00 30.48 347 SER A C 1
ATOM 2620 O O . SER A 1 347 ? 38.017 -44.425 1.150 1.00 30.48 347 SER A O 1
ATOM 2622 N N . ALA A 1 348 ? 36.191 -43.094 1.133 1.00 30.98 348 ALA A N 1
ATOM 2623 C CA . ALA A 1 348 ? 35.763 -43.087 2.543 1.00 30.98 348 ALA A CA 1
ATOM 2624 C C . ALA A 1 348 ? 34.811 -41.899 2.817 1.00 30.98 348 ALA A C 1
ATOM 2626 O O . ALA A 1 348 ? 35.048 -40.808 2.299 1.00 30.98 348 ALA A O 1
ATOM 2627 N N . PRO A 1 349 ? 33.747 -42.078 3.622 1.00 46.28 349 PRO A N 1
ATOM 2628 C CA . PRO A 1 349 ? 32.904 -40.988 4.115 1.00 46.28 349 PRO A CA 1
ATOM 2629 C C . PRO A 1 349 ? 33.421 -40.438 5.458 1.00 46.28 349 PRO A C 1
ATOM 2631 O O . PRO A 1 349 ? 34.294 -41.042 6.065 1.00 46.28 349 PRO A O 1
ATOM 2634 N N . TRP A 1 350 ? 32.823 -39.336 5.925 1.00 30.72 350 TRP A N 1
ATOM 2635 C CA . TRP A 1 350 ? 32.563 -38.870 7.312 1.00 30.72 350 TRP A CA 1
ATOM 2636 C C . TRP A 1 350 ? 31.968 -37.446 7.155 1.00 30.72 350 TRP A C 1
ATOM 2638 O O . TRP A 1 350 ? 32.214 -36.784 6.154 1.00 30.72 350 TRP A O 1
ATOM 2648 N N . GLY A 1 351 ? 31.157 -36.867 8.038 1.00 28.84 351 GLY A N 1
ATOM 2649 C CA . GLY A 1 351 ? 30.684 -37.296 9.349 1.00 28.84 351 GLY A CA 1
ATOM 2650 C C . GLY A 1 351 ? 30.214 -36.057 10.131 1.00 28.84 351 GLY A C 1
ATOM 2651 O O . GLY A 1 351 ? 31.036 -35.255 10.551 1.00 28.84 351 GLY A O 1
ATOM 2652 N N . ARG A 1 352 ? 28.889 -35.893 10.265 1.00 33.81 352 ARG A N 1
ATOM 2653 C CA . ARG A 1 352 ? 28.119 -34.938 11.106 1.00 33.81 352 ARG A CA 1
ATOM 2654 C C . ARG A 1 352 ? 28.895 -33.889 11.938 1.00 33.81 352 ARG A C 1
ATOM 2656 O O . ARG A 1 352 ? 29.632 -34.248 12.851 1.00 33.81 352 ARG A O 1
ATOM 2663 N N . ARG A 1 353 ? 28.475 -32.615 11.853 1.00 30.92 353 ARG A N 1
ATOM 2664 C CA . ARG A 1 353 ? 28.327 -31.742 13.044 1.00 30.92 353 ARG A CA 1
ATOM 2665 C C . ARG A 1 353 ? 27.329 -30.605 12.804 1.00 30.92 353 ARG A C 1
ATOM 2667 O O . ARG A 1 353 ? 27.567 -29.716 11.997 1.00 30.92 353 ARG A O 1
ATOM 2674 N N . ALA A 1 354 ? 26.220 -30.627 13.540 1.00 34.25 354 ALA A N 1
ATOM 2675 C CA . ALA A 1 354 ? 25.281 -29.512 13.600 1.00 34.25 354 ALA A CA 1
ATOM 2676 C C . ALA A 1 354 ? 25.859 -28.363 14.447 1.00 34.25 354 ALA A C 1
ATOM 2678 O O . ALA A 1 354 ? 26.536 -28.609 15.447 1.00 34.25 354 ALA A O 1
ATOM 2679 N N . ARG A 1 355 ? 25.539 -27.110 14.098 1.00 29.77 355 ARG A N 1
ATOM 2680 C CA . ARG A 1 355 ? 25.693 -25.953 14.994 1.00 29.77 355 ARG A CA 1
ATOM 2681 C C . ARG A 1 355 ? 24.384 -25.175 15.058 1.00 29.77 355 ARG A C 1
ATOM 2683 O O . ARG A 1 355 ? 23.967 -24.552 14.088 1.00 29.77 355 ARG A O 1
ATOM 2690 N N . SER A 1 356 ? 23.749 -25.225 16.221 1.00 29.06 356 SER A N 1
ATOM 2691 C CA . SER A 1 356 ? 22.556 -24.454 16.552 1.00 29.06 356 SER A CA 1
ATOM 2692 C C . SER A 1 356 ? 22.918 -22.989 16.815 1.00 29.06 356 SER A C 1
ATOM 2694 O O . SER A 1 356 ? 23.728 -22.677 17.688 1.00 29.06 356 SER A O 1
ATOM 2696 N N . TRP A 1 357 ? 22.292 -22.068 16.080 1.00 28.77 357 TRP A N 1
ATOM 2697 C CA . TRP A 1 357 ? 22.448 -20.631 16.310 1.00 28.77 357 TRP A CA 1
ATOM 2698 C C . TRP A 1 357 ? 21.502 -20.158 17.418 1.00 28.77 357 TRP A C 1
ATOM 2700 O O . TRP A 1 357 ? 20.343 -19.813 17.189 1.00 28.77 357 TRP A O 1
ATOM 2710 N N . ARG A 1 358 ? 22.013 -20.154 18.652 1.00 26.47 358 ARG A N 1
ATOM 2711 C CA . ARG A 1 358 ? 21.317 -19.649 19.842 1.00 26.47 358 ARG A CA 1
ATOM 2712 C C . ARG A 1 358 ? 21.419 -18.119 19.904 1.00 26.47 358 ARG A C 1
ATOM 2714 O O . ARG A 1 358 ? 22.388 -17.588 20.440 1.00 26.47 358 ARG A O 1
ATOM 2721 N N . TRP A 1 359 ? 20.405 -17.411 19.407 1.00 28.59 359 TRP A N 1
ATOM 2722 C CA . TRP A 1 359 ? 20.287 -15.960 19.597 1.00 28.59 359 TRP A CA 1
ATOM 2723 C C . TRP A 1 359 ? 20.056 -15.620 21.079 1.00 28.59 359 TRP A C 1
ATOM 2725 O O . TRP A 1 359 ? 19.024 -15.968 21.656 1.00 28.59 359 TRP A O 1
ATOM 2735 N N . ARG A 1 360 ? 21.019 -14.935 21.710 1.00 29.30 360 ARG A N 1
ATOM 2736 C CA . ARG A 1 360 ? 20.844 -14.353 23.050 1.00 29.30 360 ARG A CA 1
ATOM 2737 C C . ARG A 1 360 ? 20.060 -13.045 22.938 1.00 29.30 360 ARG A C 1
ATOM 2739 O O . ARG A 1 360 ? 20.433 -12.168 22.168 1.00 29.30 360 ARG A O 1
ATOM 2746 N N . ARG A 1 361 ? 19.012 -12.900 23.753 1.00 30.84 361 ARG A N 1
ATOM 2747 C CA . ARG A 1 361 ? 18.376 -11.604 24.027 1.00 30.84 361 ARG A CA 1
ATOM 2748 C C . ARG A 1 361 ? 19.236 -10.834 25.032 1.00 30.84 361 ARG A C 1
ATOM 2750 O O . ARG A 1 361 ? 19.582 -11.391 26.072 1.00 30.84 361 ARG A O 1
ATOM 2757 N N . THR A 1 362 ? 19.520 -9.567 24.760 1.00 34.00 362 THR A N 1
ATOM 2758 C CA . THR A 1 362 ? 20.099 -8.618 25.722 1.00 34.00 362 THR A CA 1
ATOM 2759 C C . THR A 1 362 ? 19.065 -7.545 26.053 1.00 34.00 362 THR A C 1
ATOM 2761 O O . THR A 1 362 ? 18.813 -6.645 25.259 1.00 34.00 362 THR A O 1
ATOM 2764 N N . CYS A 1 363 ? 18.459 -7.638 27.238 1.00 29.05 363 CYS A N 1
ATOM 2765 C CA . CYS A 1 363 ? 17.681 -6.539 27.811 1.00 29.05 363 CYS A CA 1
ATOM 2766 C C . CYS A 1 363 ? 18.627 -5.563 28.533 1.00 29.05 363 CYS A C 1
ATOM 2768 O O . CYS A 1 363 ? 19.437 -6.027 29.340 1.00 29.05 363 CYS A O 1
ATOM 2770 N N . PRO A 1 364 ? 18.501 -4.238 28.347 1.00 35.22 364 PRO A N 1
ATOM 2771 C CA . PRO A 1 364 ? 19.060 -3.267 29.278 1.00 35.22 364 PRO A CA 1
ATOM 2772 C C . PRO A 1 364 ? 18.202 -3.253 30.549 1.00 35.22 364 PRO A C 1
ATOM 2774 O O . PRO A 1 364 ? 16.984 -3.092 30.485 1.00 35.22 364 PRO A O 1
ATOM 2777 N N . ARG A 1 365 ? 18.833 -3.437 31.711 1.00 32.94 365 ARG A N 1
ATOM 2778 C CA . ARG A 1 365 ? 18.169 -3.370 33.019 1.00 32.94 365 ARG A CA 1
ATOM 2779 C C . ARG A 1 365 ? 18.188 -1.921 33.510 1.00 32.94 365 ARG A C 1
ATOM 2781 O O . ARG A 1 365 ? 19.233 -1.275 33.462 1.00 32.94 365 ARG A O 1
ATOM 2788 N N . THR A 1 366 ? 17.049 -1.420 33.978 1.00 33.59 366 THR A N 1
ATOM 2789 C CA . THR A 1 366 ? 16.932 -0.106 34.623 1.00 33.59 366 THR A CA 1
ATOM 2790 C C . THR A 1 366 ? 17.833 -0.011 35.856 1.00 33.59 366 THR A C 1
ATOM 2792 O O . THR A 1 366 ? 18.006 -0.986 36.589 1.00 33.59 366 THR A O 1
ATOM 2795 N N . ARG A 1 367 ? 18.388 1.180 36.112 1.00 34.06 367 ARG A N 1
ATOM 2796 C CA . ARG A 1 367 ? 19.112 1.494 37.349 1.00 34.06 367 ARG A CA 1
ATOM 2797 C C . ARG A 1 367 ? 18.524 2.763 37.957 1.00 34.06 367 ARG A C 1
ATOM 2799 O O . ARG A 1 367 ? 18.833 3.861 37.510 1.00 34.06 367 ARG A O 1
ATOM 2806 N N . MET A 1 368 ? 17.665 2.591 38.957 1.00 33.03 368 MET A N 1
ATOM 2807 C CA . MET A 1 368 ? 17.310 3.678 39.869 1.00 33.03 368 MET A CA 1
ATOM 2808 C C . MET A 1 368 ? 18.565 4.116 40.634 1.00 33.03 368 MET A C 1
ATOM 2810 O O . MET A 1 368 ? 19.388 3.278 41.016 1.00 33.03 368 MET A O 1
ATOM 2814 N N . LYS A 1 369 ? 18.682 5.419 40.876 1.00 40.16 369 LYS A N 1
ATOM 2815 C CA . LYS A 1 369 ? 19.421 5.960 42.013 1.00 40.16 369 LYS A CA 1
ATOM 2816 C C . LYS A 1 369 ? 18.433 6.745 42.871 1.00 40.16 369 LYS A C 1
ATOM 2818 O O . LYS A 1 369 ? 17.563 7.418 42.325 1.00 40.16 369 LYS A O 1
ATOM 2823 N N . THR A 1 370 ? 18.588 6.542 44.172 1.00 46.69 370 THR A N 1
ATOM 2824 C CA . THR A 1 370 ? 18.053 7.334 45.287 1.00 46.69 370 THR A CA 1
ATOM 2825 C C . THR A 1 370 ? 18.440 8.798 45.172 1.00 46.69 370 THR A C 1
ATOM 2827 O O . THR A 1 370 ? 19.615 9.016 44.784 1.00 46.69 370 THR A O 1
#

Mean predicted aligned error: 15.81 Å

Radius of gyration: 37.17 Å; Cα contacts (8 Å, |Δi|>4): 175; chains: 1; bounding box: 104×70×112 Å